Protein AF-0000000084348025 (afdb_homodimer)

pLDDT: mean 97.42, std 3.73, range [55.97, 98.94]

Organism: NCBI:txid76758

Secondary structure (DSSP, 8-state):
---EETTEEPP-SHHHHHHHHHHHHHS-HHHHHHHHHHHHHHHHHHHHTT----HHHHHHHHHHTTGGGSTTS--SSS-HHHHHHHHHHHHHGGGT--HHHHHHHHHHHHTTT-TTSGGGS-HHHHHHHHHHIIIII-TTGGGS-HHHHHHHHHHS---TTHHHHHHHHHHHHHTT-GGGGTTSTHHHHHHHHSTT-----HHHHHHTSS---/---EETTEEPP-SHHHHHHHHHHHHHS-HHHHHHHHHHHHHHHHHHHHTT----HHHHHHHHHHTTGGGSTTS--SSS-HHHHHHHHHHHHHGGGT--HHHHHHHHHHHHTTT-TTSGGGS-HHHHHHHHHHIIIII-TTGGGS-HHHHHHHHHHS---TTHHHHHHHHHHHHHTT-GGGGTTSTHHHHHHHHSTT-----HHHHHHTSS---

Nearest PDB structures (foldseek):
  6dka-assembly4_F  TM=8.210E-01  e=2.144E-06  Saccharomyces cerevisiae YJM789
  6dkd-assembly2_C  TM=9.037E-01  e=8.050E-06  Saccharomyces cerevisiae YJM789
  6dk9-assembly4_F  TM=8.703E-01  e=6.356E-06  Saccharomyces cerevisiae YJM789
  3wfr-assembly2_F  TM=4.722E-01  e=2.511E-01  synthetic construct
  2paq-assembly1_A  TM=3.269E-01  e=2.314E+00  Escherichia coli K-12

Foldseek 3Di:
DFDDFLNRTQDDPPLSVVLLVVLVVFDDLQLQLLLLQLLLQLVVVCVVVVADDDSSLLSLLSSQLQVCLTPPQHDQAADSLQSSLVVSLVSCVVVPDDPVSSVLSSLLNNCLQPPPPQCPDHSSNNSSNSSNCCRQVVPCVVVDDPSNVCRSCVVRPCDPPNNVVVLVSLCSSPVSHVQNCAPTPCVVSCVVVPPPDDHDDPVVCVVPPPDPD/DFDDFLNRTQDDPPLSVVLLVVLVVFDDLQLQLLLLQLLLQLVVVCVVVVADDDSSLLSLLSSQLQVCLTPPQHDQAADSLQSSLVVSLVSCVVVPDDPVSSVLSSLLNNCLQPPPPQCPDHSSNNSSNSSNCCSQVVVCVVVDDPSNVCRSCVVRPCDPPNNVVVLVSLCSSPVSHVQNCAPTPCVVSCVVVPPPDDHDDPVVCVVPPPDPD

InterPro domains:
  IPR003607 HD/PDEase domain [cd00077] (31-81)
  IPR006674 HD domain [PF01966] (32-117)

Solvent-accessible surface area (backbone atoms only — not comparable to full-atom values): 22142 Å² total; per-residue (Å²): 128,84,50,65,55,70,85,40,73,51,67,73,48,73,67,43,47,51,48,52,53,56,41,58,75,70,43,53,73,68,58,40,25,47,21,54,42,15,30,52,46,10,50,52,48,30,59,74,69,69,52,78,64,58,65,61,52,30,42,51,23,20,54,30,33,61,45,5,41,38,89,95,43,45,66,69,76,54,30,38,27,44,34,10,15,54,50,47,43,62,68,45,60,86,72,73,66,50,72,66,55,42,48,43,33,25,48,13,13,48,37,47,66,39,71,80,50,35,79,79,49,58,49,44,22,22,25,32,24,48,3,44,37,31,72,58,40,32,50,68,48,82,78,48,51,70,67,43,53,49,41,46,35,69,78,29,58,66,59,88,47,26,50,62,51,52,50,48,49,52,33,68,40,33,67,88,32,60,77,49,25,48,37,31,41,55,40,44,39,38,54,71,71,33,88,82,59,73,80,80,48,54,55,58,42,31,71,66,22,84,57,92,60,129,85,49,66,54,71,85,41,72,49,68,72,48,73,67,41,47,51,49,52,54,56,41,57,74,69,42,54,71,69,56,39,24,48,20,53,41,15,28,51,48,10,49,52,49,30,59,74,68,67,51,79,64,57,66,60,53,30,41,51,21,20,56,30,33,61,45,5,42,38,88,94,43,45,66,70,77,54,30,38,27,45,35,11,15,53,50,46,42,62,68,44,60,86,71,73,64,51,70,66,56,42,48,42,33,25,48,13,13,48,36,48,65,39,69,81,49,35,79,80,50,59,49,44,23,21,25,32,24,47,4,44,38,30,73,58,38,31,49,68,50,83,79,48,52,69,66,45,54,50,40,45,36,68,77,29,59,66,58,88,48,25,50,62,50,50,51,49,51,52,33,67,40,32,66,87,32,61,76,49,25,48,39,31,41,56,39,42,39,38,53,70,72,33,89,83,59,72,79,78,49,54,55,58,42,31,71,66,22,84,57,92,59

Radius of gyration: 21.81 Å; Cα contacts (8 Å, |Δi|>4): 707; chains: 2; bounding box: 50×64×49 Å

Structure (mmCIF, N/CA/C/O backbone):
data_AF-0000000084348025-model_v1
#
loop_
_entity.id
_entity.type
_entity.pdbx_description
1 polymer 'HD domain-containing protein'
#
loop_
_atom_site.group_PDB
_atom_site.id
_atom_site.type_symbol
_atom_site.label_atom_id
_atom_site.label_alt_id
_atom_site.label_comp_id
_atom_site.label_asym_id
_atom_site.label_entity_id
_atom_site.label_seq_id
_atom_site.pdbx_PDB_ins_code
_atom_site.Cartn_x
_atom_site.Cartn_y
_atom_site.Cartn_z
_atom_site.occupancy
_atom_site.B_iso_or_equiv
_atom_site.auth_seq_id
_atom_site.auth_comp_id
_atom_site.auth_asym_id
_atom_site.auth_atom_id
_atom_site.pdbx_PDB_model_num
ATOM 1 N N . MET A 1 1 ? 14.359 34.188 8.398 1 56.44 1 MET A N 1
ATOM 2 C CA . MET A 1 1 ? 14.5 33.594 9.742 1 56.44 1 MET A CA 1
ATOM 3 C C . MET A 1 1 ? 13.844 32.25 9.82 1 56.44 1 MET A C 1
ATOM 5 O O . MET A 1 1 ? 12.852 31.984 9.141 1 56.44 1 MET A O 1
ATOM 9 N N . SER A 1 2 ? 14.602 31.188 10.297 1 73.5 2 SER A N 1
ATOM 10 C CA . SER A 1 2 ? 14.078 29.828 10.438 1 73.5 2 SER A CA 1
ATOM 11 C C . SER A 1 2 ? 12.875 29.797 11.367 1 73.5 2 SER A C 1
ATOM 13 O O . SER A 1 2 ? 12.898 30.391 12.445 1 73.5 2 SER A O 1
ATOM 15 N N . THR A 1 3 ? 11.758 29.5 10.875 1 91.94 3 THR A N 1
ATOM 16 C CA . THR A 1 3 ? 10.5 29.422 11.617 1 91.94 3 THR A CA 1
ATOM 17 C C . THR A 1 3 ? 10.391 28.094 12.352 1 91.94 3 THR A C 1
ATOM 19 O O . THR A 1 3 ? 10.758 27.047 11.82 1 91.94 3 THR A O 1
ATOM 22 N N . THR A 1 4 ? 10.07 28.203 13.648 1 97.31 4 THR A N 1
ATOM 23 C CA . THR A 1 4 ? 9.836 27.016 14.469 1 97.31 4 THR A CA 1
ATOM 24 C C . THR A 1 4 ? 8.391 26.969 14.945 1 97.31 4 THR A C 1
ATOM 26 O O . THR A 1 4 ? 7.844 27.984 15.398 1 97.31 4 THR A O 1
ATOM 29 N N . ILE A 1 5 ? 7.762 25.875 14.742 1 98.19 5 ILE A N 1
ATOM 30 C CA . ILE A 1 5 ? 6.391 25.641 15.18 1 98.19 5 ILE A CA 1
ATOM 31 C C . ILE A 1 5 ? 6.332 24.375 16.047 1 98.19 5 ILE A C 1
ATOM 33 O O . ILE A 1 5 ? 6.719 23.297 15.594 1 98.19 5 ILE A O 1
ATOM 37 N N . ALA A 1 6 ? 5.852 24.5 17.297 1 97.88 6 ALA A N 1
ATOM 38 C CA . ALA A 1 6 ? 5.754 23.375 18.219 1 97.88 6 ALA A CA 1
ATOM 39 C C . ALA A 1 6 ? 7.098 22.672 18.375 1 97.88 6 ALA A C 1
ATOM 41 O O . ALA A 1 6 ? 7.16 21.438 18.422 1 97.88 6 ALA A O 1
ATOM 42 N N . GLY A 1 7 ? 8.156 23.453 18.266 1 97.19 7 GLY A N 1
ATOM 43 C CA . GLY A 1 7 ? 9.492 22.922 18.484 1 97.19 7 GLY A CA 1
ATOM 44 C C . GLY A 1 7 ? 10.109 22.344 17.219 1 97.19 7 GLY A C 1
ATOM 45 O O . GLY A 1 7 ? 11.258 21.891 17.234 1 97.19 7 GLY A O 1
ATOM 46 N N . ILE A 1 8 ? 9.375 22.344 16.141 1 98.44 8 ILE A N 1
ATOM 47 C CA . ILE A 1 8 ? 9.859 21.797 14.883 1 98.44 8 ILE A CA 1
ATOM 48 C C . ILE A 1 8 ? 10.359 22.922 13.984 1 98.44 8 ILE A C 1
ATOM 50 O O . ILE A 1 8 ? 9.609 23.859 13.672 1 98.44 8 ILE A O 1
ATOM 54 N N . LYS A 1 9 ? 11.625 22.828 13.594 1 97.94 9 LYS A N 1
ATOM 55 C CA . LYS A 1 9 ? 12.164 23.781 12.625 1 97.94 9 LYS A CA 1
ATOM 56 C C . LYS A 1 9 ? 11.625 23.516 11.227 1 97.94 9 LYS A C 1
ATOM 58 O O . LYS A 1 9 ? 11.719 22.391 10.727 1 97.94 9 LYS A O 1
ATOM 63 N N . ILE A 1 10 ? 11.062 24.516 10.586 1 98.25 10 ILE A N 1
ATOM 64 C CA . ILE A 1 10 ? 10.578 24.375 9.219 1 98.25 10 ILE A CA 1
ATOM 65 C C . ILE A 1 10 ? 11.75 24.469 8.242 1 98.25 10 ILE A C 1
ATOM 67 O O . ILE A 1 10 ? 12.539 25.406 8.289 1 98.25 10 ILE A O 1
ATOM 71 N N . PRO A 1 11 ? 11.883 23.453 7.375 1 97.94 11 PRO A N 1
ATOM 72 C CA . PRO A 1 11 ? 12.961 23.516 6.395 1 97.94 11 PRO A CA 1
ATOM 73 C C . PRO A 1 11 ? 12.914 24.797 5.547 1 97.94 11 PRO A C 1
ATOM 75 O O . PRO A 1 11 ? 11.828 25.234 5.164 1 97.94 11 PRO A O 1
ATOM 78 N N . ASP A 1 12 ? 14.102 25.359 5.254 1 96.38 12 ASP A N 1
ATOM 79 C CA . ASP A 1 12 ? 14.141 26.625 4.52 1 96.38 12 ASP A CA 1
ATOM 80 C C . ASP A 1 12 ? 15.227 26.594 3.445 1 96.38 12 ASP A C 1
ATOM 82 O O . ASP A 1 12 ? 15.734 27.641 3.043 1 96.38 12 ASP A O 1
ATOM 86 N N . SER A 1 13 ? 15.664 25.438 3.08 1 96.56 13 SER A N 1
ATOM 87 C CA . SER A 1 13 ? 16.562 25.297 1.938 1 96.56 13 SER A CA 1
ATOM 88 C C . SER A 1 13 ? 15.891 25.766 0.65 1 96.56 13 SER A C 1
ATOM 90 O O . SER A 1 13 ? 14.703 26.078 0.641 1 96.56 13 SER A O 1
ATOM 92 N N . ALA A 1 14 ? 16.688 25.875 -0.381 1 97.25 14 ALA A N 1
ATOM 93 C CA . ALA A 1 14 ? 16.125 26.219 -1.687 1 97.25 14 ALA A CA 1
ATOM 94 C C . ALA A 1 14 ? 15.031 25.25 -2.1 1 97.25 14 ALA A C 1
ATOM 96 O O . ALA A 1 14 ? 13.984 25.656 -2.609 1 97.25 14 ALA A O 1
ATOM 97 N N . LEU A 1 15 ? 15.273 23.984 -1.873 1 98.12 15 LEU A N 1
ATOM 98 C CA . LEU A 1 15 ? 14.289 22.953 -2.186 1 98.12 15 LEU A CA 1
ATOM 99 C C . LEU A 1 15 ? 13.023 23.156 -1.363 1 98.12 15 LEU A C 1
ATOM 101 O O . LEU A 1 15 ? 11.914 23.094 -1.901 1 98.12 15 LEU A O 1
ATOM 105 N N . ALA A 1 16 ? 13.18 23.375 -0.111 1 98.12 16 ALA A N 1
ATOM 106 C CA . ALA A 1 16 ? 12.031 23.547 0.778 1 98.12 16 ALA A CA 1
ATOM 107 C C . ALA A 1 16 ? 11.211 24.766 0.39 1 98.12 16 ALA A C 1
ATOM 109 O O . ALA A 1 16 ? 9.977 24.719 0.352 1 98.12 16 ALA A O 1
ATOM 110 N N . ARG A 1 17 ? 11.859 25.844 0.093 1 98 17 ARG A N 1
ATOM 111 C CA . ARG A 1 17 ? 11.164 27.062 -0.314 1 98 17 ARG A CA 1
ATOM 112 C C . ARG A 1 17 ? 10.43 26.859 -1.634 1 98 17 ARG A C 1
ATOM 114 O O . ARG A 1 17 ? 9.281 27.297 -1.784 1 98 17 ARG A O 1
ATOM 121 N N . ALA A 1 18 ? 11.102 26.219 -2.543 1 98.5 18 ALA A N 1
ATOM 122 C CA . ALA A 1 18 ? 10.469 25.938 -3.828 1 98.5 18 ALA A CA 1
ATOM 123 C C . ALA A 1 18 ? 9.242 25.031 -3.654 1 98.5 18 ALA A C 1
ATOM 125 O O . ALA A 1 18 ? 8.227 25.234 -4.316 1 98.5 18 ALA A O 1
ATOM 126 N N . THR A 1 19 ? 9.352 24.031 -2.777 1 98.75 19 THR A N 1
ATOM 127 C CA . THR A 1 19 ? 8.242 23.141 -2.471 1 98.75 19 THR A CA 1
ATOM 128 C C . THR A 1 19 ? 7.055 23.922 -1.918 1 98.75 19 THR A C 1
ATOM 130 O O . THR A 1 19 ? 5.926 23.766 -2.387 1 98.75 19 THR A O 1
ATOM 133 N N . THR A 1 20 ? 7.34 24.781 -0.962 1 98.56 20 THR A N 1
ATOM 134 C CA . THR A 1 20 ? 6.293 25.562 -0.328 1 98.56 20 THR A CA 1
ATOM 135 C C . THR A 1 20 ? 5.586 26.453 -1.353 1 98.56 20 THR A C 1
ATOM 137 O O . THR A 1 20 ? 4.355 26.5 -1.397 1 98.56 20 THR A O 1
ATOM 140 N N . GLU A 1 21 ? 6.363 27.125 -2.154 1 98.38 21 GLU A N 1
ATOM 141 C CA . GLU A 1 21 ? 5.801 28.016 -3.158 1 98.38 21 GLU A CA 1
ATOM 142 C C . GLU A 1 21 ? 4.969 27.25 -4.184 1 98.38 21 GLU A C 1
ATOM 144 O O . GLU A 1 21 ? 3.869 27.672 -4.539 1 98.38 21 GLU A O 1
ATOM 149 N N . TYR A 1 22 ? 5.465 26.141 -4.652 1 98.5 22 TYR A N 1
ATOM 150 C CA . TYR A 1 22 ? 4.789 25.328 -5.656 1 98.5 22 TYR A CA 1
ATOM 151 C C . TYR A 1 22 ? 3.449 24.828 -5.137 1 98.5 22 TYR A C 1
ATOM 153 O O . TYR A 1 22 ? 2.424 24.969 -5.805 1 98.5 22 TYR A O 1
ATOM 161 N N . ILE A 1 23 ? 3.428 24.266 -3.959 1 98.62 23 ILE A N 1
ATOM 162 C CA . ILE A 1 23 ? 2.225 23.672 -3.398 1 98.62 23 ILE A CA 1
ATOM 163 C C . ILE A 1 23 ? 1.234 24.766 -2.998 1 98.62 23 ILE A C 1
ATOM 165 O O . ILE A 1 23 ? 0.024 24.609 -3.18 1 98.62 23 ILE A O 1
ATOM 169 N N . ARG A 1 24 ? 1.715 25.875 -2.455 1 98.19 24 ARG A N 1
ATOM 170 C CA . ARG A 1 24 ? 0.853 26.984 -2.072 1 98.19 24 ARG A CA 1
ATOM 171 C C . ARG A 1 24 ? 0.086 27.531 -3.277 1 98.19 24 ARG A C 1
ATOM 173 O O . ARG A 1 24 ? -1.084 27.891 -3.16 1 98.19 24 ARG A O 1
ATOM 180 N N . ASP A 1 25 ? 0.676 27.547 -4.449 1 97.62 25 ASP A N 1
ATOM 181 C CA . ASP A 1 25 ? 0.089 28.078 -5.672 1 97.62 25 ASP A CA 1
ATOM 182 C C . ASP A 1 25 ? -1 27.156 -6.215 1 97.62 25 ASP A C 1
ATOM 184 O O . ASP A 1 25 ? -1.927 27.609 -6.891 1 97.62 25 ASP A O 1
ATOM 188 N N . ILE A 1 26 ? -0.986 25.891 -5.879 1 97.31 26 ILE A N 1
ATOM 189 C CA . ILE A 1 26 ? -1.801 24.891 -6.559 1 97.31 26 ILE A CA 1
ATOM 190 C C . ILE A 1 26 ? -2.936 24.438 -5.637 1 97.31 26 ILE A C 1
ATOM 192 O O . ILE A 1 26 ? -4.078 24.297 -6.078 1 97.31 26 ILE A O 1
ATOM 196 N N . GLU A 1 27 ? -2.654 24.25 -4.398 1 97.44 27 GLU A N 1
ATOM 197 C CA . GLU A 1 27 ? -3.619 23.656 -3.484 1 97.44 27 GLU A CA 1
ATOM 198 C C . GLU A 1 27 ? -4.531 24.703 -2.865 1 97.44 27 GLU A C 1
ATOM 200 O O . GLU A 1 27 ? -4.129 25.859 -2.691 1 97.44 27 GLU A O 1
ATOM 205 N N . SER A 1 28 ? -5.766 24.344 -2.564 1 97.12 28 SER A N 1
ATOM 206 C CA . SER A 1 28 ? -6.645 25.172 -1.761 1 97.12 28 SER A CA 1
ATOM 207 C C . SER A 1 28 ? -6.055 25.438 -0.38 1 97.12 28 SER A C 1
ATOM 209 O O . SER A 1 28 ? -5.125 24.75 0.043 1 97.12 28 SER A O 1
ATOM 211 N N . ASP A 1 29 ? -6.641 26.406 0.344 1 97.56 29 ASP A N 1
ATOM 212 C CA . ASP A 1 29 ? -6.219 26.656 1.719 1 97.56 29 ASP A CA 1
ATOM 213 C C . ASP A 1 29 ? -6.379 25.422 2.584 1 97.56 29 ASP A C 1
ATOM 215 O O . ASP A 1 29 ? -5.52 25.125 3.42 1 97.56 29 ASP A O 1
ATOM 219 N N . LEU A 1 30 ? -7.426 24.719 2.369 1 97.75 30 LEU A N 1
ATOM 220 C CA . LEU A 1 30 ? -7.707 23.516 3.137 1 97.75 30 LEU A CA 1
ATOM 221 C C . LEU A 1 30 ? -6.57 22.516 3 1 97.75 30 LEU A C 1
ATOM 223 O O . LEU A 1 30 ? -6.004 22.062 4.004 1 97.75 30 LEU A O 1
ATOM 227 N N . LEU A 1 31 ? -6.211 22.188 1.745 1 98.44 31 LEU A N 1
ATOM 228 C CA . LEU A 1 31 ? -5.203 21.156 1.491 1 98.44 31 LEU A CA 1
ATOM 229 C C . LEU A 1 31 ? -3.814 21.656 1.87 1 98.44 31 LEU A C 1
ATOM 231 O O . LEU A 1 31 ? -2.988 20.875 2.367 1 98.44 31 LEU A O 1
ATOM 235 N N . TYR A 1 32 ? -3.582 22.922 1.646 1 98.62 32 TYR A N 1
ATOM 236 C CA . TYR A 1 32 ? -2.283 23.5 1.99 1 98.62 32 TYR A CA 1
ATOM 237 C C . TYR A 1 32 ? -2.027 23.406 3.49 1 98.62 32 TYR A C 1
ATOM 239 O O . TYR A 1 32 ? -0.984 22.906 3.92 1 98.62 32 TYR A O 1
ATOM 247 N N . HIS A 1 33 ? -2.959 23.875 4.277 1 98.69 33 HIS A N 1
ATOM 248 C CA . HIS A 1 33 ? -2.801 23.844 5.727 1 98.69 33 HIS A CA 1
ATOM 249 C C . HIS A 1 33 ? -2.752 22.406 6.238 1 98.69 33 HIS A C 1
ATOM 251 O O . HIS A 1 33 ? -2.002 22.094 7.168 1 98.69 33 HIS A O 1
ATOM 257 N N . HIS A 1 34 ? -3.523 21.547 5.66 1 98.81 34 HIS A N 1
ATOM 258 C CA . HIS A 1 34 ? -3.469 20.141 6.004 1 98.81 34 HIS A CA 1
ATOM 259 C C . HIS A 1 34 ? -2.078 19.562 5.75 1 98.81 34 HIS A C 1
ATOM 261 O O . HIS A 1 34 ? -1.514 18.891 6.617 1 98.81 34 HIS A O 1
ATOM 267 N N . SER A 1 35 ? -1.5 19.844 4.582 1 98.88 35 SER A N 1
ATOM 268 C CA . SER A 1 35 ? -0.174 19.344 4.234 1 98.88 35 SER A CA 1
ATOM 269 C C . SER A 1 35 ? 0.879 19.844 5.219 1 98.88 35 SER A C 1
ATOM 271 O O . SER A 1 35 ? 1.77 19.094 5.617 1 98.88 35 SER A O 1
ATOM 273 N N . ARG A 1 36 ? 0.748 21.125 5.621 1 98.81 36 ARG A N 1
ATOM 274 C CA . ARG A 1 36 ? 1.662 21.688 6.605 1 98.81 36 ARG A CA 1
ATOM 275 C C . ARG A 1 36 ? 1.518 20.984 7.953 1 98.81 36 ARG A C 1
ATOM 277 O O . ARG A 1 36 ? 2.514 20.703 8.617 1 98.81 36 ARG A O 1
ATOM 284 N N . ARG A 1 37 ? 0.283 20.75 8.32 1 98.88 37 ARG A N 1
ATOM 285 C CA . ARG A 1 37 ? 0.058 20.047 9.578 1 98.88 37 ARG A CA 1
ATOM 286 C C . ARG A 1 37 ? 0.602 18.625 9.516 1 98.88 37 ARG A C 1
ATOM 288 O O . ARG A 1 37 ? 1.165 18.125 10.492 1 98.88 37 ARG A O 1
ATOM 295 N N . VAL A 1 38 ? 0.46 17.969 8.391 1 98.94 38 VAL A N 1
ATOM 296 C CA . VAL A 1 38 ? 0.976 16.625 8.195 1 98.94 38 VAL A CA 1
ATOM 297 C C . VAL A 1 38 ? 2.484 16.609 8.438 1 98.94 38 VAL A C 1
ATOM 299 O O . VAL A 1 38 ? 2.998 15.711 9.117 1 98.94 38 VAL A O 1
ATOM 302 N N . PHE A 1 39 ? 3.166 17.594 7.91 1 98.94 39 PHE A N 1
ATOM 303 C CA . PHE A 1 39 ? 4.602 17.672 8.156 1 98.94 39 PHE A CA 1
ATOM 304 C C . PHE A 1 39 ? 4.883 17.797 9.648 1 98.94 39 PHE A C 1
ATOM 306 O O . PHE A 1 39 ? 5.711 17.062 10.195 1 98.94 39 PHE A O 1
ATOM 313 N N . LEU A 1 40 ? 4.211 18.688 10.289 1 98.94 40 LEU A N 1
ATOM 314 C CA . LEU A 1 40 ? 4.484 19.016 11.688 1 98.94 40 LEU A CA 1
ATOM 315 C C . LEU A 1 40 ? 4.168 17.812 12.586 1 98.94 40 LEU A C 1
ATOM 317 O O . LEU A 1 40 ? 4.984 17.438 13.422 1 98.94 40 LEU A O 1
ATOM 321 N N . PHE A 1 41 ? 3.053 17.188 12.383 1 98.94 41 PHE A N 1
ATOM 322 C CA . PHE A 1 41 ? 2.686 16.047 13.195 1 98.94 41 PHE A CA 1
ATOM 323 C C . PHE A 1 41 ? 3.602 14.859 12.898 1 98.94 41 PHE A C 1
ATOM 325 O O . PHE A 1 41 ? 3.936 14.086 13.805 1 98.94 41 PHE A O 1
ATOM 332 N N . GLY A 1 42 ? 3.961 14.703 11.625 1 98.94 42 GLY A N 1
ATOM 333 C CA . GLY A 1 42 ? 4.945 13.68 11.297 1 98.94 42 GLY A CA 1
ATOM 334 C C . GLY A 1 42 ? 6.277 13.891 11.992 1 98.94 42 GLY A C 1
ATOM 335 O O . GLY A 1 42 ? 6.836 12.961 12.57 1 98.94 42 GLY A O 1
ATOM 336 N N . ALA A 1 43 ? 6.719 15.102 11.961 1 98.88 43 ALA A N 1
ATOM 337 C CA . ALA A 1 43 ? 7.988 15.445 12.602 1 98.88 43 ALA A CA 1
ATOM 338 C C . ALA A 1 43 ? 7.922 15.242 14.109 1 98.88 43 ALA A C 1
ATOM 340 O O . ALA A 1 43 ? 8.844 14.688 14.711 1 98.88 43 ALA A O 1
ATOM 341 N N . LEU A 1 44 ? 6.863 15.688 14.719 1 98.88 44 LEU A N 1
ATOM 342 C CA . LEU A 1 44 ? 6.68 15.5 16.156 1 98.88 44 LEU A CA 1
ATOM 343 C C . LEU A 1 44 ? 6.676 14.016 16.516 1 98.88 44 LEU A C 1
ATOM 345 O O . LEU A 1 44 ? 7.246 13.625 17.531 1 98.88 44 LEU A O 1
ATOM 349 N N . SER A 1 45 ? 6.027 13.219 15.695 1 98.81 45 SER A N 1
ATOM 350 C CA . SER A 1 45 ? 6.047 11.773 15.906 1 98.81 45 SER A CA 1
ATOM 351 C C . SER A 1 45 ? 7.465 11.227 15.812 1 98.81 45 SER A C 1
ATOM 353 O O . SER A 1 45 ? 7.852 10.352 16.594 1 98.81 45 SER A O 1
ATOM 355 N N . GLY A 1 46 ? 8.203 11.695 14.797 1 98.69 46 GLY A N 1
ATOM 356 C CA . GLY A 1 46 ? 9.594 11.281 14.664 1 98.69 46 GLY A CA 1
ATOM 357 C C . GLY A 1 46 ? 10.422 11.586 15.898 1 98.69 46 GLY A C 1
ATOM 358 O O . GLY A 1 46 ? 11.211 10.758 16.344 1 98.69 46 GLY A O 1
ATOM 359 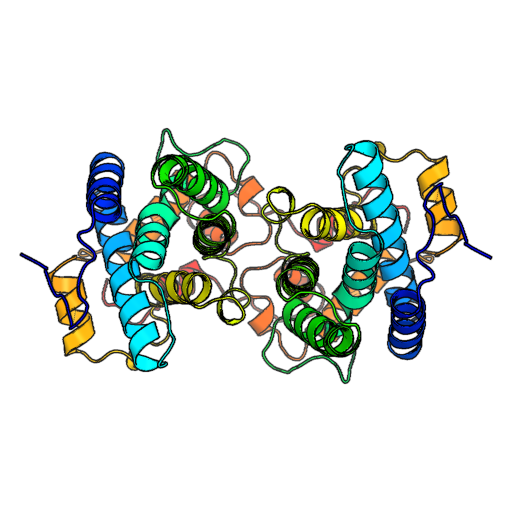N N . GLU A 1 47 ? 10.227 12.766 16.469 1 98.06 47 GLU A N 1
ATOM 360 C CA . GLU A 1 47 ? 10.945 13.156 17.672 1 98.06 47 GLU A CA 1
ATOM 361 C C . GLU A 1 47 ? 10.531 12.281 18.859 1 98.06 47 GLU A C 1
ATOM 363 O O . GLU A 1 47 ? 11.391 11.805 19.609 1 98.06 47 GLU A O 1
ATOM 368 N N . ARG A 1 48 ? 9.273 12.094 19 1 97.69 48 ARG A N 1
ATOM 369 C CA . ARG A 1 48 ? 8.758 11.289 20.109 1 97.69 48 ARG A CA 1
ATOM 370 C C . ARG A 1 48 ? 9.312 9.867 20.047 1 97.69 48 ARG A C 1
ATOM 372 O O . ARG A 1 48 ? 9.68 9.305 21.078 1 97.69 48 ARG A O 1
ATOM 379 N N . LYS A 1 49 ? 9.367 9.328 18.859 1 97.62 49 LYS A N 1
ATOM 380 C CA . LYS A 1 49 ? 9.797 7.945 18.672 1 97.62 49 LYS A CA 1
ATOM 381 C C . LYS A 1 49 ? 11.305 7.855 18.484 1 97.62 49 LYS A C 1
ATOM 383 O O . LYS A 1 49 ? 11.852 6.77 18.281 1 97.62 49 LYS A O 1
ATOM 388 N N . GLN A 1 50 ? 12.031 8.977 18.484 1 97.81 50 GLN A N 1
ATOM 389 C CA . GLN A 1 50 ? 13.477 9.07 18.328 1 97.81 50 GLN A CA 1
ATOM 390 C C . GLN A 1 50 ? 13.938 8.43 17.031 1 97.81 50 GLN A C 1
ATOM 392 O O . GLN A 1 50 ? 14.883 7.637 17.016 1 97.81 50 GLN A O 1
ATOM 397 N N . LEU A 1 51 ? 13.195 8.719 15.984 1 97.75 51 LEU A N 1
ATOM 398 C CA . LEU A 1 51 ? 13.555 8.258 14.641 1 97.75 51 LEU A CA 1
ATOM 399 C C . LEU A 1 51 ? 14.43 9.289 13.938 1 97.75 51 LEU A C 1
ATOM 401 O O . LEU A 1 51 ? 14.188 10.5 14.047 1 97.75 51 LEU A O 1
ATOM 405 N N . ALA A 1 52 ? 15.469 8.758 13.242 1 97 52 ALA A N 1
ATOM 406 C CA . ALA A 1 52 ? 16.281 9.625 12.398 1 97 52 ALA A CA 1
ATOM 407 C C . ALA A 1 52 ? 15.656 9.805 11.023 1 97 52 ALA A C 1
ATOM 409 O O . ALA A 1 52 ? 15.383 8.82 10.32 1 97 52 ALA A O 1
ATOM 410 N N . TYR A 1 53 ? 15.336 11.062 10.672 1 97.56 53 TYR A N 1
ATOM 411 C CA . TYR A 1 53 ? 14.75 11.344 9.367 1 97.56 53 TYR A CA 1
ATOM 412 C C . TYR A 1 53 ? 15.352 12.602 8.758 1 97.56 53 TYR A C 1
ATOM 414 O O . TYR A 1 53 ? 15.906 13.438 9.477 1 97.56 53 TYR A O 1
ATOM 422 N N . ASN A 1 54 ? 15.336 12.703 7.465 1 97.94 54 ASN A N 1
ATOM 423 C CA . ASN A 1 54 ? 15.68 13.922 6.742 1 97.94 54 ASN A CA 1
ATOM 424 C C . ASN A 1 54 ? 14.508 14.898 6.688 1 97.94 54 ASN A C 1
ATOM 426 O O . ASN A 1 54 ? 13.523 14.648 5.996 1 97.94 54 ASN A O 1
ATOM 430 N N . PRO A 1 55 ? 14.586 16.016 7.371 1 98.19 55 PRO A N 1
ATOM 431 C CA . PRO A 1 55 ? 13.445 16.938 7.453 1 98.19 55 PRO A CA 1
ATOM 432 C C . PRO A 1 55 ? 13.016 17.453 6.086 1 98.19 55 PRO A C 1
ATOM 434 O O . PRO A 1 55 ? 11.828 17.719 5.871 1 98.19 55 PRO A O 1
ATOM 437 N N . GLU A 1 56 ? 13.945 17.562 5.188 1 98.12 56 GLU A N 1
ATOM 438 C CA . GLU A 1 56 ? 13.602 18.078 3.863 1 98.12 56 GLU A CA 1
ATOM 439 C C . GLU A 1 56 ? 12.789 17.062 3.072 1 98.12 56 GLU A C 1
ATOM 441 O O . GLU A 1 56 ? 11.805 17.422 2.418 1 98.12 56 GLU A O 1
ATOM 446 N N . LEU A 1 57 ? 13.188 15.797 3.143 1 98.75 57 LEU A N 1
ATOM 447 C CA . LEU A 1 57 ? 12.445 14.75 2.445 1 98.75 57 LEU A CA 1
ATOM 448 C C . LEU A 1 57 ? 11.062 14.562 3.062 1 98.75 57 LEU A C 1
ATOM 450 O O . LEU A 1 57 ? 10.078 14.383 2.342 1 98.75 57 LEU A O 1
ATOM 454 N N . LEU A 1 58 ? 11.055 14.617 4.379 1 98.88 58 LEU A N 1
ATOM 455 C CA . LEU A 1 58 ? 9.766 14.539 5.059 1 98.88 58 LEU A CA 1
ATOM 456 C C . LEU A 1 58 ? 8.852 15.688 4.641 1 98.88 58 LEU A C 1
ATOM 458 O O . LEU A 1 58 ? 7.66 15.484 4.406 1 98.88 58 LEU A O 1
ATOM 462 N N . TYR A 1 59 ? 9.43 16.875 4.516 1 98.94 59 TYR A N 1
ATOM 463 C CA . TYR A 1 59 ? 8.672 18.062 4.133 1 98.94 59 TYR A CA 1
ATOM 464 C C . TYR A 1 59 ? 8.102 17.906 2.729 1 98.94 59 TYR A C 1
ATOM 466 O O . TYR A 1 59 ? 6.918 18.172 2.502 1 98.94 59 TYR A O 1
ATOM 474 N N . VAL A 1 60 ? 8.914 17.484 1.827 1 98.94 60 VAL A N 1
ATOM 475 C CA . VAL A 1 60 ? 8.461 17.312 0.451 1 98.94 60 VAL A CA 1
ATOM 476 C C . VAL A 1 60 ? 7.348 16.266 0.399 1 98.94 60 VAL A C 1
ATOM 478 O O . VAL A 1 60 ? 6.312 16.484 -0.236 1 98.94 60 VAL A O 1
ATOM 481 N N . GLY A 1 61 ? 7.539 15.117 1.094 1 98.94 61 GLY A N 1
ATOM 482 C CA . GLY A 1 61 ? 6.508 14.086 1.132 1 98.94 61 GLY A CA 1
ATOM 483 C C . GLY A 1 61 ? 5.184 14.586 1.676 1 98.94 61 GLY A C 1
ATOM 484 O O . GLY A 1 61 ? 4.133 14.336 1.086 1 98.94 61 GLY A O 1
ATOM 485 N N . ALA A 1 62 ? 5.258 15.336 2.729 1 98.94 62 ALA A N 1
ATOM 486 C CA . ALA A 1 62 ? 4.055 15.859 3.375 1 98.94 62 ALA A CA 1
ATOM 487 C C . ALA A 1 62 ? 3.355 16.875 2.484 1 98.94 62 ALA A C 1
ATOM 489 O O . ALA A 1 62 ? 2.127 16.875 2.373 1 98.94 62 ALA A O 1
ATOM 490 N N . MET A 1 63 ? 4.133 17.719 1.822 1 98.94 63 MET A N 1
ATOM 491 C CA . MET A 1 63 ? 3.568 18.812 1.034 1 98.94 63 MET A CA 1
ATOM 492 C C . MET A 1 63 ? 2.939 18.281 -0.252 1 98.94 63 MET A C 1
ATOM 494 O O . MET A 1 63 ? 1.92 18.797 -0.708 1 98.94 63 MET A O 1
ATOM 498 N N . PHE A 1 64 ? 3.439 17.188 -0.786 1 98.94 64 PHE A N 1
ATOM 499 C CA . PHE A 1 64 ? 3.016 16.703 -2.096 1 98.94 64 PHE A CA 1
ATOM 500 C C . PHE A 1 64 ? 1.965 15.609 -1.957 1 98.94 64 PHE A C 1
ATOM 502 O O . PHE A 1 64 ? 1.35 15.203 -2.945 1 98.94 64 PHE A O 1
ATOM 509 N N . HIS A 1 65 ? 1.668 15.094 -0.742 1 98.88 65 HIS A N 1
ATOM 510 C CA . HIS A 1 65 ? 0.988 13.812 -0.6 1 98.88 65 HIS A CA 1
ATOM 511 C C . HIS A 1 65 ? -0.421 13.867 -1.181 1 98.88 65 HIS A C 1
ATOM 513 O O . HIS A 1 65 ? -0.945 12.852 -1.644 1 98.88 65 HIS A O 1
ATOM 519 N N . ASP A 1 66 ? -1.041 15.062 -1.239 1 98.75 66 ASP A N 1
ATOM 520 C CA . ASP A 1 66 ? -2.42 15.156 -1.708 1 98.75 66 ASP A CA 1
ATOM 521 C C . ASP A 1 66 ? -2.498 15.875 -3.053 1 98.75 66 ASP A C 1
ATOM 523 O O . ASP A 1 66 ? -3.588 16.203 -3.529 1 98.75 66 ASP A O 1
ATOM 527 N N . LEU A 1 67 ? -1.35 16.188 -3.639 1 98.81 67 LEU A N 1
ATOM 528 C CA . LEU A 1 67 ? -1.33 16.938 -4.879 1 98.81 67 LEU A CA 1
ATOM 529 C C . LEU A 1 67 ? -2.162 16.25 -5.957 1 98.81 67 LEU A C 1
ATOM 531 O O . LEU A 1 67 ? -2.789 16.922 -6.785 1 98.81 67 LEU A O 1
ATOM 535 N N . GLY A 1 68 ? -2.229 14.922 -5.918 1 98.81 68 GLY A N 1
ATOM 536 C CA . GLY A 1 68 ? -2.943 14.141 -6.918 1 98.81 68 GLY A CA 1
ATOM 537 C C . GLY A 1 68 ? -4.449 14.32 -6.848 1 98.81 68 GLY A C 1
ATOM 538 O O . GLY A 1 68 ? -5.176 13.828 -7.715 1 98.81 68 GLY A O 1
ATOM 539 N N . LEU A 1 69 ? -4.957 15 -5.863 1 98.62 69 LEU A N 1
ATOM 540 C CA . LEU A 1 69 ? -6.383 15.273 -5.738 1 98.62 69 LEU A CA 1
ATOM 541 C C . LEU A 1 69 ? -6.77 16.516 -6.523 1 98.62 69 LEU A C 1
ATOM 543 O O . LEU A 1 69 ? -7.953 16.766 -6.77 1 98.62 69 LEU A O 1
ATOM 547 N N . VAL A 1 70 ? -5.812 17.359 -6.84 1 98.25 70 VAL A N 1
ATOM 548 C CA . VAL A 1 70 ? -6.055 18.688 -7.379 1 98.25 70 VAL A CA 1
ATOM 549 C C . VAL A 1 70 ? -6.219 18.609 -8.898 1 98.25 70 VAL A C 1
ATOM 551 O O . VAL A 1 70 ? -5.461 17.906 -9.57 1 98.25 70 VAL A O 1
ATOM 554 N N . GLU A 1 71 ? -7.188 19.391 -9.43 1 96.06 71 GLU A N 1
ATOM 555 C CA . GLU A 1 71 ? -7.41 19.469 -10.875 1 96.06 71 GLU A CA 1
ATOM 556 C C . GLU A 1 71 ? -6.141 19.891 -11.602 1 96.06 71 GLU A C 1
ATOM 558 O O . GLU A 1 71 ? -5.438 20.812 -11.156 1 96.06 71 GLU A O 1
ATOM 563 N N . GLY A 1 72 ? -5.828 19.297 -12.672 1 96.62 72 GLY A N 1
ATOM 564 C CA . GLY A 1 72 ? -4.609 19.594 -13.414 1 96.62 72 GLY A CA 1
ATOM 565 C C . GLY A 1 72 ? -3.451 18.688 -13.039 1 96.62 72 GLY A C 1
ATOM 566 O O . GLY A 1 72 ? -2.457 18.609 -13.758 1 96.62 72 GLY A O 1
ATOM 567 N N . HIS A 1 73 ? -3.631 17.984 -11.898 1 97.56 73 HIS A N 1
ATOM 568 C CA . HIS A 1 73 ? -2.566 17.109 -11.422 1 97.56 73 HIS A CA 1
ATOM 569 C C . HIS A 1 73 ? -3.086 15.703 -11.156 1 97.56 73 HIS A C 1
ATOM 571 O O . HIS A 1 73 ? -2.389 14.883 -10.562 1 97.56 73 HIS A O 1
ATOM 577 N N . ARG A 1 74 ? -4.297 15.469 -11.477 1 97.56 74 ARG A N 1
ATOM 578 C CA . ARG A 1 74 ? -4.926 14.172 -11.258 1 97.56 74 ARG A CA 1
ATOM 579 C C . ARG A 1 74 ? -5.238 13.492 -12.586 1 97.56 74 ARG A C 1
ATOM 581 O O . ARG A 1 74 ? -5.961 14.039 -13.422 1 97.56 74 ARG A O 1
ATOM 588 N N . SER A 1 75 ? -4.707 12.344 -12.781 1 97.94 75 SER A N 1
ATOM 589 C CA . SER A 1 75 ? -4.957 11.562 -13.984 1 97.94 75 SER A CA 1
ATOM 590 C C . SER A 1 75 ? -6.312 10.867 -13.922 1 97.94 75 SER A C 1
ATOM 592 O O . SER A 1 75 ? -7.035 10.992 -12.938 1 97.94 75 SER A O 1
ATOM 594 N N . ASP A 1 76 ? -6.652 10.141 -14.977 1 97.56 76 ASP A N 1
ATOM 595 C CA . ASP A 1 76 ? -7.949 9.484 -15.07 1 97.56 76 ASP A CA 1
ATOM 596 C C . ASP A 1 76 ? -7.887 8.055 -14.531 1 97.56 76 ASP A C 1
ATOM 598 O O . ASP A 1 76 ? -8.914 7.453 -14.234 1 97.56 76 ASP A O 1
ATOM 602 N N . ASN A 1 77 ? -6.68 7.57 -14.391 1 97 77 ASN A N 1
ATOM 603 C CA . ASN A 1 77 ? -6.656 6.129 -14.18 1 97 77 ASN A CA 1
ATOM 604 C C . ASN A 1 77 ? -5.672 5.738 -13.078 1 97 77 ASN A C 1
ATOM 606 O O . ASN A 1 77 ? -5.527 4.559 -12.758 1 97 77 ASN A O 1
ATOM 610 N N . GLU A 1 78 ? -4.941 6.688 -12.492 1 98.44 78 GLU A N 1
ATOM 611 C CA . GLU A 1 78 ? -3.998 6.383 -11.422 1 98.44 78 GLU A CA 1
ATOM 612 C C . GLU A 1 78 ? -4.578 6.75 -10.055 1 98.44 78 GLU A C 1
ATOM 614 O O . GLU A 1 78 ? -5.41 7.652 -9.953 1 98.44 78 GLU A O 1
ATOM 619 N N . ARG A 1 79 ? -4.113 6.008 -9.023 1 98.38 79 ARG A N 1
ATOM 620 C CA . ARG A 1 79 ? -4.379 6.48 -7.668 1 98.38 79 ARG A CA 1
ATOM 621 C C . ARG A 1 79 ? -3.854 7.898 -7.469 1 98.38 79 ARG A C 1
ATOM 623 O O . ARG A 1 79 ? -2.787 8.25 -7.977 1 98.38 79 ARG A O 1
ATOM 630 N N . PHE A 1 80 ? -4.586 8.719 -6.688 1 98.81 80 PHE A N 1
ATOM 631 C CA . PHE A 1 80 ? -4.125 10.086 -6.465 1 98.81 80 PHE A CA 1
ATOM 632 C C . PHE A 1 80 ? -2.775 10.094 -5.758 1 98.81 80 PHE A C 1
ATOM 634 O O . PHE A 1 80 ? -1.956 10.984 -5.98 1 98.81 80 PHE A O 1
ATOM 641 N N . GLU A 1 81 ? -2.568 9.078 -4.922 1 98.88 81 GLU A N 1
ATOM 642 C CA . GLU A 1 81 ? -1.279 8.938 -4.254 1 98.88 81 GLU A CA 1
ATOM 643 C C . GLU A 1 81 ? -0.146 8.789 -5.266 1 98.88 81 GLU A C 1
ATOM 645 O O . GLU A 1 81 ? 0.922 9.383 -5.102 1 98.88 81 GLU A O 1
ATOM 650 N N . VAL A 1 82 ? -0.395 8 -6.348 1 98.88 82 VAL A N 1
ATOM 651 C CA . VAL A 1 82 ? 0.602 7.777 -7.391 1 98.88 82 VAL A CA 1
ATOM 652 C C . VAL A 1 82 ? 0.805 9.055 -8.195 1 98.88 82 VAL A C 1
ATOM 654 O O . VAL A 1 82 ? 1.939 9.43 -8.508 1 98.88 82 VAL A O 1
ATOM 657 N N . ASP A 1 83 ? -0.292 9.75 -8.547 1 98.88 83 ASP A N 1
ATOM 658 C CA . ASP A 1 83 ? -0.171 11.039 -9.227 1 98.88 83 ASP A CA 1
ATOM 659 C C . ASP A 1 83 ? 0.711 12 -8.422 1 98.88 83 ASP A C 1
ATOM 661 O O . ASP A 1 83 ? 1.609 12.633 -8.984 1 98.88 83 ASP A O 1
ATOM 665 N N . GLY A 1 84 ? 0.444 12.109 -7.129 1 98.81 84 GLY A N 1
ATOM 666 C CA . GLY A 1 84 ? 1.25 12.953 -6.27 1 98.81 84 GLY A CA 1
ATOM 667 C C . GLY A 1 84 ? 2.697 12.508 -6.176 1 98.81 84 GLY A C 1
ATOM 668 O O . GLY A 1 84 ? 3.609 13.336 -6.199 1 98.81 84 GLY A O 1
ATOM 669 N N . ALA A 1 85 ? 2.922 11.219 -6.027 1 98.88 85 ALA A N 1
ATOM 670 C CA . ALA A 1 85 ? 4.27 10.664 -5.938 1 98.88 85 ALA A CA 1
ATOM 671 C C . ALA A 1 85 ? 5.059 10.93 -7.215 1 98.88 85 ALA A C 1
ATOM 673 O O . ALA A 1 85 ? 6.227 11.32 -7.16 1 98.88 85 ALA A O 1
ATOM 674 N N . ASN A 1 86 ? 4.414 10.703 -8.383 1 98.75 86 ASN A N 1
ATOM 675 C CA . ASN A 1 86 ? 5.051 10.984 -9.664 1 98.75 86 ASN A CA 1
ATOM 676 C C . ASN A 1 86 ? 5.422 12.461 -9.797 1 98.75 86 ASN A C 1
ATOM 678 O O . ASN A 1 86 ? 6.516 12.789 -10.258 1 98.75 86 ASN A O 1
ATOM 682 N N . ALA A 1 87 ? 4.543 13.305 -9.398 1 98.75 87 ALA A N 1
ATOM 683 C CA . ALA A 1 87 ? 4.793 14.742 -9.461 1 98.75 87 ALA A CA 1
ATOM 684 C C . ALA A 1 87 ? 5.969 15.141 -8.57 1 98.75 87 ALA A C 1
ATOM 686 O O . ALA A 1 87 ? 6.82 15.93 -8.977 1 98.75 87 ALA A O 1
ATOM 687 N N . ALA A 1 88 ? 6.012 14.594 -7.375 1 98.88 88 ALA A N 1
ATOM 688 C CA . ALA A 1 88 ? 7.105 14.891 -6.453 1 98.88 88 ALA A CA 1
ATOM 689 C C . ALA A 1 88 ? 8.445 14.422 -7.02 1 98.88 88 ALA A C 1
ATOM 691 O O . ALA A 1 88 ? 9.438 15.148 -6.961 1 98.88 88 ALA A O 1
ATOM 692 N N . ALA A 1 89 ? 8.461 13.219 -7.547 1 98.69 89 ALA A N 1
ATOM 693 C CA . ALA A 1 89 ? 9.688 12.68 -8.141 1 98.69 89 ALA A CA 1
ATOM 694 C C . ALA A 1 89 ? 10.188 13.578 -9.266 1 98.69 89 ALA A C 1
ATOM 696 O O . ALA A 1 89 ? 11.383 13.875 -9.344 1 98.69 89 ALA A O 1
ATOM 697 N N . ALA A 1 90 ? 9.297 13.992 -10.133 1 98.31 90 ALA A N 1
ATOM 698 C CA . ALA A 1 90 ? 9.664 14.883 -11.234 1 98.31 90 ALA A CA 1
ATOM 699 C C . ALA A 1 90 ? 10.18 16.219 -10.711 1 98.31 90 ALA A C 1
ATOM 701 O O . ALA A 1 90 ? 11.156 16.766 -11.227 1 98.31 90 ALA A O 1
ATOM 702 N N . PHE A 1 91 ? 9.523 16.766 -9.711 1 98.56 91 PHE A N 1
ATOM 703 C CA . PHE A 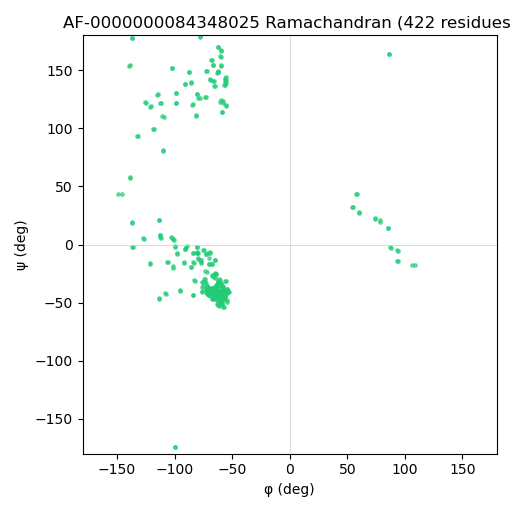1 91 ? 9.859 18.047 -9.109 1 98.56 91 PHE A CA 1
ATOM 704 C C . PHE A 1 91 ? 11.258 18.016 -8.508 1 98.56 91 PHE A C 1
ATOM 706 O O . PHE A 1 91 ? 11.984 19.016 -8.555 1 98.56 91 PHE A O 1
ATOM 713 N N . LEU A 1 92 ? 11.688 16.844 -7.98 1 98.5 92 LEU A N 1
ATOM 714 C CA . LEU A 1 92 ? 12.922 16.703 -7.215 1 98.5 92 LEU A CA 1
ATOM 715 C C . LEU A 1 92 ? 14.125 16.531 -8.141 1 98.5 92 LEU A C 1
ATOM 717 O O . LEU A 1 92 ? 15.273 16.703 -7.723 1 98.5 92 LEU A O 1
ATOM 721 N N . LYS A 1 93 ? 13.953 16.219 -9.391 1 96.38 93 LYS A N 1
ATOM 722 C CA . LYS A 1 93 ? 15 15.805 -10.328 1 96.38 93 LYS A CA 1
ATOM 723 C C . LYS A 1 93 ? 16.094 16.875 -10.438 1 96.38 93 LYS A C 1
ATOM 725 O O . LYS A 1 93 ? 17.281 16.562 -10.398 1 96.38 93 LYS A O 1
ATOM 730 N N . PRO A 1 94 ? 15.758 18.172 -10.445 1 96.12 94 PRO A N 1
ATOM 731 C CA . PRO A 1 94 ? 16.781 19.188 -10.641 1 96.12 94 PRO A CA 1
ATOM 732 C C . PRO A 1 94 ? 17.562 19.5 -9.367 1 96.12 94 PRO A C 1
ATOM 734 O O . PRO A 1 94 ? 18.516 20.281 -9.398 1 96.12 94 PRO A O 1
ATOM 737 N N . TYR A 1 95 ? 17.25 18.906 -8.281 1 96.75 95 TYR A N 1
ATOM 738 C CA . TYR A 1 95 ? 17.844 19.328 -7.016 1 96.75 95 TYR A CA 1
ATOM 739 C C . TYR A 1 95 ? 18.938 18.375 -6.582 1 96.75 95 TYR A C 1
ATOM 741 O O . TYR A 1 95 ? 19.406 18.422 -5.441 1 96.75 95 TYR A O 1
ATOM 749 N N . GLY A 1 96 ? 19.328 17.406 -7.359 1 94.81 96 GLY A N 1
ATOM 750 C CA . GLY A 1 96 ? 20.516 16.594 -7.172 1 94.81 96 GLY A CA 1
ATOM 751 C C . GLY A 1 96 ? 20.344 15.508 -6.125 1 94.81 96 GLY A C 1
ATOM 752 O O . GLY A 1 96 ? 21.328 15.008 -5.559 1 94.81 96 GLY A O 1
ATOM 753 N N . LEU A 1 97 ? 19.219 15.109 -5.789 1 96.69 97 LEU A N 1
ATOM 754 C CA . LEU A 1 97 ? 18.953 14.031 -4.844 1 96.69 97 LEU A CA 1
ATOM 755 C C . LEU A 1 97 ? 19.281 12.68 -5.469 1 96.69 97 LEU A C 1
ATOM 757 O O . LEU A 1 97 ? 19.203 12.516 -6.688 1 96.69 97 LEU A O 1
ATOM 761 N N . SER A 1 98 ? 19.688 11.758 -4.586 1 96.62 98 SER A N 1
ATOM 762 C CA . SER A 1 98 ? 19.938 10.398 -5.051 1 96.62 98 SER A CA 1
ATOM 763 C C . SER A 1 98 ? 18.641 9.711 -5.469 1 96.62 98 SER A C 1
ATOM 765 O O . SER A 1 98 ? 17.562 10.094 -5.023 1 96.62 98 SER A O 1
ATOM 767 N N . ASP A 1 99 ? 18.766 8.672 -6.301 1 95.31 99 ASP A N 1
ATOM 768 C CA . ASP A 1 99 ? 17.609 7.875 -6.688 1 95.31 99 ASP A CA 1
ATOM 769 C C . ASP A 1 99 ? 16.922 7.262 -5.465 1 95.31 99 ASP A C 1
ATOM 771 O O . ASP A 1 99 ? 15.703 7.129 -5.43 1 95.31 99 ASP A O 1
ATOM 775 N N . ASP A 1 100 ? 17.75 6.941 -4.562 1 95.62 100 ASP A N 1
ATOM 776 C CA . ASP A 1 100 ? 17.234 6.355 -3.328 1 95.62 100 ASP A CA 1
ATOM 777 C C . ASP A 1 100 ? 16.391 7.367 -2.549 1 95.62 100 ASP A C 1
ATOM 779 O O . ASP A 1 100 ? 15.328 7.027 -2.033 1 95.62 100 ASP A O 1
ATOM 783 N N . ASP A 1 101 ? 16.859 8.625 -2.494 1 97.25 101 ASP A N 1
ATOM 784 C CA . ASP A 1 101 ? 16.109 9.672 -1.811 1 97.25 101 ASP A CA 1
ATOM 785 C C . ASP A 1 101 ? 14.781 9.945 -2.518 1 97.25 101 ASP A C 1
ATOM 787 O O . ASP A 1 101 ? 13.742 10.094 -1.867 1 97.25 101 ASP A O 1
ATOM 791 N N . ILE A 1 102 ? 14.836 9.992 -3.76 1 98.25 102 ILE A N 1
ATOM 792 C CA . ILE A 1 102 ? 13.641 10.266 -4.547 1 98.25 102 ILE A CA 1
ATOM 793 C C . ILE A 1 102 ? 12.633 9.125 -4.375 1 98.25 102 ILE A C 1
ATOM 795 O O . ILE A 1 102 ? 11.438 9.367 -4.227 1 98.25 102 ILE A O 1
ATOM 799 N N . GLU A 1 103 ? 13.125 7.898 -4.32 1 97.5 103 GLU A N 1
ATOM 800 C CA . GLU A 1 103 ? 12.258 6.742 -4.113 1 97.5 103 GLU A CA 1
ATOM 801 C C . GLU A 1 103 ? 11.602 6.785 -2.738 1 97.5 103 GLU A C 1
ATOM 803 O O . GLU A 1 103 ? 10.438 6.395 -2.586 1 97.5 103 GLU A O 1
ATOM 808 N N . GLN A 1 104 ? 12.32 7.266 -1.75 1 97.62 104 GLN A N 1
ATOM 809 C CA . GLN A 1 104 ? 11.75 7.367 -0.41 1 97.62 104 GLN A CA 1
ATOM 810 C C . GLN A 1 104 ? 10.609 8.375 -0.373 1 97.62 104 GLN A C 1
ATOM 812 O O . GLN A 1 104 ? 9.57 8.133 0.254 1 97.62 104 GLN A O 1
ATOM 817 N N . VAL A 1 105 ? 10.82 9.492 -1.039 1 98.88 105 VAL A N 1
ATOM 818 C CA . VAL A 1 105 ? 9.758 10.492 -1.105 1 98.88 105 VAL A CA 1
ATOM 819 C C . VAL A 1 105 ? 8.57 9.93 -1.883 1 98.88 105 VAL A C 1
ATOM 821 O O . VAL A 1 105 ? 7.418 10.07 -1.46 1 98.88 105 VAL A O 1
ATOM 824 N N . TRP A 1 106 ? 8.883 9.242 -2.963 1 98.88 106 TRP A N 1
ATOM 825 C CA . TRP A 1 106 ? 7.824 8.633 -3.764 1 98.88 106 TRP A CA 1
ATOM 826 C C . TRP A 1 106 ? 7.004 7.656 -2.928 1 98.88 106 TRP A C 1
ATOM 828 O O . TRP A 1 106 ? 5.773 7.734 -2.904 1 98.88 106 TRP A O 1
ATOM 838 N N . LEU A 1 107 ? 7.668 6.812 -2.186 1 98.81 107 LEU A N 1
ATOM 839 C CA . LEU A 1 107 ? 7 5.809 -1.362 1 98.81 107 LEU A CA 1
ATOM 840 C C . LEU A 1 107 ? 6.188 6.469 -0.254 1 98.81 107 LEU A C 1
ATOM 842 O O . LEU A 1 107 ? 5.094 6.004 0.08 1 98.81 107 LEU A O 1
ATOM 846 N N . SER A 1 108 ? 6.73 7.535 0.304 1 98.88 108 SER A N 1
ATOM 847 C CA . SER A 1 108 ? 6.027 8.203 1.396 1 98.88 108 SER A CA 1
ATOM 848 C C . SER A 1 108 ? 4.68 8.742 0.935 1 98.88 108 SER A C 1
ATOM 850 O O . SER A 1 108 ? 3.709 8.75 1.698 1 98.88 108 SER A O 1
ATOM 852 N N . ILE A 1 109 ? 4.609 9.156 -0.326 1 98.94 109 ILE A N 1
ATOM 853 C CA . ILE A 1 109 ? 3.387 9.719 -0.887 1 98.94 109 ILE A CA 1
ATOM 854 C C . ILE A 1 109 ? 2.475 8.594 -1.367 1 98.94 109 ILE A C 1
ATOM 856 O O . ILE A 1 109 ? 1.292 8.555 -1.02 1 98.94 109 ILE A O 1
ATOM 860 N N . ALA A 1 110 ? 3.018 7.609 -2.031 1 98.88 110 ALA A N 1
ATOM 861 C CA . ALA A 1 110 ? 2.248 6.539 -2.66 1 98.88 110 ALA A CA 1
ATOM 862 C C . ALA A 1 110 ? 1.573 5.66 -1.609 1 98.88 110 ALA A C 1
ATOM 864 O O . ALA A 1 110 ? 0.491 5.117 -1.847 1 98.88 110 ALA A O 1
ATOM 865 N N . LEU A 1 111 ? 2.168 5.602 -0.425 1 98.81 111 LEU A N 1
ATOM 866 C CA . LEU A 1 111 ? 1.719 4.59 0.523 1 98.81 111 LEU A CA 1
ATOM 867 C C . LEU A 1 111 ? 1.032 5.23 1.723 1 98.81 111 LEU A C 1
ATOM 869 O O . LEU A 1 111 ? 0.637 4.539 2.662 1 98.81 111 LEU A O 1
ATOM 873 N N . HIS A 1 112 ? 0.769 6.535 1.712 1 98.75 112 HIS A N 1
ATOM 874 C CA . HIS A 1 112 ? 0.294 7.184 2.928 1 98.75 112 HIS A CA 1
ATOM 875 C C . HIS A 1 112 ? -1.151 6.805 3.229 1 98.75 112 HIS A C 1
ATOM 877 O O . HIS A 1 112 ? -1.665 7.105 4.309 1 98.75 112 HIS A O 1
ATOM 883 N N . THR A 1 113 ? -1.806 6.113 2.285 1 98.38 113 THR A N 1
ATOM 884 C CA . THR A 1 113 ? -3.158 5.625 2.529 1 98.38 113 THR A CA 1
ATOM 885 C C . THR A 1 113 ? -3.186 4.102 2.572 1 98.38 113 THR A C 1
ATOM 887 O O . THR A 1 113 ? -4.211 3.482 2.285 1 98.38 113 THR A O 1
ATOM 890 N N . THR A 1 114 ? -2.111 3.463 2.807 1 98.31 114 THR A N 1
ATOM 891 C CA . THR A 1 114 ? -1.979 2.016 2.936 1 98.31 114 THR A CA 1
ATOM 892 C C . THR A 1 114 ? -1.68 1.625 4.379 1 98.31 114 THR A C 1
ATOM 894 O O . THR A 1 114 ? -0.538 1.307 4.719 1 98.31 114 THR A O 1
ATOM 897 N N . PRO A 1 115 ? -2.732 1.571 5.207 1 97.31 115 PRO A N 1
ATOM 898 C CA . PRO A 1 115 ? -2.523 1.281 6.625 1 97.31 115 PRO A CA 1
ATOM 899 C C . PRO A 1 115 ? -1.767 -0.025 6.855 1 97.31 115 PRO A C 1
ATOM 901 O O . PRO A 1 115 ? -2.006 -1.013 6.156 1 97.31 115 PRO A O 1
ATOM 904 N N . GLY A 1 116 ? -0.838 -0.002 7.828 1 97.62 116 GLY A N 1
ATOM 905 C CA . GLY A 1 116 ? -0.187 -1.218 8.289 1 97.62 116 GLY A CA 1
ATOM 906 C C . GLY A 1 116 ? 1.127 -1.495 7.582 1 97.62 116 GLY A C 1
ATOM 907 O O . GLY A 1 116 ? 1.854 -2.42 7.953 1 97.62 116 GLY A O 1
ATOM 908 N N . VAL A 1 117 ? 1.489 -0.703 6.582 1 98.62 117 VAL A N 1
ATOM 909 C CA . VAL A 1 117 ? 2.693 -1.017 5.82 1 98.62 117 VAL A CA 1
ATOM 910 C C . VAL A 1 117 ? 3.752 0.058 6.059 1 98.62 117 VAL A C 1
ATOM 912 O O . VAL A 1 117 ? 4.898 -0.254 6.395 1 98.62 117 VAL A O 1
ATOM 915 N N . PRO A 1 118 ? 3.438 1.371 6.004 1 98.56 118 PRO A N 1
ATOM 916 C CA . PRO A 1 118 ? 4.453 2.428 6.027 1 98.56 118 PRO A CA 1
ATOM 917 C C . PRO A 1 118 ? 5.301 2.4 7.297 1 98.56 118 PRO A C 1
ATOM 919 O O . PRO A 1 118 ? 6.496 2.701 7.25 1 98.56 118 PRO A O 1
ATOM 922 N N . GLN A 1 119 ? 4.738 2.004 8.461 1 97.81 119 GLN A N 1
ATOM 923 C CA . GLN A 1 119 ? 5.449 2.068 9.727 1 97.81 119 GLN A CA 1
ATOM 924 C C . GLN A 1 119 ? 6.648 1.126 9.734 1 97.81 119 GLN A C 1
ATOM 926 O O . GLN A 1 119 ? 7.512 1.218 10.617 1 97.81 119 GLN A O 1
ATOM 931 N N . HIS A 1 120 ? 6.734 0.209 8.766 1 98.19 120 HIS A N 1
ATOM 932 C CA . HIS A 1 120 ? 7.816 -0.77 8.711 1 98.19 120 HIS A CA 1
ATOM 933 C C . HIS A 1 120 ? 8.891 -0.347 7.715 1 98.19 120 HIS A C 1
ATOM 935 O O . HIS A 1 120 ? 9.883 -1.052 7.535 1 98.19 120 HIS A O 1
ATOM 941 N N . LEU A 1 121 ? 8.672 0.791 7.043 1 97.88 121 LEU A N 1
ATOM 942 C CA . LEU A 1 121 ? 9.625 1.31 6.066 1 97.88 121 LEU A CA 1
ATOM 943 C C . LEU A 1 121 ? 10.477 2.414 6.676 1 97.88 121 LEU A C 1
ATOM 945 O O . LEU A 1 121 ? 10.5 2.588 7.898 1 97.88 121 LEU A O 1
ATOM 949 N N . ARG A 1 122 ? 11.305 3.059 5.879 1 97.06 122 ARG A N 1
ATOM 950 C CA . ARG A 1 122 ? 12.219 4.102 6.348 1 97.06 122 ARG A CA 1
ATOM 951 C C . ARG A 1 122 ? 11.445 5.258 6.977 1 97.06 122 ARG A C 1
ATOM 953 O O . ARG A 1 122 ? 10.281 5.488 6.645 1 97.06 122 ARG A O 1
ATOM 960 N N . PRO A 1 123 ? 12.07 5.965 7.867 1 98.19 123 PRO A N 1
ATOM 961 C CA . PRO A 1 123 ? 11.375 6.973 8.672 1 98.19 123 PRO A CA 1
ATOM 962 C C . PRO A 1 123 ? 10.625 8 7.828 1 98.19 123 PRO A C 1
ATOM 964 O O . PRO A 1 123 ? 9.516 8.398 8.172 1 98.19 123 PRO A O 1
ATOM 967 N N . THR A 1 124 ? 11.156 8.414 6.723 1 98.31 124 THR A N 1
ATOM 968 C CA . THR A 1 124 ? 10.469 9.383 5.871 1 98.31 124 THR A CA 1
ATOM 969 C C . THR A 1 124 ? 9.102 8.852 5.441 1 98.31 124 THR A C 1
ATOM 971 O O . THR A 1 124 ? 8.109 9.57 5.5 1 98.31 124 THR A O 1
ATOM 974 N N . VAL A 1 125 ? 9.055 7.586 5.082 1 98.69 125 VAL A N 1
ATOM 975 C CA . VAL A 1 125 ? 7.82 6.953 4.621 1 98.69 125 VAL A CA 1
ATOM 976 C C . VAL A 1 125 ? 6.848 6.809 5.785 1 98.69 125 VAL A C 1
ATOM 978 O O . VAL A 1 125 ? 5.68 7.188 5.68 1 98.69 125 VAL A O 1
ATOM 981 N N . ALA A 1 126 ? 7.355 6.391 6.906 1 98.81 126 ALA A N 1
ATOM 982 C CA . ALA A 1 126 ? 6.531 6.141 8.086 1 98.81 126 ALA A CA 1
ATOM 983 C C . ALA A 1 126 ? 5.945 7.438 8.633 1 98.81 126 ALA A C 1
ATOM 985 O O . ALA A 1 126 ? 4.785 7.48 9.047 1 98.81 126 ALA A O 1
ATOM 986 N N . LEU A 1 127 ? 6.699 8.469 8.578 1 98.94 127 LEU A N 1
ATOM 987 C CA . LEU A 1 127 ? 6.332 9.68 9.297 1 98.94 127 LEU A CA 1
ATOM 988 C C . LEU A 1 127 ? 5.336 10.516 8.492 1 98.94 127 LEU A C 1
ATOM 990 O O . LEU A 1 127 ? 4.477 11.188 9.07 1 98.94 127 LEU A O 1
ATOM 994 N N . VAL A 1 128 ? 5.387 10.469 7.152 1 98.94 128 VAL A N 1
ATOM 995 C CA . VAL A 1 128 ? 4.34 11.125 6.375 1 98.94 128 VAL A CA 1
ATOM 996 C C . VAL A 1 128 ? 2.986 10.492 6.703 1 98.94 128 VAL A C 1
ATOM 998 O O . VAL A 1 128 ? 2.014 11.203 6.965 1 98.94 128 VAL A O 1
ATOM 1001 N N . THR A 1 129 ? 2.977 9.148 6.738 1 98.88 129 THR A N 1
ATOM 1002 C CA . THR A 1 129 ? 1.742 8.445 7.059 1 98.88 129 THR A CA 1
ATOM 1003 C C . THR A 1 129 ? 1.279 8.766 8.477 1 98.88 129 THR A C 1
ATOM 1005 O O . THR A 1 129 ? 0.096 9.023 8.703 1 98.88 129 THR A O 1
ATOM 1008 N N . ALA A 1 130 ? 2.223 8.828 9.398 1 98.81 130 ALA A N 1
ATOM 1009 C CA . ALA A 1 130 ? 1.876 9.141 10.781 1 98.81 130 ALA A CA 1
ATOM 1010 C C . ALA A 1 130 ? 1.269 10.539 10.883 1 98.81 130 ALA A C 1
ATOM 1012 O O . ALA A 1 130 ? 0.325 10.75 11.648 1 98.81 130 ALA A O 1
ATOM 1013 N N . GLY A 1 131 ? 1.8 11.484 10.148 1 98.88 131 GLY A N 1
ATOM 1014 C CA . GLY A 1 131 ? 1.249 12.828 10.125 1 98.88 131 GLY A CA 1
ATOM 1015 C C . GLY A 1 131 ? -0.175 12.883 9.609 1 98.88 131 GLY A C 1
ATOM 1016 O O . GLY A 1 131 ? -1.029 13.555 10.188 1 98.88 131 GLY A O 1
ATOM 1017 N N . VAL A 1 132 ? -0.418 12.18 8.523 1 98.88 132 VAL A N 1
ATOM 1018 C CA . VAL A 1 132 ? -1.75 12.141 7.926 1 98.88 132 VAL A CA 1
ATOM 1019 C C . VAL A 1 132 ? -2.732 11.492 8.906 1 98.88 132 VAL A C 1
ATOM 1021 O O . VAL A 1 132 ? -3.832 12.008 9.117 1 98.88 132 VAL A O 1
ATOM 1024 N N . GLU A 1 133 ? -2.295 10.375 9.523 1 98.62 133 GLU A N 1
ATOM 1025 C CA . GLU A 1 133 ? -3.148 9.648 10.445 1 98.62 133 GLU A CA 1
ATOM 1026 C C . GLU A 1 133 ? -3.5 10.5 11.664 1 98.62 133 GLU A C 1
ATOM 1028 O O . GLU A 1 133 ? -4.645 10.492 12.125 1 98.62 133 GLU A O 1
ATOM 1033 N N . MET A 1 134 ? -2.572 11.195 12.117 1 98.75 134 MET A N 1
ATOM 1034 C CA . MET A 1 134 ? -2.83 12.086 13.25 1 98.75 134 MET A CA 1
ATOM 1035 C C . MET A 1 134 ? -3.764 13.227 12.844 1 98.75 134 MET A C 1
ATOM 1037 O O . MET A 1 134 ? -4.742 13.508 13.539 1 98.75 134 MET A O 1
ATOM 1041 N N . ASP A 1 135 ? -3.533 13.844 11.758 1 98.81 135 ASP A N 1
ATOM 1042 C CA . ASP A 1 135 ? -4.277 15.047 11.383 1 98.81 135 ASP A CA 1
ATOM 1043 C C . ASP A 1 135 ? -5.703 14.703 10.969 1 98.81 135 ASP A C 1
ATOM 1045 O O . ASP A 1 135 ? -6.645 15.422 11.305 1 98.81 135 ASP A O 1
ATOM 1049 N N . VAL A 1 136 ? -5.891 13.641 10.242 1 98.56 136 VAL A N 1
ATOM 1050 C CA . VAL A 1 136 ? -7.176 13.336 9.625 1 98.56 136 VAL A CA 1
ATOM 1051 C C . VAL A 1 136 ? -7.969 12.383 10.523 1 98.56 136 VAL A C 1
ATOM 1053 O O . VAL A 1 136 ? -9.164 12.578 10.742 1 98.56 136 VAL A O 1
ATOM 1056 N N . LEU A 1 137 ? -7.262 11.414 11.125 1 97.81 137 LEU A N 1
ATOM 1057 C CA . LEU A 1 137 ? -7.961 10.352 11.844 1 97.81 137 LEU A CA 1
ATOM 1058 C C . LEU A 1 137 ? -7.832 10.539 13.352 1 97.81 137 LEU A C 1
ATOM 1060 O O . LEU A 1 137 ? -8.531 9.883 14.125 1 97.81 137 LEU A O 1
ATOM 1064 N N . GLY A 1 138 ? -6.914 11.383 13.75 1 98.12 138 GLY A N 1
ATOM 1065 C CA . GLY A 1 138 ? -6.688 11.57 15.172 1 98.12 138 GLY A CA 1
ATOM 1066 C C . GLY A 1 138 ? -5.953 10.406 15.82 1 98.12 138 GLY A C 1
ATOM 1067 O O . GLY A 1 138 ? -6.102 10.164 17.016 1 98.12 138 GLY A O 1
ATOM 1068 N N . MET A 1 139 ? -5.238 9.664 15.008 1 96.88 139 MET A N 1
ATOM 1069 C CA . MET A 1 139 ? -4.438 8.562 15.539 1 96.88 139 MET A CA 1
ATOM 1070 C C . MET A 1 139 ? -3.318 9.086 16.438 1 96.88 139 MET A C 1
ATOM 1072 O O . MET A 1 139 ? -2.66 10.07 16.094 1 96.88 139 MET A O 1
ATOM 1076 N N . ASP A 1 140 ? -3.104 8.438 17.578 1 97 140 ASP A N 1
ATOM 1077 C CA . ASP A 1 140 ? -2.107 8.828 18.562 1 97 140 ASP A CA 1
ATOM 1078 C C . ASP A 1 140 ? -2.369 10.242 19.094 1 97 140 ASP A C 1
ATOM 1080 O O . ASP A 1 140 ? -1.436 10.953 19.453 1 97 140 ASP A O 1
ATOM 1084 N N . TYR A 1 141 ? -3.623 10.641 19.062 1 98.12 141 TYR A N 1
ATOM 1085 C CA . TYR A 1 141 ? -4.02 11.984 19.453 1 98.12 141 TYR A CA 1
ATOM 1086 C C . TYR A 1 141 ? -3.496 12.32 20.844 1 98.12 141 TYR A C 1
ATOM 1088 O O . TYR A 1 141 ? -2.934 13.398 21.062 1 98.12 141 TYR A O 1
ATOM 1096 N N . ALA A 1 142 ? -3.574 11.375 21.703 1 97.62 142 ALA A N 1
ATOM 1097 C CA . ALA A 1 142 ? -3.232 11.602 23.109 1 97.62 142 ALA A CA 1
ATOM 1098 C C . ALA A 1 142 ? -1.721 11.633 23.312 1 97.62 142 ALA A C 1
ATOM 1100 O O . ALA A 1 142 ? -1.234 12.086 24.344 1 97.62 142 ALA A O 1
ATOM 1101 N N . ALA A 1 143 ? -1.006 11.156 22.328 1 98.06 143 ALA A N 1
ATOM 1102 C CA . ALA A 1 143 ? 0.451 11.148 22.438 1 98.06 143 ALA A CA 1
ATOM 1103 C C . ALA A 1 143 ? 1.027 12.539 22.172 1 98.06 143 ALA A C 1
ATOM 1105 O O . ALA A 1 143 ? 2.197 12.797 22.453 1 98.06 143 ALA A O 1
ATOM 1106 N N . PHE A 1 144 ? 0.255 13.453 21.641 1 98.44 144 PHE A N 1
ATOM 1107 C CA . PHE A 1 144 ? 0.616 14.852 21.438 1 98.44 144 PHE A CA 1
ATOM 1108 C C . PHE A 1 144 ? 0.059 15.719 22.547 1 98.44 144 PHE A C 1
ATOM 1110 O O . PHE A 1 144 ? -1.124 15.633 22.891 1 98.44 144 PHE A O 1
ATOM 1117 N N . SER A 1 145 ? 0.874 16.562 23.141 1 98.25 145 SER A N 1
ATOM 1118 C CA . SER A 1 145 ? 0.387 17.438 24.203 1 98.25 145 SER A CA 1
ATOM 1119 C C . SER A 1 145 ? -0.605 18.469 23.656 1 98.25 145 SER A C 1
ATOM 1121 O O . SER A 1 145 ? -0.595 18.766 22.453 1 98.25 145 SER A O 1
ATOM 1123 N N . THR A 1 146 ? -1.438 18.906 24.516 1 97.88 146 THR A N 1
ATOM 1124 C CA . THR A 1 146 ? -2.373 19.969 24.141 1 97.88 146 THR A CA 1
ATOM 1125 C C . THR A 1 146 ? -1.629 21.172 23.562 1 97.88 146 THR A C 1
ATOM 1127 O O . THR A 1 146 ? -2.068 21.766 22.578 1 97.88 146 THR A O 1
ATOM 1130 N N . VAL A 1 147 ? -0.492 21.516 24.141 1 98.25 147 VAL A N 1
ATOM 1131 C CA . VAL A 1 147 ? 0.308 22.656 23.703 1 98.25 147 VAL A CA 1
ATOM 1132 C C . VAL A 1 147 ? 0.795 22.438 22.281 1 98.25 147 VAL A C 1
ATOM 1134 O O . VAL A 1 147 ? 0.74 23.344 21.453 1 98.25 147 VAL A O 1
ATOM 1137 N N . GLN A 1 148 ? 1.254 21.25 21.984 1 98.5 148 GLN A N 1
ATOM 1138 C CA . GLN A 1 148 ? 1.715 20.906 20.641 1 98.5 148 GLN A CA 1
ATOM 1139 C C . GLN A 1 148 ? 0.58 21.016 19.625 1 98.5 148 GLN A C 1
ATOM 1141 O O . GLN A 1 148 ? 0.738 21.641 18.578 1 98.5 148 GLN A O 1
ATOM 1146 N N . ARG A 1 149 ? -0.559 20.375 19.922 1 98.5 149 ARG A N 1
ATOM 1147 C CA . ARG A 1 149 ? -1.697 20.375 19 1 98.5 149 ARG A CA 1
ATOM 1148 C C . ARG A 1 149 ? -2.172 21.797 18.734 1 98.5 149 ARG A C 1
ATOM 1150 O O . ARG A 1 149 ? -2.41 22.172 17.578 1 98.5 149 ARG A O 1
ATOM 1157 N N . GLU A 1 150 ? -2.277 22.641 19.766 1 97.88 150 GLU A N 1
ATOM 1158 C CA . GLU A 1 150 ? -2.76 24 19.625 1 97.88 150 GLU A CA 1
ATOM 1159 C C . GLU A 1 150 ? -1.777 24.859 18.828 1 97.88 150 GLU A C 1
ATOM 1161 O O . GLU A 1 150 ? -2.188 25.703 18.031 1 97.88 150 GLU A O 1
ATOM 1166 N N . ALA A 1 151 ? -0.459 24.641 19.047 1 98.56 151 ALA A N 1
ATOM 1167 C CA . ALA A 1 151 ? 0.554 25.391 18.312 1 98.56 151 ALA A CA 1
ATOM 1168 C C . ALA A 1 151 ? 0.479 25.094 16.812 1 98.56 151 ALA A C 1
ATOM 1170 O O . ALA A 1 151 ? 0.56 26 15.984 1 98.56 151 ALA A O 1
ATOM 1171 N N . VAL A 1 152 ? 0.34 23.797 16.469 1 98.75 152 VAL A N 1
ATOM 1172 C CA . VAL A 1 152 ? 0.27 23.391 15.07 1 98.75 152 VAL A CA 1
ATOM 1173 C C . VAL A 1 152 ? -0.994 23.953 14.422 1 98.75 152 VAL A C 1
ATOM 1175 O O . VAL A 1 152 ? -0.933 24.547 13.352 1 98.75 152 VAL A O 1
ATOM 1178 N N . VAL A 1 153 ? -2.15 23.859 15.094 1 98.19 153 VAL A N 1
ATOM 1179 C CA . VAL A 1 153 ? -3.438 24.266 14.539 1 98.19 153 VAL A CA 1
ATOM 1180 C C . VAL A 1 153 ? -3.514 25.781 14.469 1 98.19 153 VAL A C 1
ATOM 1182 O O . VAL A 1 153 ? -4.137 26.344 13.562 1 98.19 153 VAL A O 1
ATOM 1185 N N . HIS A 1 154 ? -2.867 26.469 15.43 1 98.06 154 HIS A N 1
ATOM 1186 C CA . HIS A 1 154 ? -2.828 27.922 15.383 1 98.06 154 HIS A CA 1
ATOM 1187 C C . HIS A 1 154 ? -2.062 28.406 14.156 1 98.06 154 HIS A C 1
ATOM 1189 O O . HIS A 1 154 ? -2.488 29.359 13.492 1 98.06 154 HIS A O 1
ATOM 1195 N N . ALA A 1 155 ? -0.951 27.781 13.883 1 98.44 155 ALA A N 1
ATOM 1196 C CA . ALA A 1 155 ? -0.131 28.156 12.734 1 98.44 155 ALA A CA 1
ATOM 1197 C C . ALA A 1 155 ? -0.799 27.766 11.422 1 98.44 155 ALA A C 1
ATOM 1199 O O . ALA A 1 155 ? -0.708 28.484 10.422 1 98.44 155 ALA A O 1
ATOM 1200 N N . HIS A 1 156 ? -1.444 26.594 11.43 1 98.5 156 HIS A N 1
ATOM 1201 C CA . HIS A 1 156 ? -2.15 26.062 10.266 1 98.5 156 HIS A CA 1
ATOM 1202 C C . HIS A 1 156 ? -3.543 25.562 10.648 1 98.5 156 HIS A C 1
ATOM 1204 O O . HIS A 1 156 ? -3.727 24.391 10.961 1 98.5 156 HIS A O 1
ATOM 1210 N N . PRO A 1 157 ? -4.488 26.469 10.484 1 97.94 157 PRO A N 1
ATOM 1211 C CA . PRO A 1 157 ? -5.832 26.203 11.008 1 97.94 157 PRO A CA 1
ATOM 1212 C C . PRO A 1 157 ? -6.527 25.047 10.289 1 97.94 157 PRO A C 1
ATOM 1214 O O . PRO A 1 157 ? -6.383 24.891 9.07 1 97.94 157 PRO A O 1
ATOM 1217 N N . ARG A 1 158 ? -7.25 24.203 11 1 96.69 158 ARG A N 1
ATOM 1218 C CA . ARG A 1 158 ? -8.07 23.141 10.445 1 96.69 158 ARG A CA 1
ATOM 1219 C C . ARG A 1 158 ? -9.359 23.688 9.844 1 96.69 158 ARG A C 1
ATOM 1221 O O . ARG A 1 158 ? -9.867 23.156 8.859 1 96.69 158 ARG A O 1
ATOM 1228 N N . GLY A 1 159 ? -9.844 24.828 10.523 1 91.44 159 GLY A N 1
ATOM 1229 C CA . GLY A 1 159 ? -11.125 25.391 10.109 1 91.44 159 GLY A CA 1
ATOM 1230 C C . GLY A 1 159 ? -12.312 24.734 10.789 1 91.44 159 GLY A C 1
ATOM 1231 O O . GLY A 1 159 ? -12.164 23.703 11.438 1 91.44 159 GLY A O 1
ATOM 1232 N N . GLU A 1 160 ? -13.594 25.281 10.82 1 86.69 160 GLU A N 1
ATOM 1233 C CA . GLU A 1 160 ? -14.773 24.844 11.555 1 86.69 160 GLU A CA 1
ATOM 1234 C C . GLU A 1 160 ? -15.32 23.531 10.984 1 86.69 160 GLU A C 1
ATOM 1236 O O . GLU A 1 160 ? -15.93 22.734 11.703 1 86.69 160 GLU A O 1
ATOM 1241 N N . GLY A 1 161 ? -15 23.031 9.977 1 94.31 161 GLY A N 1
ATOM 1242 C CA . GLY A 1 161 ? -15.562 21.828 9.391 1 94.31 161 GLY A CA 1
ATOM 1243 C C . GLY A 1 161 ? -14.539 21 8.648 1 94.31 161 GLY A C 1
ATOM 1244 O O . GLY A 1 161 ? -14.836 20.453 7.582 1 94.31 161 GLY A O 1
ATOM 1245 N N . PHE A 1 162 ? -13.445 20.906 9.289 1 97.5 162 PHE A N 1
ATOM 1246 C CA . PHE A 1 162 ? -12.359 20.25 8.594 1 97.5 162 PHE A CA 1
ATOM 1247 C C . PHE A 1 162 ? -12.742 18.812 8.227 1 97.5 162 PHE A C 1
ATOM 1249 O O . PHE A 1 162 ? -12.492 18.359 7.109 1 97.5 162 PHE A O 1
ATOM 1256 N N . LYS A 1 163 ? -13.391 18.094 9.172 1 98 163 LYS A N 1
ATOM 1257 C CA . LYS A 1 163 ? -13.703 16.688 8.961 1 98 163 LYS A CA 1
ATOM 1258 C C . LYS A 1 163 ? -14.547 16.5 7.703 1 98 163 LYS A C 1
ATOM 1260 O O . LYS A 1 163 ? -14.188 15.711 6.82 1 98 163 LYS A O 1
ATOM 1265 N N . GLU A 1 164 ? -15.547 17.266 7.543 1 97.81 164 GLU A N 1
ATOM 1266 C CA . GLU A 1 164 ? -16.406 17.141 6.375 1 97.81 164 GLU A CA 1
ATOM 1267 C C . GLU A 1 164 ? -15.75 17.734 5.133 1 97.81 164 GLU A C 1
ATOM 1269 O O . GLU A 1 164 ? -15.922 17.203 4.027 1 97.81 164 GLU A O 1
ATOM 1274 N N . CYS A 1 165 ? -15.016 18.828 5.316 1 98 165 CYS A N 1
ATOM 1275 C CA . CYS A 1 165 ? -14.375 19.484 4.188 1 98 165 CYS A CA 1
ATOM 1276 C C . CYS A 1 165 ? -13.312 18.594 3.561 1 98 165 CYS A C 1
ATOM 1278 O O . CYS A 1 165 ? -13.188 18.531 2.336 1 98 165 CYS A O 1
ATOM 1280 N N . ILE A 1 166 ? -12.562 17.875 4.391 1 98.31 166 ILE A N 1
ATOM 1281 C CA . ILE A 1 166 ? -11.5 17.031 3.855 1 98.31 166 ILE A CA 1
ATOM 1282 C C . ILE A 1 166 ? -12.109 15.812 3.158 1 98.31 166 ILE A C 1
ATOM 1284 O O . ILE A 1 166 ? -11.594 15.344 2.139 1 98.31 166 ILE A O 1
ATOM 1288 N N . ILE A 1 167 ? -13.219 15.234 3.723 1 98.38 167 ILE A N 1
ATOM 1289 C CA . ILE A 1 167 ? -13.938 14.141 3.082 1 98.38 167 ILE A CA 1
ATOM 1290 C C . ILE A 1 167 ? -14.438 14.586 1.709 1 98.38 167 ILE A C 1
ATOM 1292 O O . ILE A 1 167 ? -14.281 13.859 0.721 1 98.38 167 ILE A O 1
ATOM 1296 N N . CYS A 1 168 ? -14.922 15.812 1.619 1 97.88 168 CYS A N 1
ATOM 1297 C CA . CYS A 1 168 ? -15.406 16.359 0.359 1 97.88 168 CYS A CA 1
ATOM 1298 C C . CYS A 1 168 ? -14.258 16.562 -0.625 1 97.88 168 CYS A C 1
ATOM 1300 O O . CYS A 1 168 ? -14.414 16.297 -1.82 1 97.88 168 CYS A O 1
ATOM 1302 N N . ALA A 1 169 ? -13.148 17.031 -0.125 1 98 169 ALA A N 1
ATOM 1303 C CA . ALA A 1 169 ? -11.977 17.234 -0.977 1 98 169 ALA A CA 1
ATOM 1304 C C . ALA A 1 169 ? -11.492 15.914 -1.567 1 98 169 ALA A C 1
ATOM 1306 O O . ALA A 1 169 ? -11.133 15.852 -2.746 1 98 169 ALA A O 1
ATOM 1307 N N . PHE A 1 170 ? -11.5 14.859 -0.717 1 98.5 170 PHE A N 1
ATOM 1308 C CA . PHE A 1 170 ? -11.164 13.539 -1.226 1 98.5 170 PHE A CA 1
ATOM 1309 C C . PHE A 1 170 ? -12.117 13.125 -2.336 1 98.5 170 PHE A C 1
ATOM 1311 O O . PHE A 1 170 ? -11.688 12.727 -3.418 1 98.5 170 PHE A O 1
ATOM 1318 N N . ALA A 1 171 ? -13.383 13.227 -2.08 1 98.5 171 ALA A N 1
ATOM 1319 C CA . ALA A 1 171 ? -14.406 12.797 -3.029 1 98.5 171 ALA A CA 1
ATOM 1320 C C . ALA A 1 171 ? -14.281 13.547 -4.352 1 98.5 171 ALA A C 1
ATOM 1322 O O . ALA A 1 171 ? -14.383 12.945 -5.426 1 98.5 171 ALA A O 1
ATOM 1323 N N . ASP A 1 172 ? -14.023 14.828 -4.234 1 97.94 172 ASP A N 1
ATOM 1324 C CA . ASP A 1 172 ? -13.898 15.664 -5.426 1 97.94 172 ASP A CA 1
ATOM 1325 C C . ASP A 1 172 ? -12.727 15.211 -6.297 1 97.94 172 ASP A C 1
ATOM 1327 O O . ASP A 1 172 ? -12.812 15.25 -7.527 1 97.94 172 ASP A O 1
ATOM 1331 N N . GLY A 1 173 ? -11.672 14.766 -5.703 1 98.12 173 GLY A N 1
ATOM 1332 C CA . GLY A 1 173 ? -10.5 14.336 -6.441 1 98.12 173 GLY A CA 1
ATOM 1333 C C . GLY A 1 173 ? -10.633 12.93 -6.996 1 98.12 173 GLY A C 1
ATOM 1334 O O . GLY A 1 173 ? -9.797 12.492 -7.797 1 98.12 173 GLY A O 1
ATOM 1335 N N . LEU A 1 174 ? -11.734 12.211 -6.621 1 98.06 174 LEU A N 1
ATOM 1336 C CA . LEU A 1 174 ? -11.805 10.789 -6.922 1 98.06 174 LEU A CA 1
ATOM 1337 C C . LEU A 1 174 ? -13.023 10.469 -7.777 1 98.06 174 LEU A C 1
ATOM 1339 O O . LEU A 1 174 ? -13.078 9.414 -8.414 1 98.06 174 LEU A O 1
ATOM 1343 N N . ARG A 1 175 ? -13.969 11.32 -7.867 1 96.69 175 ARG A N 1
ATOM 1344 C CA . ARG A 1 175 ? -15.273 11.047 -8.453 1 96.69 175 ARG A CA 1
ATOM 1345 C C . ARG A 1 175 ? -15.141 10.648 -9.922 1 96.69 175 ARG A C 1
ATOM 1347 O O . ARG A 1 175 ? -15.914 9.836 -10.422 1 96.69 175 ARG A O 1
ATOM 1354 N N . HIS A 1 176 ? -14.188 11.227 -10.633 1 97.25 176 HIS A N 1
ATOM 1355 C CA . HIS A 1 176 ? -14.062 10.961 -12.062 1 97.25 176 HIS A CA 1
ATOM 1356 C C . HIS A 1 176 ? -13.266 9.688 -12.32 1 97.25 176 HIS A C 1
ATOM 1358 O O . HIS A 1 176 ? -13.148 9.242 -13.469 1 97.25 176 HIS A O 1
ATOM 1364 N N . ARG A 1 177 ? -12.688 9.086 -11.273 1 97.75 177 ARG A N 1
ATOM 1365 C CA . ARG A 1 177 ? -11.898 7.871 -11.398 1 97.75 177 ARG A CA 1
ATOM 1366 C C . ARG A 1 177 ? -12.203 6.898 -10.266 1 97.75 177 ARG A C 1
ATOM 1368 O O . ARG A 1 177 ? -11.297 6.473 -9.547 1 97.75 177 ARG A O 1
ATOM 1375 N N . PRO A 1 178 ? -13.453 6.5 -10.102 1 97.62 178 PRO A N 1
ATOM 1376 C CA . PRO A 1 178 ? -13.859 5.734 -8.922 1 97.62 178 PRO A CA 1
ATOM 1377 C C . PRO A 1 178 ? -13.188 4.367 -8.844 1 97.62 178 PRO A C 1
ATOM 1379 O O . PRO A 1 178 ? -13 3.828 -7.75 1 97.62 178 PRO A O 1
ATOM 1382 N N . GLN A 1 179 ? -12.758 3.779 -9.961 1 96.44 179 GLN A N 1
ATOM 1383 C CA . GLN A 1 179 ? -12.156 2.451 -9.992 1 96.44 179 GLN A CA 1
ATOM 1384 C C . GLN A 1 179 ? -10.797 2.443 -9.289 1 96.44 179 GLN A C 1
ATOM 1386 O O . GLN A 1 179 ? -10.312 1.389 -8.875 1 96.44 179 GLN A O 1
ATOM 1391 N N . THR A 1 180 ? -10.188 3.631 -9.062 1 98 180 THR A N 1
ATOM 1392 C CA . THR A 1 180 ? -8.859 3.725 -8.469 1 98 180 THR A CA 1
ATOM 1393 C C . THR A 1 180 ? -8.93 3.562 -6.953 1 98 180 THR A C 1
ATOM 1395 O O . THR A 1 180 ? -7.898 3.455 -6.285 1 98 180 THR A O 1
ATOM 1398 N N . THR A 1 181 ? -10.148 3.512 -6.395 1 97.94 181 THR A N 1
ATOM 1399 C CA . THR A 1 181 ? -10.289 3.373 -4.949 1 97.94 181 THR A CA 1
ATOM 1400 C C . THR A 1 181 ? -10.367 1.901 -4.551 1 97.94 181 THR A C 1
ATOM 1402 O O . THR A 1 181 ? -10.352 1.571 -3.365 1 97.94 181 THR A O 1
ATOM 1405 N N . PHE A 1 182 ? -10.375 0.989 -5.586 1 97.5 182 PHE A N 1
ATOM 1406 C CA . PHE A 1 182 ? -10.469 -0.44 -5.312 1 97.5 182 PHE A CA 1
ATOM 1407 C C . PHE A 1 182 ? -9.367 -0.892 -4.371 1 97.5 182 PHE A C 1
ATOM 1409 O O . PHE A 1 182 ? -8.18 -0.717 -4.664 1 97.5 182 PHE A O 1
ATOM 1416 N N . GLY A 1 183 ? -9.742 -1.399 -3.25 1 95.62 183 GLY A N 1
ATOM 1417 C CA . GLY A 1 183 ? -8.812 -2.045 -2.338 1 95.62 183 GLY A CA 1
ATOM 1418 C C . GLY A 1 183 ? -8.117 -1.068 -1.409 1 95.62 183 GLY A C 1
ATOM 1419 O O . GLY A 1 183 ? -7.051 -1.37 -0.87 1 95.62 183 GLY A O 1
ATOM 1420 N N . ASN A 1 184 ? -8.586 0.15 -1.297 1 96.56 184 ASN A N 1
ATOM 1421 C CA . ASN A 1 184 ? -7.996 1.088 -0.349 1 96.56 184 ASN A CA 1
ATOM 1422 C C . ASN A 1 184 ? -9.062 1.873 0.405 1 96.56 184 ASN A C 1
ATOM 1424 O O . ASN A 1 184 ? -10.258 1.697 0.158 1 96.56 184 ASN A O 1
ATOM 1428 N N . VAL A 1 185 ? -8.672 2.734 1.332 1 97.56 185 VAL A N 1
ATOM 1429 C CA . VAL A 1 185 ? -9.57 3.367 2.297 1 97.56 185 VAL A CA 1
ATOM 1430 C C . VAL A 1 185 ? -10.469 4.375 1.586 1 97.56 185 VAL A C 1
ATOM 1432 O O . VAL A 1 185 ? -11.531 4.742 2.098 1 97.56 185 VAL A O 1
ATOM 1435 N N . LYS A 1 186 ? -10.141 4.773 0.417 1 98.44 186 LYS A N 1
ATOM 1436 C CA . LYS A 1 186 ? -10.875 5.84 -0.26 1 98.44 186 LYS A CA 1
ATOM 1437 C C . LYS A 1 186 ? -12.172 5.305 -0.874 1 98.44 186 LYS A C 1
ATOM 1439 O O . LYS A 1 186 ? -13.047 6.082 -1.25 1 98.44 186 LYS A O 1
ATOM 1444 N N . THR A 1 187 ? -12.273 3.943 -0.919 1 97.88 187 THR A N 1
ATOM 1445 C CA . THR A 1 187 ? -13.562 3.367 -1.279 1 97.88 187 THR A CA 1
ATOM 1446 C C . THR A 1 187 ? -14.664 3.873 -0.347 1 97.88 187 THR A C 1
ATOM 1448 O O . THR A 1 187 ? -15.758 4.199 -0.795 1 97.88 187 THR A O 1
ATOM 1451 N N . ASP A 1 188 ? -14.352 3.994 0.936 1 98.06 188 ASP A N 1
ATOM 1452 C CA . ASP A 1 188 ? -15.312 4.449 1.936 1 98.06 188 ASP A CA 1
ATOM 1453 C C . ASP A 1 188 ? -15.758 5.883 1.658 1 98.06 188 ASP A C 1
ATOM 1455 O O . ASP A 1 188 ? -16.906 6.242 1.915 1 98.06 188 ASP A O 1
ATOM 1459 N N . VAL A 1 189 ? -14.852 6.699 1.126 1 98.62 189 VAL A N 1
ATOM 1460 C CA . VAL A 1 189 ? -15.141 8.102 0.83 1 98.62 189 VAL A CA 1
ATOM 1461 C C . VAL A 1 189 ? -16.188 8.188 -0.285 1 98.62 189 VAL A C 1
ATOM 1463 O O . VAL A 1 189 ? -17.172 8.914 -0.169 1 98.62 189 VAL A O 1
ATOM 1466 N N . LEU A 1 190 ? -15.961 7.395 -1.329 1 98.44 190 LEU A N 1
ATOM 1467 C CA . LEU A 1 190 ? -16.891 7.449 -2.455 1 98.44 190 LEU A CA 1
ATOM 1468 C C . LEU A 1 190 ? -18.234 6.824 -2.086 1 98.44 190 LEU A C 1
ATOM 1470 O O . LEU A 1 190 ? -19.281 7.297 -2.525 1 98.44 190 LEU A O 1
ATOM 1474 N N . VAL A 1 191 ? -18.219 5.73 -1.285 1 97.88 191 VAL A N 1
ATOM 1475 C CA . VAL A 1 191 ? -19.469 5.141 -0.821 1 97.88 191 VAL A CA 1
ATOM 1476 C C . VAL A 1 191 ? -20.281 6.184 -0.047 1 97.88 191 VAL A C 1
ATOM 1478 O O . VAL A 1 191 ? -21.5 6.254 -0.177 1 97.88 191 VAL A O 1
ATOM 1481 N N . ASP A 1 192 ? -19.625 7.02 0.684 1 98.12 192 ASP A N 1
ATOM 1482 C CA . ASP A 1 192 ? -20.266 8.023 1.519 1 98.12 192 ASP A CA 1
ATOM 1483 C C . ASP A 1 192 ? -20.781 9.195 0.676 1 98.12 192 ASP A C 1
ATOM 1485 O O . ASP A 1 192 ? -21.891 9.688 0.895 1 98.12 192 ASP A O 1
ATOM 1489 N N . GLN A 1 193 ? -20 9.625 -0.309 1 98 193 GLN A N 1
ATOM 1490 C CA . GLN A 1 193 ? -20.234 10.914 -0.956 1 98 193 GLN A CA 1
ATOM 1491 C C . GLN A 1 193 ? -20.938 10.734 -2.295 1 98 193 GLN A C 1
ATOM 1493 O O . GLN A 1 193 ? -21.469 11.703 -2.855 1 98 193 GLN A O 1
ATOM 1498 N N . GLU A 1 194 ? -20.906 9.586 -2.848 1 96.25 194 GLU A N 1
ATOM 1499 C CA . GLU A 1 194 ? -21.5 9.328 -4.156 1 96.25 194 GLU A CA 1
ATOM 1500 C C . GLU A 1 194 ? -22.609 8.289 -4.07 1 96.25 194 GLU A C 1
ATOM 1502 O O . GLU A 1 194 ? -22.359 7.094 -4.27 1 96.25 194 GLU A O 1
ATOM 1507 N N . PRO A 1 195 ? -23.844 8.891 -4.043 1 90.38 195 PRO A N 1
ATOM 1508 C CA . PRO A 1 195 ? -24.953 7.941 -4.008 1 90.38 195 PRO A CA 1
ATOM 1509 C C . PRO A 1 195 ? -24.984 7.012 -5.219 1 90.38 195 PRO A C 1
ATOM 1511 O O . PRO A 1 195 ? -24.797 7.465 -6.352 1 90.38 195 PRO A O 1
ATOM 1514 N N . GLY A 1 196 ? -24.984 5.781 -5.125 1 93.62 196 GLY A N 1
ATOM 1515 C CA . GLY A 1 196 ? -25.062 4.832 -6.227 1 93.62 196 GLY A CA 1
ATOM 1516 C C . GLY A 1 196 ? -23.75 4.145 -6.512 1 93.62 196 GLY A C 1
ATOM 1517 O O . GLY A 1 196 ? -23.688 3.207 -7.312 1 93.62 196 GLY A O 1
ATOM 1518 N N . PHE A 1 197 ? -22.703 4.793 -5.977 1 97.06 197 PHE A N 1
ATOM 1519 C CA . PHE A 1 197 ? -21.391 4.156 -6.168 1 97.06 197 PHE A CA 1
ATOM 1520 C C . PHE A 1 197 ? -21.391 2.748 -5.59 1 97.06 197 PHE A C 1
ATOM 1522 O O . PHE A 1 197 ? -21.75 2.549 -4.422 1 97.06 197 PHE A O 1
ATOM 1529 N N . LYS A 1 198 ? -21.094 1.725 -6.434 1 95.62 198 LYS A N 1
ATOM 1530 C CA . LYS A 1 198 ? -20.906 0.339 -6.012 1 95.62 198 LYS A CA 1
ATOM 1531 C C . LYS A 1 198 ? -19.438 -0.075 -6.117 1 95.62 198 LYS A C 1
ATOM 1533 O O . LYS A 1 198 ? -18.922 -0.255 -7.223 1 95.62 198 LYS A O 1
ATOM 1538 N N . PRO A 1 199 ? -18.859 -0.239 -4.969 1 96.12 199 PRO A N 1
ATOM 1539 C CA . PRO A 1 199 ? -17.438 -0.614 -5.016 1 96.12 199 PRO A CA 1
ATOM 1540 C C . PRO A 1 199 ? -17.219 -1.961 -5.699 1 96.12 199 PRO A C 1
ATOM 1542 O O . PRO A 1 199 ? -18.078 -2.846 -5.633 1 96.12 199 PRO A O 1
ATOM 1545 N N . MET A 1 200 ? -16.047 -2.104 -6.355 1 95.94 200 MET A N 1
ATOM 1546 C CA . MET A 1 200 ? -15.586 -3.426 -6.773 1 95.94 200 MET A CA 1
ATOM 1547 C C . MET A 1 200 ? -15.336 -4.32 -5.566 1 95.94 200 MET A C 1
ATOM 1549 O O . MET A 1 200 ? -15.039 -3.832 -4.477 1 95.94 200 MET A O 1
ATOM 1553 N N . ASN A 1 201 ? -15.57 -5.586 -5.77 1 97.38 201 ASN A N 1
ATOM 1554 C CA . ASN A 1 201 ? -15.445 -6.562 -4.695 1 97.38 201 ASN A CA 1
ATOM 1555 C C . ASN A 1 201 ? -14.414 -7.641 -5.035 1 97.38 201 ASN A C 1
ATOM 1557 O O . ASN A 1 201 ? -14.57 -8.359 -6.02 1 97.38 201 ASN A O 1
ATOM 1561 N N . PHE A 1 202 ? -13.406 -7.727 -4.242 1 98.56 202 PHE A N 1
ATOM 1562 C CA . PHE A 1 202 ? -12.266 -8.609 -4.465 1 98.56 202 PHE A CA 1
ATOM 1563 C C . PHE A 1 202 ? -12.711 -10.055 -4.617 1 98.56 202 PHE A C 1
ATOM 1565 O O . PHE A 1 202 ? -12.258 -10.766 -5.516 1 98.56 202 PHE A O 1
ATOM 1572 N N . VAL A 1 203 ? -13.609 -10.555 -3.775 1 98.44 203 VAL A N 1
ATOM 1573 C CA . VAL A 1 203 ? -14.094 -11.93 -3.791 1 98.44 203 VAL A CA 1
ATOM 1574 C C . VAL A 1 203 ? -14.914 -12.172 -5.059 1 98.44 203 VAL A C 1
ATOM 1576 O O . VAL A 1 203 ? -14.773 -13.219 -5.707 1 98.44 203 VAL A O 1
ATOM 1579 N N . GLU A 1 204 ? -15.703 -11.219 -5.406 1 98.06 204 GLU A N 1
ATOM 1580 C CA . GLU A 1 204 ? -16.484 -11.344 -6.637 1 98.06 204 GLU A CA 1
ATOM 1581 C C . GLU A 1 204 ? -15.578 -11.398 -7.863 1 98.06 204 GLU A C 1
ATOM 1583 O O . GLU A 1 204 ? -15.852 -12.141 -8.805 1 98.06 204 GLU A O 1
ATOM 1588 N N . VAL A 1 205 ? -14.508 -10.617 -7.852 1 98 205 VAL A N 1
ATOM 1589 C CA . VAL A 1 205 ? -13.555 -10.633 -8.961 1 98 205 VAL A CA 1
ATOM 1590 C C . VAL A 1 205 ? -12.938 -12.023 -9.086 1 98 205 VAL A C 1
ATOM 1592 O O . VAL A 1 205 ? -12.773 -12.539 -10.195 1 98 205 VAL A O 1
ATOM 1595 N N . ILE A 1 206 ? -12.555 -12.609 -7.973 1 98.25 206 ILE A N 1
ATOM 1596 C CA . ILE A 1 206 ? -11.984 -13.953 -7.977 1 98.25 206 ILE A CA 1
ATOM 1597 C C . ILE A 1 206 ? -12.992 -14.938 -8.57 1 98.25 206 ILE A C 1
ATOM 1599 O O . ILE A 1 206 ? -12.664 -15.688 -9.492 1 98.25 206 ILE A O 1
ATOM 1603 N N . ARG A 1 207 ? -14.195 -14.922 -8.07 1 98 207 ARG A N 1
ATOM 1604 C CA . ARG A 1 207 ? -15.219 -15.883 -8.453 1 98 207 ARG A CA 1
ATOM 1605 C C . ARG A 1 207 ? -15.602 -15.727 -9.922 1 98 207 ARG A C 1
ATOM 1607 O O . ARG A 1 207 ? -15.945 -16.703 -10.586 1 98 207 ARG A O 1
ATOM 1614 N N . GLN A 1 208 ? -15.477 -14.547 -10.438 1 97.56 208 GLN A N 1
ATOM 1615 C CA . GLN A 1 208 ? -15.898 -14.281 -11.805 1 97.56 208 GLN A CA 1
ATOM 1616 C C . GLN A 1 208 ? -14.703 -14.258 -12.758 1 97.56 208 GLN A C 1
ATOM 1618 O O . GLN A 1 208 ? -14.844 -13.891 -13.922 1 97.56 208 GLN A O 1
ATOM 1623 N N . SER A 1 209 ? -13.531 -14.562 -12.227 1 97.31 209 SER A N 1
ATOM 1624 C CA . SER A 1 209 ? -12.344 -14.57 -13.07 1 97.31 209 SER A CA 1
ATOM 1625 C C . SER A 1 209 ? -12.477 -15.562 -14.211 1 97.31 209 SER A C 1
ATOM 1627 O O . SER A 1 209 ? -13.305 -16.469 -14.156 1 97.31 209 SER A O 1
ATOM 1629 N N . PRO A 1 210 ? -11.688 -15.438 -15.258 1 96.75 210 PRO A N 1
ATOM 1630 C CA . PRO A 1 210 ? -11.797 -16.328 -16.406 1 96.75 210 PRO A CA 1
ATOM 1631 C C . PRO A 1 210 ? -11.227 -17.719 -16.141 1 96.75 210 PRO A C 1
ATOM 1633 O O . PRO A 1 210 ? -11.352 -18.625 -16.969 1 96.75 210 PRO A O 1
ATOM 1636 N N . TRP A 1 211 ? -10.633 -17.922 -14.992 1 96.31 211 TRP A N 1
ATOM 1637 C CA . TRP A 1 211 ? -10.148 -19.25 -14.633 1 96.31 211 TRP A CA 1
ATOM 1638 C C . TRP A 1 211 ? -11.312 -20.203 -14.375 1 96.31 211 TRP A C 1
ATOM 1640 O O . TRP A 1 211 ? -12.328 -19.797 -13.812 1 96.31 211 TRP A O 1
ATOM 1650 N N . SER A 1 212 ? -11.188 -21.453 -14.766 1 91.06 212 SER A N 1
ATOM 1651 C CA . SER A 1 212 ? -12.219 -22.453 -14.523 1 91.06 212 SER A CA 1
ATOM 1652 C C . SER A 1 212 ? -12.312 -22.812 -13.039 1 91.06 212 SER A C 1
ATOM 1654 O O . SER A 1 212 ? -13.391 -23.156 -12.547 1 91.06 212 SER A O 1
ATOM 1656 N N . ALA A 1 213 ? -11.211 -22.859 -12.453 1 84.25 213 ALA A N 1
ATOM 1657 C CA . ALA A 1 213 ? -11.141 -23.125 -11.023 1 84.25 213 ALA A CA 1
ATOM 1658 C C . ALA A 1 213 ? -10.242 -22.109 -10.32 1 84.25 213 ALA A C 1
ATOM 1660 O O . ALA A 1 213 ? -9.352 -21.531 -10.938 1 84.25 213 ALA A O 1
ATOM 1661 N N . MET B 1 1 ? 19.422 -30.594 -12.789 1 55.97 1 MET B N 1
ATOM 1662 C CA . MET B 1 1 ? 19.109 -30.047 -14.109 1 55.97 1 MET B CA 1
ATOM 1663 C C . MET B 1 1 ? 18.156 -28.859 -14 1 55.97 1 MET B C 1
ATOM 1665 O O . MET B 1 1 ? 17.312 -28.828 -13.102 1 55.97 1 MET B O 1
ATOM 1669 N N . SER B 1 2 ? 18.531 -27.672 -14.594 1 73.88 2 SER B N 1
ATOM 1670 C CA . SER B 1 2 ? 17.688 -26.484 -14.562 1 73.88 2 SER B CA 1
ATOM 1671 C C . SER B 1 2 ? 16.328 -26.75 -15.195 1 73.88 2 SER B C 1
ATOM 1673 O O . SER B 1 2 ? 16.234 -27.359 -16.266 1 73.88 2 SER B O 1
ATOM 1675 N N . THR B 1 3 ? 15.312 -26.703 -14.453 1 91.94 3 THR B N 1
ATOM 1676 C CA . THR B 1 3 ? 13.938 -26.938 -14.875 1 91.94 3 THR B CA 1
ATOM 1677 C C . THR B 1 3 ? 13.359 -25.688 -15.531 1 91.94 3 THR B C 1
ATOM 1679 O O . THR B 1 3 ? 13.594 -24.562 -15.07 1 91.94 3 THR B O 1
ATOM 1682 N N . THR B 1 4 ? 12.789 -25.906 -16.734 1 97.31 4 THR B N 1
ATOM 1683 C CA . THR B 1 4 ? 12.109 -24.828 -17.438 1 97.31 4 THR B CA 1
ATOM 1684 C C . THR B 1 4 ? 10.617 -25.125 -17.562 1 97.31 4 THR B C 1
ATOM 1686 O O . THR B 1 4 ? 10.227 -26.25 -17.906 1 97.31 4 THR B O 1
ATOM 1689 N N . ILE B 1 5 ? 9.812 -24.188 -17.188 1 98.19 5 ILE B N 1
ATOM 1690 C CA . ILE B 1 5 ? 8.367 -24.297 -17.297 1 98.19 5 ILE B CA 1
ATOM 1691 C C . ILE B 1 5 ? 7.82 -23.094 -18.078 1 98.19 5 ILE B C 1
ATOM 1693 O O . ILE B 1 5 ? 8.039 -21.953 -17.703 1 98.19 5 ILE B O 1
ATOM 1697 N N . ALA B 1 6 ? 7.102 -23.359 -19.188 1 97.88 6 ALA B N 1
ATOM 1698 C CA . ALA B 1 6 ? 6.535 -22.312 -20.031 1 97.88 6 ALA B CA 1
ATOM 1699 C C . ALA B 1 6 ? 7.609 -21.328 -20.484 1 97.88 6 ALA B C 1
ATOM 1701 O O . ALA B 1 6 ? 7.375 -20.109 -20.516 1 97.88 6 ALA B O 1
ATOM 1702 N N . GLY B 1 7 ? 8.812 -21.844 -20.656 1 97.25 7 GLY B N 1
ATOM 1703 C CA . GLY B 1 7 ? 9.906 -21.031 -21.156 1 97.25 7 GLY B CA 1
ATOM 1704 C C . GLY B 1 7 ? 10.648 -20.281 -20.047 1 97.25 7 GLY B C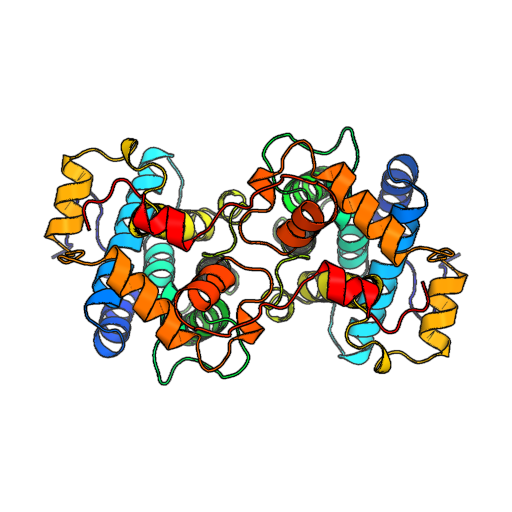 1
ATOM 1705 O O . GLY B 1 7 ? 11.625 -19.578 -20.312 1 97.25 7 GLY B O 1
ATOM 1706 N N . ILE B 1 8 ? 10.203 -20.422 -18.844 1 98.5 8 ILE B N 1
ATOM 1707 C CA . ILE B 1 8 ? 10.828 -19.75 -17.719 1 98.5 8 ILE B CA 1
ATOM 1708 C C . ILE B 1 8 ? 11.773 -20.703 -16.984 1 98.5 8 ILE B C 1
ATOM 1710 O O . ILE B 1 8 ? 11.352 -21.781 -16.547 1 98.5 8 ILE B O 1
ATOM 1714 N N . LYS B 1 9 ? 13.039 -20.312 -16.891 1 98 9 LYS B N 1
ATOM 1715 C CA . LYS B 1 9 ? 13.984 -21.094 -16.109 1 98 9 LYS B CA 1
ATOM 1716 C C . LYS B 1 9 ? 13.742 -20.906 -14.609 1 98 9 LYS B C 1
ATOM 1718 O O . LYS B 1 9 ? 13.688 -19.781 -14.117 1 98 9 LYS B O 1
ATOM 1723 N N . ILE B 1 10 ? 13.586 -22 -13.891 1 98.31 10 ILE B N 1
ATOM 1724 C CA . ILE B 1 10 ? 13.414 -21.953 -12.445 1 98.31 10 ILE B CA 1
ATOM 1725 C C . ILE B 1 10 ? 14.773 -21.734 -11.773 1 98.31 10 ILE B C 1
ATOM 1727 O O . ILE B 1 10 ? 15.727 -22.484 -12.031 1 98.31 10 ILE B O 1
ATOM 1731 N N . PRO B 1 11 ? 14.867 -20.703 -10.93 1 98 11 PRO B N 1
ATOM 1732 C CA . PRO B 1 11 ? 16.141 -20.5 -10.234 1 98 11 PRO B CA 1
ATOM 1733 C C . PRO B 1 11 ? 16.578 -21.719 -9.438 1 98 11 PRO B C 1
ATOM 1735 O O . PRO B 1 11 ? 15.75 -22.391 -8.812 1 98 11 PRO B O 1
ATOM 1738 N N . ASP B 1 12 ? 17.891 -22 -9.445 1 96.44 12 ASP B N 1
ATOM 1739 C CA . ASP B 1 12 ? 18.391 -23.188 -8.773 1 96.44 12 ASP B CA 1
ATOM 1740 C C . ASP B 1 12 ? 19.656 -22.891 -7.988 1 96.44 12 ASP B C 1
ATOM 1742 O O . ASP B 1 12 ? 20.469 -23.781 -7.742 1 96.44 12 ASP B O 1
ATOM 1746 N N . SER B 1 13 ? 19.891 -21.656 -7.691 1 96.62 13 SER B N 1
ATOM 1747 C CA . SER B 1 13 ? 20.984 -21.281 -6.789 1 96.62 13 SER B CA 1
ATOM 1748 C C . SER B 1 13 ? 20.766 -21.859 -5.395 1 96.62 13 SER B C 1
ATOM 1750 O O . SER B 1 13 ? 19.703 -22.422 -5.113 1 96.62 13 SER B O 1
ATOM 1752 N N . ALA B 1 14 ? 21.766 -21.766 -4.582 1 97.25 14 ALA B N 1
ATOM 1753 C CA . ALA B 1 14 ? 21.625 -22.188 -3.193 1 97.25 14 ALA B CA 1
ATOM 1754 C C . ALA B 1 14 ? 20.469 -21.484 -2.51 1 97.25 14 ALA B C 1
ATOM 1756 O O . ALA B 1 14 ? 19.688 -22.109 -1.781 1 97.25 14 ALA B O 1
ATOM 1757 N N . LEU B 1 15 ? 20.359 -20.203 -2.764 1 98.12 15 LEU B N 1
ATOM 1758 C CA . LEU B 1 15 ? 19.266 -19.406 -2.201 1 98.12 15 LEU B CA 1
ATOM 1759 C C . LEU B 1 15 ? 17.906 -19.922 -2.707 1 98.12 15 LEU B C 1
ATOM 1761 O O . LEU B 1 15 ? 16.984 -20.094 -1.923 1 98.12 15 LEU B O 1
ATOM 1765 N N . ALA B 1 16 ? 17.828 -20.141 -3.963 1 98.12 16 ALA B N 1
ATOM 1766 C CA . ALA B 1 16 ? 16.562 -20.578 -4.562 1 98.12 16 ALA B CA 1
ATOM 1767 C C . ALA B 1 16 ? 16.156 -21.953 -4.023 1 98.12 16 ALA B C 1
ATOM 1769 O O . ALA B 1 16 ? 14.992 -22.172 -3.697 1 98.12 16 ALA B O 1
ATOM 1770 N N . ARG B 1 17 ? 17.078 -22.844 -3.912 1 98 17 ARG B N 1
ATOM 1771 C CA . ARG B 1 17 ? 16.812 -24.172 -3.387 1 98 17 ARG B CA 1
ATOM 1772 C C . ARG B 1 17 ? 16.375 -24.109 -1.927 1 98 17 ARG B C 1
ATOM 1774 O O . ARG B 1 17 ? 15.422 -24.781 -1.525 1 98 17 ARG B O 1
ATOM 1781 N N . ALA B 1 18 ? 17.062 -23.297 -1.181 1 98.5 18 ALA B N 1
ATOM 1782 C CA . ALA B 1 18 ? 16.703 -23.141 0.225 1 98.5 18 ALA B CA 1
ATOM 1783 C C . ALA B 1 18 ? 15.305 -22.547 0.364 1 98.5 18 ALA B C 1
ATOM 1785 O O . ALA B 1 18 ? 14.539 -22.953 1.242 1 98.5 18 ALA B O 1
ATOM 1786 N N . THR B 1 19 ? 14.984 -21.562 -0.499 1 98.75 19 THR B N 1
ATOM 1787 C CA . THR B 1 19 ? 13.656 -20.953 -0.513 1 98.75 19 THR B CA 1
ATOM 1788 C C . THR B 1 19 ? 12.586 -22 -0.792 1 98.75 19 THR B C 1
ATOM 1790 O O . THR B 1 19 ? 11.594 -22.094 -0.069 1 98.75 19 THR B O 1
ATOM 1793 N N . THR B 1 20 ? 12.82 -22.797 -1.807 1 98.56 20 THR B N 1
ATOM 1794 C CA . THR B 1 20 ? 11.859 -23.812 -2.199 1 98.56 20 THR B CA 1
ATOM 1795 C C . THR B 1 20 ? 11.633 -24.812 -1.062 1 98.56 20 THR B C 1
ATOM 1797 O O . THR B 1 20 ? 10.492 -25.125 -0.73 1 98.56 20 THR B O 1
ATOM 1800 N N . GLU B 1 21 ? 12.711 -25.266 -0.49 1 98.38 21 GLU B N 1
ATOM 1801 C CA . GLU B 1 21 ? 12.617 -26.25 0.593 1 98.38 21 GLU B CA 1
ATOM 1802 C C . GLU B 1 21 ? 11.898 -25.656 1.804 1 98.38 21 GLU B C 1
ATOM 1804 O O . GLU B 1 21 ? 11.031 -26.312 2.393 1 98.38 21 GLU B O 1
ATOM 1809 N N . TYR B 1 22 ? 12.227 -24.453 2.184 1 98.5 22 TYR B N 1
ATOM 1810 C CA . TYR B 1 22 ? 11.633 -23.797 3.34 1 98.5 22 TYR B CA 1
ATOM 1811 C C . TYR B 1 22 ? 10.133 -23.625 3.164 1 98.5 22 TYR B C 1
ATOM 1813 O O . TYR B 1 22 ? 9.352 -23.984 4.047 1 98.5 22 TYR B O 1
ATOM 1821 N N . ILE B 1 23 ? 9.711 -23.125 2.031 1 98.62 23 ILE B N 1
ATOM 1822 C CA . ILE B 1 23 ? 8.305 -22.812 1.785 1 98.62 23 ILE B CA 1
ATOM 1823 C C . ILE B 1 23 ? 7.523 -24.125 1.599 1 98.62 23 ILE B C 1
ATOM 1825 O O . ILE B 1 23 ? 6.391 -24.234 2.064 1 98.62 23 ILE B O 1
ATOM 1829 N N . ARG B 1 24 ? 8.125 -25.094 0.933 1 98.25 24 ARG B N 1
ATOM 1830 C CA . ARG B 1 24 ? 7.473 -26.391 0.733 1 98.25 24 ARG B CA 1
ATOM 1831 C C . ARG B 1 24 ? 7.156 -27.047 2.068 1 98.25 24 ARG B C 1
ATOM 1833 O O . ARG B 1 24 ? 6.105 -27.688 2.221 1 98.25 24 ARG B O 1
ATOM 1840 N N . ASP B 1 25 ? 7.984 -26.922 3.055 1 97.62 25 ASP B N 1
ATOM 1841 C CA . ASP B 1 25 ? 7.84 -27.531 4.367 1 97.62 25 ASP B CA 1
ATOM 1842 C C . ASP B 1 25 ? 6.727 -26.875 5.172 1 97.62 25 ASP B C 1
ATOM 1844 O O . ASP B 1 25 ? 6.113 -27.5 6.035 1 97.62 25 ASP B O 1
ATOM 1848 N N . ILE B 1 26 ? 6.371 -25.641 4.879 1 97.31 26 ILE B N 1
ATOM 1849 C CA . ILE B 1 26 ? 5.531 -24.828 5.758 1 97.31 26 ILE B CA 1
ATOM 1850 C C . ILE B 1 26 ? 4.141 -24.688 5.145 1 97.31 26 ILE B C 1
ATOM 1852 O O . ILE B 1 26 ? 3.133 -24.781 5.848 1 97.31 26 ILE B O 1
ATOM 1856 N N . GLU B 1 27 ? 4.066 -24.469 3.879 1 97.5 27 GLU B N 1
ATOM 1857 C CA . GLU B 1 27 ? 2.803 -24.125 3.234 1 97.5 27 GLU B CA 1
ATOM 1858 C C . GLU B 1 27 ? 2.039 -25.375 2.814 1 97.5 27 GLU B C 1
ATOM 1860 O O . GLU B 1 27 ? 2.646 -26.406 2.518 1 97.5 27 GLU B O 1
ATOM 1865 N N . SER B 1 28 ? 0.728 -25.312 2.82 1 97.12 28 SER B N 1
ATOM 1866 C CA . SER B 1 28 ? -0.1 -26.359 2.223 1 97.12 28 SER B CA 1
ATOM 1867 C C . SER B 1 28 ? 0.194 -26.516 0.735 1 97.12 28 SER B C 1
ATOM 1869 O O . SER B 1 28 ? 0.816 -25.641 0.126 1 97.12 28 SER B O 1
ATOM 1871 N N . ASP B 1 29 ? -0.306 -27.594 0.142 1 97.56 29 ASP B N 1
ATOM 1872 C CA . ASP B 1 29 ? -0.172 -27.781 -1.299 1 97.56 29 ASP B CA 1
ATOM 1873 C C . ASP B 1 29 ? -0.811 -26.641 -2.066 1 97.56 29 ASP B C 1
ATOM 1875 O O . ASP B 1 29 ? -0.264 -26.172 -3.07 1 97.56 29 ASP B O 1
ATOM 1879 N N . LEU B 1 30 ? -1.914 -26.203 -1.597 1 97.69 30 LEU B N 1
ATOM 1880 C CA . LEU B 1 30 ? -2.637 -25.109 -2.244 1 97.69 30 LEU B CA 1
ATOM 1881 C C . LEU B 1 30 ? -1.762 -23.875 -2.35 1 97.69 30 LEU B C 1
ATOM 1883 O O . LEU B 1 30 ? -1.562 -23.328 -3.443 1 97.69 30 LEU B O 1
ATOM 1887 N N . LEU B 1 31 ? -1.199 -23.438 -1.199 1 98.44 31 LEU B N 1
ATOM 1888 C CA . LEU B 1 31 ? -0.424 -22.203 -1.158 1 98.44 31 LEU B CA 1
ATOM 1889 C C . LEU B 1 31 ? 0.917 -22.375 -1.865 1 98.44 31 LEU B C 1
ATOM 1891 O O . LEU B 1 31 ? 1.402 -21.453 -2.521 1 98.44 31 LEU B O 1
ATOM 1895 N N . TYR B 1 32 ? 1.477 -23.547 -1.744 1 98.62 32 TYR B N 1
ATOM 1896 C CA . TYR B 1 32 ? 2.754 -23.812 -2.395 1 98.62 32 TYR B CA 1
ATOM 1897 C C . TYR B 1 32 ? 2.627 -23.719 -3.91 1 98.62 32 TYR B C 1
ATOM 1899 O O . TYR B 1 32 ? 3.398 -23 -4.555 1 98.62 32 TYR B O 1
ATOM 1907 N N . HIS B 1 33 ? 1.674 -24.406 -4.473 1 98.69 33 HIS B N 1
ATOM 1908 C CA . HIS B 1 33 ? 1.479 -24.359 -5.918 1 98.69 33 HIS B CA 1
ATOM 1909 C C . HIS B 1 33 ? 1.077 -22.969 -6.391 1 98.69 33 HIS B C 1
ATOM 1911 O O . HIS B 1 33 ? 1.501 -22.531 -7.457 1 98.69 33 HIS B O 1
ATOM 1917 N N . HIS B 1 34 ? 0.286 -22.312 -5.617 1 98.81 34 HIS B N 1
ATOM 1918 C CA . HIS B 1 34 ? -0.064 -20.922 -5.926 1 98.81 34 HIS B CA 1
ATOM 1919 C C . HIS B 1 34 ? 1.179 -20.047 -5.988 1 98.81 34 HIS B C 1
ATOM 1921 O O . HIS B 1 34 ? 1.356 -19.281 -6.945 1 98.81 34 HIS B O 1
ATOM 1927 N N . SER B 1 35 ? 2.064 -20.172 -4.996 1 98.88 35 SER B N 1
ATOM 1928 C CA . SER B 1 35 ? 3.283 -19.375 -4.957 1 98.88 35 SER B CA 1
ATOM 1929 C C . SER B 1 35 ? 4.16 -19.641 -6.172 1 98.88 35 SER B C 1
ATOM 1931 O O . SER B 1 35 ? 4.734 -18.719 -6.75 1 98.88 35 SER B O 1
ATOM 1933 N N . ARG B 1 36 ? 4.234 -20.922 -6.57 1 98.81 36 ARG B N 1
ATOM 1934 C CA . ARG B 1 36 ? 5 -21.281 -7.758 1 98.81 36 ARG B CA 1
ATOM 1935 C C . ARG B 1 36 ? 4.387 -20.672 -9.016 1 98.81 36 ARG B C 1
ATOM 1937 O O . ARG B 1 36 ? 5.105 -20.188 -9.883 1 98.81 36 ARG B O 1
ATOM 1944 N N . ARG B 1 37 ? 3.086 -20.734 -9.078 1 98.88 37 ARG B N 1
ATOM 1945 C CA . ARG B 1 37 ? 2.418 -20.141 -10.227 1 98.88 37 ARG B CA 1
ATOM 1946 C C . ARG B 1 37 ? 2.621 -18.625 -10.25 1 98.88 37 ARG B C 1
ATOM 1948 O O . ARG B 1 37 ? 2.809 -18.047 -11.32 1 98.88 37 ARG B O 1
ATOM 1955 N N . VAL B 1 38 ? 2.598 -18 -9.102 1 98.94 38 VAL B N 1
ATOM 1956 C CA . VAL B 1 38 ? 2.82 -16.562 -9 1 98.94 38 VAL B CA 1
ATOM 1957 C C . VAL B 1 38 ? 4.184 -16.203 -9.586 1 98.94 38 VAL B C 1
ATOM 1959 O O . VAL B 1 38 ? 4.309 -15.242 -10.344 1 98.94 38 VAL B O 1
ATOM 1962 N N . PHE B 1 39 ? 5.176 -17 -9.266 1 98.94 39 PHE B N 1
ATOM 1963 C CA . PHE B 1 39 ? 6.492 -16.75 -9.852 1 98.94 39 PHE B CA 1
ATOM 1964 C C . PHE B 1 39 ? 6.441 -16.859 -11.367 1 98.94 39 PHE B C 1
ATOM 1966 O O . PHE B 1 39 ? 6.926 -15.969 -12.07 1 98.94 39 PHE B O 1
ATOM 1973 N N . LEU B 1 40 ? 5.855 -17.891 -11.844 1 98.94 40 LEU B N 1
ATOM 1974 C CA . LEU B 1 40 ? 5.859 -18.172 -13.273 1 98.94 40 LEU B CA 1
ATOM 1975 C C . LEU B 1 40 ? 5.078 -17.109 -14.039 1 98.94 40 LEU B C 1
ATOM 1977 O O . LEU B 1 40 ? 5.566 -16.578 -15.039 1 98.94 40 LEU B O 1
ATOM 1981 N N . PHE B 1 41 ? 3.926 -16.766 -13.578 1 98.94 41 PHE B N 1
ATOM 1982 C CA . PHE B 1 41 ? 3.123 -15.75 -14.242 1 98.94 41 PHE B CA 1
ATOM 1983 C C . PHE B 1 41 ? 3.789 -14.383 -14.141 1 98.94 41 PHE B C 1
ATOM 1985 O O . PHE B 1 41 ? 3.717 -13.578 -15.078 1 98.94 41 PHE B O 1
ATOM 1992 N N . GLY B 1 42 ? 4.395 -14.109 -12.984 1 98.94 42 GLY B N 1
ATOM 1993 C CA . GLY B 1 42 ? 5.168 -12.883 -12.867 1 98.94 42 GLY B CA 1
ATOM 1994 C C . GLY B 1 42 ? 6.312 -12.805 -13.859 1 98.94 42 GLY B C 1
ATOM 1995 O O . GLY B 1 42 ? 6.492 -11.781 -14.531 1 98.94 42 GLY B O 1
ATOM 1996 N N . ALA B 1 43 ? 7.008 -13.867 -13.969 1 98.88 43 ALA B N 1
ATOM 1997 C CA . ALA B 1 43 ? 8.133 -13.93 -14.898 1 98.88 43 ALA B CA 1
ATOM 1998 C C . ALA B 1 43 ? 7.672 -13.789 -16.344 1 98.88 43 ALA B C 1
ATOM 2000 O O . ALA B 1 43 ? 8.281 -13.055 -17.125 1 98.88 43 ALA B O 1
ATOM 2001 N N . LEU B 1 44 ? 6.633 -14.477 -16.703 1 98.88 44 LEU B N 1
ATOM 2002 C CA . LEU B 1 44 ? 6.078 -14.383 -18.047 1 98.88 44 LEU B CA 1
ATOM 2003 C C . LEU B 1 44 ? 5.656 -12.953 -18.359 1 98.88 44 LEU B C 1
ATOM 2005 O O . LEU B 1 44 ? 5.863 -12.461 -19.469 1 98.88 44 LEU B O 1
ATOM 2009 N N . SER B 1 45 ? 5.059 -12.305 -17.375 1 98.81 45 SER B N 1
ATOM 2010 C CA . SER B 1 45 ? 4.699 -10.906 -17.547 1 98.81 45 SER B CA 1
ATOM 2011 C C . SER B 1 45 ? 5.934 -10.039 -17.781 1 98.81 45 SER B C 1
ATOM 2013 O O . SER B 1 45 ? 5.918 -9.125 -18.594 1 98.81 45 SER B O 1
ATOM 2015 N N . GLY B 1 46 ? 6.965 -10.297 -16.969 1 98.69 46 GLY B N 1
ATOM 2016 C CA . GLY B 1 46 ? 8.211 -9.578 -17.156 1 98.69 46 GLY B CA 1
ATOM 2017 C C . GLY B 1 46 ? 8.781 -9.719 -18.562 1 98.69 46 GLY B C 1
ATOM 2018 O O . GLY B 1 46 ? 9.234 -8.742 -19.156 1 98.69 46 GLY B O 1
ATOM 2019 N N . GLU B 1 47 ? 8.742 -10.914 -19.094 1 98.06 47 GLU B N 1
ATOM 2020 C CA . GLU B 1 47 ? 9.227 -11.164 -20.453 1 98.06 47 GLU B CA 1
ATOM 2021 C C . GLU B 1 47 ? 8.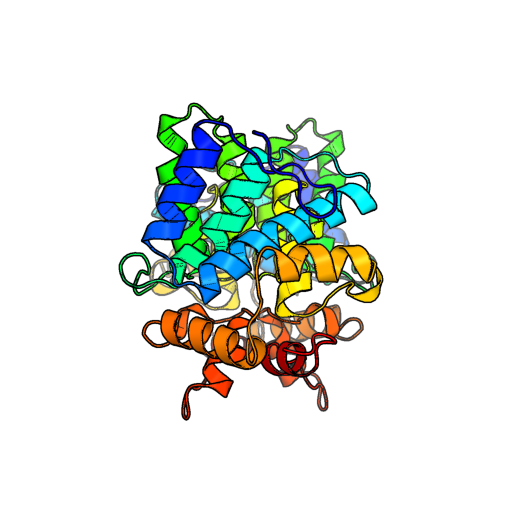359 -10.445 -21.484 1 98.06 47 GLU B C 1
ATOM 2023 O O . GLU B 1 47 ? 8.883 -9.812 -22.406 1 98.06 47 GLU B O 1
ATOM 2028 N N . ARG B 1 48 ? 7.094 -10.555 -21.312 1 97.75 48 ARG B N 1
ATOM 2029 C CA . ARG B 1 48 ? 6.168 -9.93 -22.25 1 97.75 48 ARG B CA 1
ATOM 2030 C C . ARG B 1 48 ? 6.371 -8.414 -22.281 1 97.75 48 ARG B C 1
ATOM 2032 O O . ARG B 1 48 ? 6.352 -7.809 -23.359 1 97.75 48 ARG B O 1
ATOM 2039 N N . LYS B 1 49 ? 6.586 -7.852 -21.141 1 97.69 49 LYS B N 1
ATOM 2040 C CA . LYS B 1 49 ? 6.711 -6.402 -21.016 1 97.69 49 LYS B CA 1
ATOM 2041 C C . LYS B 1 49 ? 8.164 -5.961 -21.188 1 97.69 49 LYS B C 1
ATOM 2043 O O . LYS B 1 49 ? 8.469 -4.77 -21.078 1 97.69 49 LYS B O 1
ATOM 2048 N N . GLN B 1 50 ? 9.086 -6.891 -21.375 1 97.81 50 GLN B N 1
ATOM 2049 C CA . GLN B 1 50 ? 10.508 -6.641 -21.578 1 97.81 50 GLN B CA 1
ATOM 2050 C C . GLN B 1 50 ? 11.102 -5.875 -20.391 1 97.81 50 GLN B C 1
ATOM 2052 O O . GLN B 1 50 ? 11.82 -4.891 -20.594 1 97.81 50 GLN B O 1
ATOM 2057 N N . LEU B 1 51 ? 10.719 -6.305 -19.234 1 97.81 51 LEU B N 1
ATOM 2058 C CA . LEU B 1 51 ? 11.273 -5.746 -18 1 97.81 51 LEU B CA 1
ATOM 2059 C C . LEU B 1 51 ? 12.5 -6.531 -17.547 1 97.81 51 LEU B C 1
ATOM 2061 O O . LEU B 1 51 ? 12.523 -7.758 -17.641 1 97.81 51 LEU B O 1
ATOM 2065 N N . ALA B 1 52 ? 13.516 -5.766 -17.109 1 97 52 ALA B N 1
ATOM 2066 C CA . ALA B 1 52 ? 14.68 -6.406 -16.516 1 97 52 ALA B CA 1
ATOM 2067 C C . ALA B 1 52 ? 14.438 -6.688 -15.031 1 97 52 ALA B C 1
ATOM 2069 O O . ALA B 1 52 ? 14.102 -5.777 -14.266 1 97 52 ALA B O 1
ATOM 2070 N N . TYR B 1 53 ? 14.523 -7.953 -14.641 1 97.62 53 TYR B N 1
ATOM 2071 C CA . TYR B 1 53 ? 14.336 -8.328 -13.242 1 97.62 53 TYR B CA 1
ATOM 2072 C C . TYR B 1 53 ? 15.336 -9.398 -12.82 1 97.62 53 TYR B C 1
ATOM 2074 O O . TYR B 1 53 ? 15.891 -10.102 -13.664 1 97.62 53 TYR B O 1
ATOM 2082 N N . ASN B 1 54 ? 15.641 -9.453 -11.562 1 98 54 ASN B N 1
ATOM 2083 C CA . ASN B 1 54 ? 16.422 -10.539 -10.969 1 98 54 ASN B CA 1
ATOM 2084 C C . ASN B 1 54 ? 15.547 -11.758 -10.672 1 98 54 ASN B C 1
ATOM 2086 O O . ASN B 1 54 ? 14.719 -11.719 -9.758 1 98 54 ASN B O 1
ATOM 2090 N N . PRO B 1 55 ? 15.727 -12.859 -11.375 1 98.19 55 PRO B N 1
ATOM 2091 C CA . PRO B 1 55 ? 14.836 -14.008 -11.211 1 98.19 55 PRO B CA 1
ATOM 2092 C C . PRO B 1 55 ? 14.867 -14.578 -9.797 1 98.19 55 PRO B C 1
ATOM 2094 O O . PRO B 1 55 ? 13.852 -15.102 -9.312 1 98.19 55 PRO B O 1
ATOM 2097 N N . GLU B 1 56 ? 15.977 -14.445 -9.141 1 98.12 56 GLU B N 1
ATOM 2098 C CA . GLU B 1 56 ? 16.078 -14.984 -7.785 1 98.12 56 GLU B CA 1
ATOM 2099 C C . GLU B 1 56 ? 15.273 -14.156 -6.797 1 98.12 56 GLU B C 1
ATOM 2101 O O . GLU B 1 56 ? 14.578 -14.703 -5.941 1 98.12 56 GLU B O 1
ATOM 2106 N N . LEU B 1 57 ? 15.344 -12.844 -6.93 1 98.75 57 LEU B N 1
ATOM 2107 C CA . LEU B 1 57 ? 14.57 -11.969 -6.051 1 98.75 57 LEU B CA 1
ATOM 2108 C C . LEU B 1 57 ? 13.078 -12.117 -6.32 1 98.75 57 LEU B C 1
ATOM 2110 O O . LEU B 1 57 ? 12.273 -12.148 -5.383 1 98.75 57 LEU B O 1
ATOM 2114 N N . LEU B 1 58 ? 12.766 -12.211 -7.598 1 98.88 58 LEU B N 1
ATOM 2115 C CA . LEU B 1 58 ? 11.375 -12.445 -7.957 1 98.88 58 LEU B CA 1
ATOM 2116 C C . LEU B 1 58 ? 10.875 -13.758 -7.367 1 98.88 58 LEU B C 1
ATOM 2118 O O . LEU B 1 58 ? 9.75 -13.828 -6.855 1 98.88 58 LEU B O 1
ATOM 2122 N N . TYR B 1 59 ? 11.719 -14.781 -7.41 1 98.94 59 TYR B N 1
ATOM 2123 C CA . TYR B 1 59 ? 11.359 -16.094 -6.895 1 98.94 59 TYR B CA 1
ATOM 2124 C C . TYR B 1 59 ? 11.117 -16.047 -5.391 1 98.94 59 TYR B C 1
ATOM 2126 O O . TYR B 1 59 ? 10.109 -16.562 -4.902 1 98.94 59 TYR B O 1
ATOM 2134 N N . VAL B 1 60 ? 12 -15.422 -4.691 1 98.94 60 VAL B N 1
ATOM 2135 C CA . VAL B 1 60 ? 11.852 -15.328 -3.244 1 98.94 60 VAL B CA 1
ATOM 2136 C C . VAL B 1 60 ? 10.57 -14.562 -2.904 1 98.94 60 VAL B C 1
ATOM 2138 O O . VAL B 1 60 ? 9.797 -14.992 -2.051 1 98.94 60 VAL B O 1
ATOM 2141 N N . GLY B 1 61 ? 10.32 -13.406 -3.596 1 98.94 61 GLY B N 1
ATOM 2142 C CA . GLY B 1 61 ? 9.109 -12.648 -3.363 1 98.94 61 GLY B CA 1
ATOM 2143 C C . GLY B 1 61 ? 7.844 -13.453 -3.594 1 98.94 61 GLY B C 1
ATOM 2144 O O . GLY B 1 61 ? 6.93 -13.43 -2.77 1 98.94 61 GLY B O 1
ATOM 2145 N N . ALA B 1 62 ? 7.832 -14.188 -4.656 1 98.94 62 ALA B N 1
ATOM 2146 C CA . ALA B 1 62 ? 6.664 -14.992 -5.016 1 98.94 62 ALA B CA 1
ATOM 2147 C C . ALA B 1 62 ? 6.445 -16.125 -4.016 1 98.94 62 ALA B C 1
ATOM 2149 O O . ALA B 1 62 ? 5.309 -16.391 -3.619 1 98.94 62 ALA B O 1
ATOM 2150 N N . MET B 1 63 ? 7.531 -16.734 -3.574 1 98.94 63 MET B N 1
ATOM 2151 C CA . MET B 1 63 ? 7.43 -17.906 -2.705 1 98.94 63 MET B CA 1
ATOM 2152 C C . MET B 1 63 ? 7.016 -17.5 -1.294 1 98.94 63 MET B C 1
ATOM 2154 O O . MET B 1 63 ? 6.273 -18.219 -0.628 1 98.94 63 MET B O 1
ATOM 2158 N N . PHE B 1 64 ? 7.371 -16.297 -0.862 1 98.94 64 PHE B N 1
ATOM 2159 C CA . PHE B 1 64 ? 7.164 -15.898 0.523 1 98.94 64 PHE B CA 1
ATOM 2160 C C . PHE B 1 64 ? 5.887 -15.07 0.662 1 98.94 64 PHE B C 1
ATOM 2162 O O . PHE B 1 64 ? 5.445 -14.789 1.776 1 98.94 64 PHE B O 1
ATOM 2169 N N . HIS B 1 65 ? 5.211 -14.68 -0.441 1 98.88 65 HIS B N 1
ATOM 2170 C CA . HIS B 1 65 ? 4.242 -13.586 -0.388 1 98.88 65 HIS B CA 1
ATOM 2171 C C . HIS B 1 65 ? 3.057 -13.945 0.503 1 98.88 65 HIS B C 1
ATOM 2173 O O . HIS B 1 65 ? 2.436 -13.062 1.1 1 98.88 65 HIS B O 1
ATOM 2179 N N . ASP B 1 66 ? 2.76 -15.25 0.679 1 98.75 66 ASP B N 1
ATOM 2180 C CA . ASP B 1 66 ? 1.586 -15.641 1.454 1 98.75 66 ASP B CA 1
ATOM 2181 C C . ASP B 1 66 ? 1.991 -16.328 2.758 1 98.75 66 ASP B C 1
ATOM 2183 O O . ASP B 1 66 ? 1.145 -16.875 3.465 1 98.75 66 ASP B O 1
ATOM 2187 N N . LEU B 1 67 ? 3.277 -16.344 3.057 1 98.81 67 LEU B N 1
ATOM 2188 C CA . LEU B 1 67 ? 3.762 -17.047 4.238 1 98.81 67 LEU B CA 1
ATOM 2189 C C . LEU B 1 67 ? 3.068 -16.531 5.496 1 98.81 67 LEU B C 1
ATOM 2191 O O . LEU B 1 67 ? 2.82 -17.312 6.426 1 98.81 67 LEU B O 1
ATOM 2195 N N . GLY B 1 68 ? 2.699 -15.25 5.512 1 98.81 68 GLY B N 1
ATOM 2196 C CA . GLY B 1 68 ? 2.082 -14.633 6.672 1 98.81 68 GLY B CA 1
ATOM 2197 C C . GLY B 1 68 ? 0.683 -15.148 6.949 1 98.81 68 GLY B C 1
ATOM 2198 O O . GLY B 1 68 ? 0.085 -14.82 7.977 1 98.81 68 GLY B O 1
ATOM 2199 N N . LEU B 1 69 ? 0.127 -15.953 6.094 1 98.62 69 LEU B N 1
ATOM 2200 C CA . LEU B 1 69 ? -1.19 -16.547 6.297 1 98.62 69 LEU B CA 1
ATOM 2201 C C . LEU B 1 69 ? -1.089 -17.828 7.117 1 98.62 69 LEU B C 1
ATOM 2203 O O . LEU B 1 69 ? -2.096 -18.328 7.621 1 98.62 69 LEU B O 1
ATOM 2207 N N . VAL B 1 70 ? 0.075 -18.406 7.172 1 98.25 70 VAL B N 1
ATOM 2208 C CA . VAL B 1 70 ? 0.276 -19.75 7.719 1 98.25 70 VAL B CA 1
ATOM 2209 C C . VAL B 1 70 ? 0.461 -19.672 9.234 1 98.25 70 VAL B C 1
ATOM 2211 O O . VAL B 1 70 ? 1.178 -18.797 9.734 1 98.25 70 VAL B O 1
ATOM 2214 N N . GLU B 1 71 ? -0.157 -20.625 9.969 1 96.19 71 GLU B N 1
ATOM 2215 C CA . GLU B 1 71 ? -0.007 -20.703 11.414 1 96.19 71 GLU B CA 1
ATOM 2216 C C . GLU B 1 71 ? 1.461 -20.828 11.812 1 96.19 71 GLU B C 1
ATOM 2218 O O . GLU B 1 71 ? 2.223 -21.562 11.188 1 96.19 71 GLU B O 1
ATOM 2223 N N . GLY B 1 72 ? 1.864 -20.141 12.797 1 96.69 72 GLY B N 1
ATOM 2224 C CA . GLY B 1 72 ? 3.254 -20.125 13.227 1 96.69 72 GLY B CA 1
ATOM 2225 C C . GLY B 1 72 ? 4.059 -19 12.602 1 96.69 72 GLY B C 1
ATOM 2226 O O . GLY B 1 72 ? 5.152 -18.688 13.078 1 96.69 72 GLY B O 1
ATOM 2227 N N . HIS B 1 73 ? 3.475 -18.391 11.555 1 97.56 73 HIS B N 1
ATOM 2228 C CA . HIS B 1 73 ? 4.176 -17.312 10.859 1 97.56 73 HIS B CA 1
ATOM 2229 C C . HIS B 1 73 ? 3.305 -16.062 10.766 1 97.56 73 HIS B C 1
ATOM 2231 O O . HIS B 1 73 ? 3.645 -15.125 10.047 1 97.56 73 HIS B O 1
ATOM 2237 N N . ARG B 1 74 ? 2.174 -16.109 11.367 1 97.56 74 ARG B N 1
ATOM 2238 C CA . ARG B 1 74 ? 1.235 -14.992 11.344 1 97.56 74 ARG B CA 1
ATOM 2239 C C . ARG B 1 74 ? 1.098 -14.359 12.727 1 97.56 74 ARG B C 1
ATOM 2241 O O . ARG B 1 74 ? 0.734 -15.039 13.688 1 97.56 74 ARG B O 1
ATOM 2248 N N . SER B 1 75 ? 1.385 -13.125 12.82 1 97.94 75 SER B N 1
ATOM 2249 C CA . SER B 1 75 ? 1.254 -12.383 14.07 1 97.94 75 SER B CA 1
ATOM 2250 C C . SER B 1 75 ? -0.2 -12.016 14.344 1 97.94 75 SER B C 1
ATOM 2252 O O . SER B 1 75 ? -1.086 -12.328 13.547 1 97.94 75 SER B O 1
ATOM 2254 N N . ASP B 1 76 ? -0.432 -11.375 15.469 1 97.62 76 ASP B N 1
ATOM 2255 C CA . ASP B 1 76 ? -1.786 -11.031 15.891 1 97.62 76 ASP B CA 1
ATOM 2256 C C . ASP B 1 76 ? -2.176 -9.633 15.398 1 97.62 76 ASP B C 1
ATOM 2258 O O . ASP B 1 76 ? -3.359 -9.289 15.375 1 97.62 76 ASP B O 1
ATOM 2262 N N . ASN B 1 77 ? -1.188 -8.891 14.977 1 97.06 77 ASN B N 1
ATOM 2263 C CA . ASN B 1 77 ? -1.543 -7.488 14.805 1 97.06 77 ASN B CA 1
ATOM 2264 C C . ASN B 1 77 ? -0.966 -6.914 13.516 1 97.06 77 ASN B C 1
ATOM 2266 O O . ASN B 1 77 ? -1.172 -5.738 13.211 1 97.06 77 ASN B O 1
AT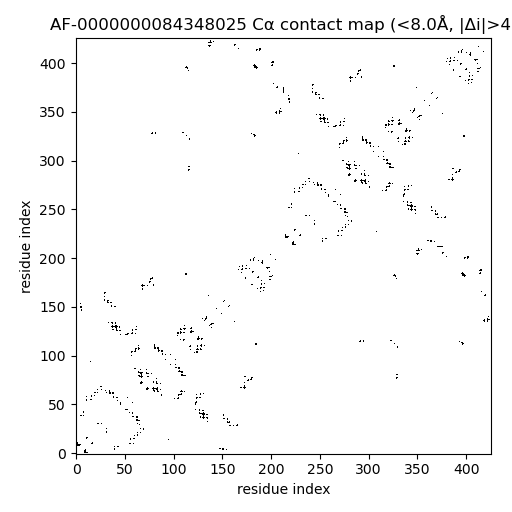OM 2270 N N . GLU B 1 78 ? -0.208 -7.688 12.758 1 98.44 78 GLU B N 1
ATOM 2271 C CA . GLU B 1 78 ? 0.359 -7.203 11.5 1 98.44 78 GLU B CA 1
ATOM 2272 C C . GLU B 1 78 ? -0.425 -7.73 10.305 1 98.44 78 GLU B C 1
ATOM 2274 O O . GLU B 1 78 ? -1.03 -8.797 10.367 1 98.44 78 GLU B O 1
ATOM 2279 N N . ARG B 1 79 ? -0.406 -6.93 9.211 1 98.38 79 ARG B N 1
ATOM 2280 C CA . ARG B 1 79 ? -0.867 -7.484 7.945 1 98.38 79 ARG B CA 1
ATOM 2281 C C . ARG B 1 79 ? -0.093 -8.75 7.59 1 98.38 79 ARG B C 1
ATOM 2283 O O . ARG B 1 79 ? 1.114 -8.828 7.824 1 98.38 79 ARG B O 1
ATOM 2290 N N . PHE B 1 80 ? -0.771 -9.727 6.98 1 98.81 80 PHE B N 1
ATOM 2291 C CA . PHE B 1 80 ? -0.073 -10.953 6.621 1 98.81 80 PHE B CA 1
ATOM 2292 C C . PHE B 1 80 ? 1.039 -10.672 5.617 1 98.81 80 PHE B C 1
ATOM 2294 O O . PHE B 1 80 ? 2.07 -11.352 5.621 1 98.81 80 PHE B O 1
ATOM 2301 N N . GLU B 1 81 ? 0.805 -9.672 4.781 1 98.88 81 GLU B N 1
ATOM 2302 C CA . GLU B 1 81 ? 1.836 -9.266 3.832 1 98.88 81 GLU B CA 1
ATOM 2303 C C . GLU B 1 81 ? 3.107 -8.828 4.555 1 98.88 81 GLU B C 1
ATOM 2305 O O . GLU B 1 81 ? 4.215 -9.164 4.133 1 98.88 81 GLU B O 1
ATOM 2310 N N . VAL B 1 82 ? 2.947 -8.086 5.688 1 98.88 82 VAL B N 1
ATOM 2311 C CA . VAL B 1 82 ? 4.082 -7.605 6.477 1 98.88 82 VAL B CA 1
ATOM 2312 C C . VAL B 1 82 ? 4.758 -8.781 7.172 1 98.88 82 VAL B C 1
ATOM 2314 O O . VAL B 1 82 ? 5.988 -8.875 7.199 1 98.88 82 VAL B O 1
ATOM 2317 N N . ASP B 1 83 ? 3.963 -9.703 7.75 1 98.88 83 ASP B N 1
ATOM 2318 C CA . ASP B 1 83 ? 4.531 -10.914 8.344 1 98.88 83 ASP B CA 1
ATOM 2319 C C . ASP B 1 83 ? 5.398 -11.656 7.332 1 98.88 83 ASP B C 1
ATOM 2321 O O . ASP B 1 83 ? 6.52 -12.055 7.645 1 98.88 83 ASP B O 1
ATOM 2325 N N . GLY B 1 84 ? 4.859 -11.867 6.137 1 98.81 84 GLY B N 1
ATOM 2326 C CA . GLY B 1 84 ? 5.617 -12.531 5.086 1 98.81 84 GLY B CA 1
ATOM 2327 C C . GLY B 1 84 ? 6.859 -11.766 4.672 1 98.81 84 GLY B C 1
ATOM 2328 O O . GLY B 1 84 ? 7.918 -12.367 4.457 1 98.81 84 GLY B O 1
ATOM 2329 N N . ALA B 1 85 ? 6.746 -10.461 4.504 1 98.88 85 ALA B N 1
ATOM 2330 C CA . ALA B 1 85 ? 7.867 -9.617 4.117 1 98.88 85 ALA B CA 1
ATOM 2331 C C . ALA B 1 85 ? 8.977 -9.656 5.168 1 98.88 85 ALA B C 1
ATOM 2333 O O . ALA B 1 85 ? 10.156 -9.781 4.832 1 98.88 85 ALA B O 1
ATOM 2334 N N . ASN B 1 86 ? 8.586 -9.562 6.461 1 98.75 86 ASN B N 1
ATOM 2335 C CA . ASN B 1 86 ? 9.555 -9.648 7.555 1 98.75 86 ASN B CA 1
ATOM 2336 C C . ASN B 1 86 ? 10.266 -11 7.559 1 98.75 86 ASN B C 1
ATOM 2338 O O . ASN B 1 86 ? 11.484 -11.055 7.742 1 98.75 86 ASN B O 1
ATOM 2342 N N . ALA B 1 87 ? 9.539 -12.031 7.352 1 98.75 87 ALA B N 1
ATOM 2343 C CA . ALA B 1 87 ? 10.117 -13.375 7.316 1 98.75 87 ALA B CA 1
ATOM 2344 C C . ALA B 1 87 ? 11.109 -13.516 6.164 1 98.75 87 ALA B C 1
ATOM 2346 O O . ALA B 1 87 ? 12.195 -14.078 6.336 1 98.75 87 ALA B O 1
ATOM 2347 N N . ALA B 1 88 ? 10.742 -13.016 5.004 1 98.88 88 ALA B N 1
ATOM 2348 C CA . ALA B 1 88 ? 11.633 -13.078 3.844 1 98.88 88 ALA B CA 1
ATOM 2349 C C . ALA B 1 88 ? 12.922 -12.305 4.098 1 98.88 88 ALA B C 1
ATOM 2351 O O . ALA B 1 88 ? 14.016 -12.781 3.783 1 98.88 88 ALA B O 1
ATOM 2352 N N . ALA B 1 89 ? 12.781 -11.102 4.633 1 98.69 89 ALA B N 1
ATOM 2353 C CA . ALA B 1 89 ? 13.953 -10.289 4.934 1 98.69 89 ALA B CA 1
ATOM 2354 C C . ALA B 1 89 ? 14.906 -11.016 5.883 1 98.69 89 ALA B C 1
ATOM 2356 O O . ALA B 1 89 ? 16.109 -11.031 5.668 1 98.69 89 ALA B O 1
ATOM 2357 N N . ALA B 1 90 ? 14.359 -11.602 6.938 1 98.31 90 ALA B N 1
ATOM 2358 C CA . ALA B 1 90 ? 15.164 -12.359 7.895 1 98.31 90 ALA B CA 1
ATOM 2359 C C . ALA B 1 90 ? 15.828 -13.555 7.227 1 98.31 90 ALA B C 1
ATOM 2361 O O . ALA B 1 90 ? 17 -13.844 7.484 1 98.31 90 ALA B O 1
ATOM 2362 N N . PHE B 1 91 ? 15.109 -14.258 6.395 1 98.5 91 PHE B N 1
ATOM 2363 C CA . PHE B 1 91 ? 15.578 -15.453 5.695 1 98.5 91 PHE B CA 1
ATOM 2364 C C . PHE B 1 91 ? 16.75 -15.117 4.785 1 98.5 91 PHE B C 1
ATOM 2366 O O . PHE B 1 91 ? 17.672 -15.914 4.629 1 98.5 91 PHE B O 1
ATOM 2373 N N . LEU B 1 92 ? 16.766 -13.883 4.199 1 98.5 92 LEU B N 1
ATOM 2374 C CA . LEU B 1 92 ? 17.719 -13.5 3.168 1 98.5 92 LEU B CA 1
ATOM 2375 C C . LEU B 1 92 ? 19.031 -13.023 3.793 1 98.5 92 LEU B C 1
ATOM 2377 O O . LEU B 1 92 ? 20.062 -12.953 3.113 1 98.5 92 LEU B O 1
ATOM 2381 N N . LYS B 1 93 ? 19.094 -12.727 5.059 1 96.38 93 LYS B N 1
ATOM 2382 C CA . LYS B 1 93 ? 20.203 -12.062 5.73 1 96.38 93 LYS B CA 1
ATOM 2383 C C . LYS B 1 93 ? 21.5 -12.852 5.555 1 96.38 93 LYS B C 1
ATOM 2385 O O . LYS B 1 93 ? 22.547 -12.273 5.25 1 96.38 93 LYS B O 1
ATOM 2390 N N . PRO B 1 94 ? 21.484 -14.188 5.602 1 96.12 94 PRO B N 1
ATOM 2391 C CA . PRO B 1 94 ? 22.734 -14.945 5.531 1 96.12 94 PRO B CA 1
ATOM 2392 C C . PRO B 1 94 ? 23.25 -15.102 4.098 1 96.12 94 PRO B C 1
ATOM 2394 O O . PRO B 1 94 ? 24.328 -15.641 3.885 1 96.12 94 PRO B O 1
ATOM 2397 N N . TYR B 1 95 ? 22.562 -14.617 3.131 1 96.69 95 TYR B N 1
ATOM 2398 C CA . TYR B 1 95 ? 22.922 -14.922 1.751 1 96.69 95 TYR B CA 1
ATOM 2399 C C . TYR B 1 95 ? 23.656 -13.75 1.101 1 96.69 95 TYR B C 1
ATOM 2401 O O . TYR B 1 95 ? 23.828 -13.719 -0.119 1 96.69 95 TYR B O 1
ATOM 2409 N N . GLY B 1 96 ? 23.984 -12.703 1.787 1 94.81 96 GLY B N 1
ATOM 2410 C CA . GLY B 1 96 ? 24.875 -11.641 1.348 1 94.81 96 GLY B CA 1
ATOM 2411 C C . GLY B 1 96 ? 24.219 -10.656 0.403 1 94.81 96 GLY B C 1
ATOM 2412 O O . GLY B 1 96 ? 24.891 -9.961 -0.357 1 94.81 96 GLY B O 1
ATOM 2413 N N . LEU B 1 97 ? 22.984 -10.562 0.348 1 96.62 97 LEU B N 1
ATOM 2414 C CA . LEU B 1 97 ? 22.266 -9.594 -0.48 1 96.62 97 LEU B CA 1
ATOM 2415 C C . LEU B 1 97 ? 22.406 -8.18 0.088 1 96.62 97 LEU B C 1
ATOM 2417 O O . LEU B 1 97 ? 22.578 -8.008 1.297 1 96.62 97 LEU B O 1
ATOM 2421 N N . SER B 1 98 ? 22.375 -7.215 -0.843 1 96.56 98 SER B N 1
ATOM 2422 C CA . SER B 1 98 ? 22.406 -5.82 -0.408 1 96.56 98 SER B CA 1
ATOM 2423 C C . SER B 1 98 ? 21.125 -5.438 0.321 1 96.56 98 SER B C 1
ATOM 2425 O O . SER B 1 98 ? 20.078 -6.066 0.127 1 96.56 98 SER B O 1
ATOM 2427 N N . ASP B 1 99 ? 21.188 -4.391 1.127 1 95.31 99 ASP B N 1
ATOM 2428 C CA . ASP B 1 99 ? 20 -3.863 1.795 1 95.31 99 ASP B CA 1
ATOM 2429 C C . ASP B 1 99 ? 18.938 -3.455 0.78 1 95.31 99 ASP B C 1
ATOM 2431 O O . ASP B 1 99 ? 17.75 -3.604 1.035 1 95.31 99 ASP B O 1
ATOM 2435 N N . ASP B 1 100 ? 19.438 -2.973 -0.278 1 95.62 100 ASP B N 1
ATOM 2436 C CA . ASP B 1 100 ? 18.531 -2.555 -1.344 1 95.62 100 ASP B CA 1
ATOM 2437 C C . ASP B 1 100 ? 17.781 -3.75 -1.93 1 95.62 100 ASP B C 1
ATOM 2439 O O . ASP B 1 100 ? 16.578 -3.678 -2.168 1 95.62 100 ASP B O 1
ATOM 2443 N N . ASP B 1 101 ? 18.5 -4.867 -2.123 1 97.19 101 ASP B N 1
ATOM 2444 C CA . ASP B 1 101 ? 17.859 -6.082 -2.639 1 97.19 101 ASP B CA 1
ATOM 2445 C C . ASP B 1 101 ? 16.844 -6.629 -1.648 1 97.19 101 ASP B C 1
ATOM 2447 O O . ASP B 1 101 ? 15.734 -7.023 -2.041 1 97.19 101 ASP B O 1
ATOM 2451 N N . ILE B 1 102 ? 17.188 -6.625 -0.454 1 98.25 102 ILE B N 1
ATOM 2452 C CA . ILE B 1 102 ? 16.297 -7.137 0.586 1 98.25 102 ILE B CA 1
ATOM 2453 C C . ILE B 1 102 ? 15.062 -6.258 0.682 1 98.25 102 ILE B C 1
ATOM 2455 O O . ILE B 1 102 ? 13.945 -6.766 0.817 1 98.25 102 ILE B O 1
ATOM 2459 N N . GLU B 1 103 ? 15.227 -4.957 0.545 1 97.44 103 GLU B N 1
ATOM 2460 C CA . GLU B 1 103 ? 14.094 -4.031 0.577 1 97.44 103 GLU B CA 1
ATOM 2461 C C . GLU B 1 103 ? 13.156 -4.262 -0.607 1 97.44 103 GLU B C 1
ATOM 2463 O O . GLU B 1 103 ? 11.938 -4.148 -0.473 1 97.44 103 GLU B O 1
ATOM 2468 N N . GLN B 1 104 ? 13.711 -4.59 -1.742 1 97.62 104 GLN B N 1
ATOM 2469 C CA . GLN B 1 104 ? 12.883 -4.855 -2.916 1 97.62 104 GLN B CA 1
ATOM 2470 C C . GLN B 1 104 ? 12.023 -6.102 -2.711 1 97.62 104 GLN B C 1
ATOM 2472 O O . GLN B 1 104 ? 10.844 -6.113 -3.07 1 97.62 104 GLN B O 1
ATOM 2477 N N . VAL B 1 105 ? 12.641 -7.125 -2.15 1 98.88 105 VAL B N 1
ATOM 2478 C CA . VAL B 1 105 ? 11.883 -8.336 -1.864 1 98.88 105 VAL B CA 1
ATOM 2479 C C . VAL B 1 105 ? 10.812 -8.039 -0.815 1 98.88 105 VAL B C 1
ATOM 2481 O O . VAL B 1 105 ? 9.656 -8.453 -0.958 1 98.88 105 VAL B O 1
ATOM 2484 N N . TRP B 1 106 ? 11.203 -7.266 0.183 1 98.88 106 TRP B N 1
ATOM 2485 C CA . TRP B 1 106 ? 10.25 -6.898 1.226 1 98.88 106 TRP B CA 1
ATOM 2486 C C . TRP B 1 106 ? 9.055 -6.156 0.635 1 98.88 106 TRP B C 1
ATOM 2488 O O . TRP B 1 106 ? 7.906 -6.512 0.901 1 98.88 106 TRP B O 1
ATOM 2498 N N . LEU B 1 107 ? 9.32 -5.203 -0.222 1 98.81 107 LEU B N 1
ATOM 2499 C CA . LEU B 1 107 ? 8.266 -4.398 -0.838 1 98.81 107 LEU B CA 1
ATOM 2500 C C . LEU B 1 107 ? 7.391 -5.258 -1.743 1 98.81 107 LEU B C 1
ATOM 2502 O O . LEU B 1 107 ? 6.172 -5.062 -1.801 1 98.81 107 LEU B O 1
ATOM 2506 N N . SER B 1 108 ? 8.023 -6.191 -2.436 1 98.94 108 SER B N 1
ATOM 2507 C CA . SER B 1 108 ? 7.25 -7.027 -3.35 1 98.94 108 SER B CA 1
ATOM 2508 C C . SER B 1 108 ? 6.211 -7.852 -2.6 1 98.94 108 SER B C 1
ATOM 2510 O O . SER B 1 108 ? 5.113 -8.094 -3.113 1 98.94 108 SER B O 1
ATOM 2512 N N . ILE B 1 109 ? 6.543 -8.234 -1.367 1 98.94 109 ILE B N 1
ATOM 2513 C CA . ILE B 1 109 ? 5.645 -9.047 -0.551 1 98.94 109 ILE B CA 1
ATOM 2514 C C . ILE B 1 109 ? 4.637 -8.141 0.159 1 98.94 109 ILE B C 1
ATOM 2516 O O . ILE B 1 109 ? 3.428 -8.383 0.097 1 98.94 109 ILE B O 1
ATOM 2520 N N . ALA B 1 110 ? 5.078 -7.039 0.702 1 98.88 110 ALA B N 1
ATOM 2521 C CA . ALA B 1 110 ? 4.25 -6.156 1.522 1 98.88 110 ALA B CA 1
ATOM 2522 C C . ALA B 1 110 ? 3.168 -5.484 0.684 1 98.88 110 ALA B C 1
ATOM 2524 O O . ALA B 1 110 ? 2.078 -5.195 1.184 1 98.88 110 ALA B O 1
ATOM 2525 N N . LEU B 1 111 ? 3.432 -5.328 -0.603 1 98.81 111 LEU B N 1
ATOM 2526 C CA . LEU B 1 111 ? 2.555 -4.465 -1.389 1 98.81 111 LEU B CA 1
ATOM 2527 C C . LEU B 1 111 ? 1.769 -5.281 -2.412 1 98.81 111 LEU B C 1
ATOM 2529 O O . LEU B 1 111 ? 1.011 -4.719 -3.207 1 98.81 111 LEU B O 1
ATOM 2533 N N . HIS B 1 112 ? 1.815 -6.609 -2.381 1 98.75 112 HIS B N 1
ATOM 2534 C CA . HIS B 1 112 ? 1.231 -7.383 -3.469 1 98.75 112 HIS B CA 1
ATOM 2535 C C . HIS B 1 112 ? -0.292 -7.352 -3.412 1 98.75 112 HIS B C 1
ATOM 2537 O O . HIS B 1 112 ? -0.962 -7.797 -4.348 1 98.75 112 HIS B O 1
ATOM 2543 N N . THR B 1 113 ? -0.843 -6.801 -2.326 1 98.38 113 THR B N 1
ATOM 2544 C CA . THR B 1 113 ? -2.291 -6.641 -2.232 1 98.38 113 THR B CA 1
ATOM 2545 C C . THR B 1 113 ? -2.674 -5.164 -2.225 1 98.38 113 THR B C 1
ATOM 2547 O O . THR B 1 113 ? -3.719 -4.793 -1.685 1 98.38 113 THR B O 1
ATOM 2550 N N . THR B 1 114 ? -1.858 -4.309 -2.686 1 98.31 114 THR B N 1
ATOM 2551 C CA . THR B 1 114 ? -2.092 -2.875 -2.797 1 98.31 114 THR B CA 1
ATOM 2552 C C . THR B 1 114 ? -2.236 -2.463 -4.258 1 98.31 114 THR B C 1
ATOM 2554 O O . THR B 1 114 ? -1.309 -1.901 -4.848 1 98.31 114 THR B O 1
ATOM 2557 N N . PRO B 1 115 ? -3.443 -2.668 -4.812 1 97.31 115 PRO B N 1
ATOM 2558 C CA . PRO B 1 115 ? -3.645 -2.373 -6.234 1 97.31 115 PRO B CA 1
ATOM 2559 C C . PRO B 1 115 ? -3.281 -0.936 -6.594 1 97.31 115 PRO B C 1
ATOM 2561 O O . PRO B 1 115 ? -3.564 -0.011 -5.828 1 97.31 115 PRO B O 1
ATOM 2564 N N . GLY B 1 116 ? -2.631 -0.772 -7.766 1 97.62 116 GLY B N 1
ATOM 2565 C CA . GLY B 1 116 ? -2.398 0.548 -8.328 1 97.62 116 GLY B CA 1
ATOM 2566 C C . GLY B 1 116 ? -1.055 1.135 -7.941 1 97.62 116 GLY B C 1
ATOM 2567 O O . GLY B 1 116 ? -0.665 2.191 -8.445 1 97.62 116 GLY B O 1
ATOM 2568 N N . VAL B 1 117 ? -0.296 0.472 -7.082 1 98.62 117 VAL B N 1
ATOM 2569 C CA . VAL B 1 117 ? 0.95 1.07 -6.613 1 98.62 117 VAL B CA 1
ATOM 2570 C C . VAL B 1 117 ? 2.137 0.259 -7.125 1 98.62 117 VAL B C 1
ATOM 2572 O O . VAL B 1 117 ? 3.07 0.813 -7.711 1 98.62 117 VAL B O 1
ATOM 2575 N N . PRO B 1 118 ? 2.154 -1.09 -7.047 1 98.56 118 PRO B N 1
ATOM 2576 C CA . PRO B 1 118 ? 3.348 -1.889 -7.332 1 98.56 118 PRO B CA 1
ATOM 2577 C C . PRO B 1 118 ? 3.85 -1.705 -8.766 1 98.56 118 PRO B C 1
ATOM 2579 O O . PRO B 1 118 ? 5.059 -1.726 -9.008 1 98.56 118 PRO B O 1
ATOM 2582 N N . GLN B 1 119 ? 2.951 -1.477 -9.742 1 97.81 119 GLN B N 1
ATOM 2583 C CA . GLN B 1 119 ? 3.342 -1.415 -11.148 1 97.81 119 GLN B CA 1
ATOM 2584 C C . GLN B 1 119 ? 4.262 -0.227 -11.414 1 97.81 119 GLN B C 1
ATOM 2586 O O . GLN B 1 119 ? 4.895 -0.146 -12.469 1 97.81 119 GLN B O 1
ATOM 2591 N N . HIS B 1 120 ? 4.359 0.709 -10.469 1 98.19 120 HIS B N 1
ATOM 2592 C CA . HIS B 1 120 ? 5.172 1.908 -10.641 1 98.19 120 HIS B CA 1
ATOM 2593 C C . HIS B 1 120 ? 6.516 1.77 -9.93 1 98.19 120 HIS B C 1
ATOM 2595 O O . HIS B 1 120 ? 7.34 2.688 -9.961 1 98.19 120 HIS B O 1
ATOM 2601 N N . LEU B 1 121 ? 6.73 0.634 -9.258 1 97.88 121 LEU B N 1
ATOM 2602 C CA . LEU B 1 121 ? 7.977 0.372 -8.539 1 97.88 121 LEU B CA 1
ATOM 2603 C C . LEU B 1 121 ? 8.898 -0.526 -9.367 1 97.88 121 LEU B C 1
ATOM 2605 O O . LEU B 1 121 ? 8.672 -0.722 -10.562 1 97.88 121 LEU B O 1
ATOM 2609 N N . ARG B 1 122 ? 10.008 -0.936 -8.805 1 97.06 122 ARG B N 1
ATOM 2610 C CA . ARG B 1 122 ? 10.992 -1.757 -9.5 1 97.06 122 ARG B CA 1
ATOM 2611 C C . ARG B 1 122 ? 10.383 -3.074 -9.961 1 97.06 122 ARG B C 1
ATOM 2613 O O . ARG B 1 122 ? 9.414 -3.557 -9.367 1 97.06 122 ARG B O 1
ATOM 2620 N N . PRO B 1 123 ? 10.922 -3.654 -10.984 1 98.19 123 PRO B N 1
ATOM 2621 C CA . PRO B 1 123 ? 10.312 -4.812 -11.641 1 98.19 123 PRO B CA 1
ATOM 2622 C C . PRO B 1 123 ? 10.031 -5.961 -10.672 1 98.19 123 PRO B C 1
ATOM 2624 O O . PRO B 1 123 ? 8.992 -6.613 -10.766 1 98.19 123 PRO B O 1
ATOM 2627 N N . THR B 1 124 ? 10.875 -6.215 -9.727 1 98.31 124 THR B N 1
ATOM 2628 C CA . THR B 1 124 ? 10.648 -7.293 -8.773 1 98.31 124 THR B CA 1
ATOM 2629 C C . THR B 1 124 ? 9.336 -7.078 -8.023 1 98.31 124 THR B C 1
ATOM 2631 O O . THR B 1 124 ? 8.539 -8.008 -7.871 1 98.31 124 THR B O 1
ATOM 2634 N N . VAL B 1 125 ? 9.086 -5.852 -7.625 1 98.69 125 VAL B N 1
ATOM 2635 C CA . VAL B 1 125 ? 7.887 -5.504 -6.871 1 98.69 125 VAL B CA 1
ATOM 2636 C C . VAL B 1 125 ? 6.66 -5.613 -7.773 1 98.69 125 VAL B C 1
ATOM 2638 O O . VAL B 1 125 ? 5.668 -6.246 -7.406 1 98.69 125 VAL B O 1
ATOM 2641 N N . ALA B 1 126 ? 6.781 -5.121 -8.969 1 98.81 126 ALA B N 1
ATOM 2642 C CA . ALA B 1 126 ? 5.672 -5.102 -9.922 1 98.81 126 ALA B CA 1
ATOM 2643 C C . ALA B 1 126 ? 5.293 -6.516 -10.344 1 98.81 126 ALA B C 1
ATOM 2645 O O . ALA B 1 126 ? 4.109 -6.832 -10.484 1 98.81 126 ALA B O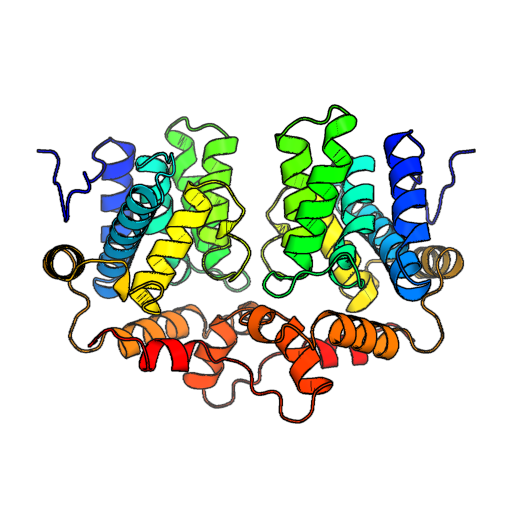 1
ATOM 2646 N N . LEU B 1 127 ? 6.258 -7.34 -10.492 1 98.94 127 LEU B N 1
ATOM 2647 C CA . LEU B 1 127 ? 6.023 -8.625 -11.141 1 98.94 127 LEU B CA 1
ATOM 2648 C C . LEU B 1 127 ? 5.457 -9.633 -10.148 1 98.94 127 LEU B C 1
ATOM 2650 O O . LEU B 1 127 ? 4.664 -10.508 -10.523 1 98.94 127 LEU B O 1
ATOM 2654 N N . VAL B 1 128 ? 5.82 -9.547 -8.852 1 98.94 128 VAL B N 1
ATOM 2655 C CA . VAL B 1 128 ? 5.156 -10.398 -7.871 1 98.94 128 VAL B CA 1
ATOM 2656 C C . VAL B 1 128 ? 3.66 -10.102 -7.859 1 98.94 128 VAL B C 1
ATOM 2658 O O . VAL B 1 128 ? 2.84 -11.023 -7.91 1 98.94 128 VAL B O 1
ATOM 2661 N N . THR B 1 129 ? 3.33 -8.805 -7.852 1 98.88 129 THR B N 1
ATOM 2662 C CA . THR B 1 129 ? 1.928 -8.406 -7.848 1 98.88 129 THR B CA 1
ATOM 2663 C C . THR B 1 129 ? 1.232 -8.867 -9.125 1 98.88 129 THR B C 1
ATOM 2665 O O . THR B 1 129 ? 0.118 -9.391 -9.078 1 98.88 129 THR B O 1
ATOM 2668 N N . ALA B 1 130 ? 1.912 -8.727 -10.242 1 98.81 130 ALA B N 1
ATOM 2669 C CA . ALA B 1 130 ? 1.333 -9.148 -11.508 1 98.81 130 ALA B CA 1
ATOM 2670 C C . ALA B 1 130 ? 1.052 -10.648 -11.508 1 98.81 130 ALA B C 1
ATOM 2672 O O . ALA B 1 130 ? 0.031 -11.094 -12.039 1 98.81 130 ALA B O 1
ATOM 2673 N N . GLY B 1 131 ? 1.95 -11.43 -10.945 1 98.88 131 GLY B N 1
ATOM 2674 C CA . GLY B 1 131 ? 1.742 -12.867 -10.836 1 98.88 131 GLY B CA 1
ATOM 2675 C C . GLY B 1 131 ? 0.529 -13.227 -10 1 98.88 131 GLY B C 1
ATOM 2676 O O . GLY B 1 131 ? -0.262 -14.094 -10.383 1 98.88 131 GLY B O 1
ATOM 2677 N N . VAL B 1 132 ? 0.396 -12.57 -8.867 1 98.88 132 VAL B N 1
ATOM 2678 C CA . VAL B 1 132 ? -0.735 -12.812 -7.98 1 98.88 132 VAL B CA 1
ATOM 2679 C C . VAL B 1 132 ? -2.037 -12.438 -8.68 1 98.88 132 VAL B C 1
ATOM 2681 O O . VAL B 1 132 ? -3.01 -13.195 -8.648 1 98.88 132 VAL B O 1
ATOM 2684 N N . GLU B 1 133 ? -2.031 -11.266 -9.359 1 98.62 133 GLU B N 1
ATOM 2685 C CA . GLU B 1 133 ? -3.225 -10.773 -10.039 1 98.62 133 GLU B CA 1
ATOM 2686 C C . GLU B 1 133 ? -3.648 -11.719 -11.164 1 98.62 133 GLU B C 1
ATOM 2688 O O . GLU B 1 133 ? -4.84 -11.984 -11.336 1 98.62 133 GLU B O 1
ATOM 2693 N N . MET B 1 134 ? -2.707 -12.195 -11.836 1 98.75 134 MET B N 1
ATOM 2694 C CA . MET B 1 134 ? -3.016 -13.156 -12.891 1 98.75 134 MET B CA 1
ATOM 2695 C C . MET B 1 134 ? -3.541 -14.461 -12.312 1 98.75 134 MET B C 1
ATOM 2697 O O . MET B 1 134 ? -4.566 -14.977 -12.758 1 98.75 134 MET B O 1
ATOM 2701 N N . ASP B 1 135 ? -2.922 -14.984 -11.336 1 98.75 135 ASP B N 1
ATOM 2702 C CA . ASP B 1 135 ? -3.26 -16.312 -10.828 1 98.75 135 ASP B CA 1
ATOM 2703 C C . ASP B 1 135 ? -4.594 -16.297 -10.078 1 98.75 135 ASP B C 1
ATOM 2705 O O . ASP B 1 135 ? -5.395 -17.219 -10.211 1 98.75 135 ASP B O 1
ATOM 2709 N N . VAL B 1 136 ? -4.836 -15.289 -9.305 1 98.56 136 VAL B N 1
ATOM 2710 C CA . VAL B 1 136 ? -5.98 -15.266 -8.391 1 98.56 136 VAL B CA 1
ATOM 2711 C C . VAL B 1 136 ? -7.152 -14.547 -9.055 1 98.56 136 VAL B C 1
ATOM 2713 O O . VAL B 1 136 ? -8.289 -15.023 -8.992 1 98.56 136 VAL B O 1
ATOM 2716 N N . LEU B 1 137 ? -6.859 -13.461 -9.781 1 97.75 137 LEU B N 1
ATOM 2717 C CA . LEU B 1 137 ? -7.93 -12.602 -10.281 1 97.75 137 LEU B CA 1
ATOM 2718 C C . LEU B 1 137 ? -8.117 -12.789 -11.781 1 97.75 137 LEU B C 1
ATOM 2720 O O . LEU B 1 137 ? -9.109 -12.336 -12.352 1 97.75 137 LEU B O 1
ATOM 2724 N N . GLY B 1 138 ? -7.148 -13.414 -12.406 1 98.12 138 GLY B N 1
ATOM 2725 C CA . GLY B 1 138 ? -7.223 -13.586 -13.852 1 98.12 138 GLY B CA 1
ATOM 2726 C C . GLY B 1 138 ? -6.941 -12.305 -14.617 1 98.12 138 GLY B C 1
ATOM 2727 O O . GLY B 1 138 ? -7.41 -12.133 -15.742 1 98.12 138 GLY B O 1
ATOM 2728 N N . MET B 1 139 ? -6.254 -11.398 -13.969 1 96.88 139 MET B N 1
ATOM 2729 C CA . MET B 1 139 ? -5.871 -10.156 -14.641 1 96.88 139 MET B CA 1
ATOM 2730 C C . MET B 1 139 ? -4.898 -10.438 -15.781 1 96.88 139 MET B C 1
ATOM 2732 O O . MET B 1 139 ? -3.971 -11.234 -15.633 1 96.88 139 MET B O 1
ATOM 2736 N N . ASP B 1 140 ? -5.125 -9.789 -16.938 1 97.06 140 ASP B N 1
ATOM 2737 C CA . ASP B 1 140 ? -4.332 -9.969 -18.141 1 97.06 140 ASP B CA 1
ATOM 2738 C C . ASP B 1 140 ? -4.375 -11.414 -18.625 1 97.06 140 ASP B C 1
ATOM 2740 O O . ASP B 1 140 ? -3.416 -11.914 -19.219 1 97.06 140 ASP B O 1
ATOM 2744 N N . TYR B 1 141 ? -5.457 -12.094 -18.312 1 98.12 141 TYR B N 1
ATOM 2745 C CA . TYR B 1 141 ? -5.613 -13.508 -18.641 1 98.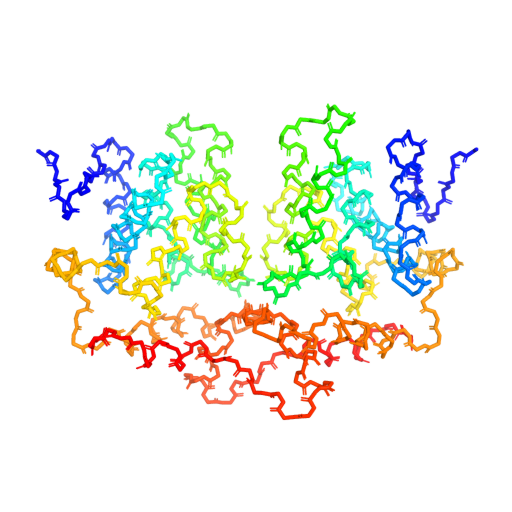12 141 TYR B CA 1
ATOM 2746 C C . TYR B 1 141 ? -5.367 -13.758 -20.125 1 98.12 141 TYR B C 1
ATOM 2748 O O . TYR B 1 141 ? -4.637 -14.68 -20.5 1 98.12 141 TYR B O 1
ATOM 2756 N N . ALA B 1 142 ? -5.863 -12.875 -20.922 1 97.62 142 ALA B N 1
ATOM 2757 C CA . ALA B 1 142 ? -5.816 -13.062 -22.359 1 97.62 142 ALA B CA 1
ATOM 2758 C C . ALA B 1 142 ? -4.426 -12.758 -22.906 1 97.62 142 ALA B C 1
ATOM 2760 O O . ALA B 1 142 ? -4.105 -13.109 -24.047 1 97.62 142 ALA B O 1
ATOM 2761 N N . ALA B 1 143 ? -3.631 -12.094 -22.125 1 98.06 143 ALA B N 1
ATOM 2762 C CA . ALA B 1 143 ? -2.277 -11.758 -22.562 1 98.06 143 ALA B CA 1
ATOM 2763 C C . ALA B 1 143 ? -1.354 -12.969 -22.469 1 98.06 143 ALA B C 1
ATOM 2765 O O . ALA B 1 143 ? -0.258 -12.961 -23.031 1 98.06 143 ALA B O 1
ATOM 2766 N N . PHE B 1 144 ? -1.763 -14.008 -21.797 1 98.44 144 PHE B N 1
ATOM 2767 C CA . PHE B 1 144 ? -1.052 -15.281 -21.719 1 98.44 144 PHE B CA 1
ATOM 2768 C C . PHE B 1 144 ? -1.637 -16.297 -22.703 1 98.44 144 PHE B C 1
ATOM 2770 O O . PHE B 1 144 ? -2.854 -16.484 -22.75 1 98.44 144 PHE B O 1
ATOM 2777 N N . SER B 1 145 ? -0.803 -16.938 -23.484 1 98.25 145 SER B N 1
ATOM 2778 C CA . SER B 1 145 ? -1.305 -17.938 -24.422 1 98.25 145 SER B CA 1
ATOM 2779 C C . SER B 1 145 ? -1.881 -19.141 -23.688 1 98.25 145 SER B C 1
ATOM 2781 O O . SER B 1 145 ? -1.523 -19.406 -22.547 1 98.25 145 SER B O 1
ATOM 2783 N N . THR B 1 146 ? -2.775 -19.797 -24.344 1 97.88 146 THR B N 1
ATOM 2784 C CA . THR B 1 146 ? -3.33 -21.016 -23.797 1 97.88 146 THR B CA 1
ATOM 2785 C C . THR B 1 146 ? -2.219 -22 -23.453 1 97.88 146 THR B C 1
ATOM 2787 O O . THR B 1 146 ? -2.268 -22.656 -22.406 1 97.88 146 THR B O 1
ATOM 2790 N N . VAL B 1 147 ? -1.192 -22.109 -24.266 1 98.25 147 VAL B N 1
ATOM 2791 C CA . VAL B 1 147 ? -0.074 -23.016 -24.078 1 98.25 147 VAL B CA 1
ATOM 2792 C C . VAL B 1 147 ? 0.67 -22.656 -22.797 1 98.25 147 VAL B C 1
ATOM 2794 O O . VAL B 1 147 ? 1.019 -23.531 -22 1 98.25 147 VAL B O 1
ATOM 2797 N N . GLN B 1 148 ? 0.904 -21.375 -22.594 1 98.5 148 GLN B N 1
ATOM 2798 C CA . GLN B 1 148 ? 1.577 -20.906 -21.375 1 98.5 148 GLN B CA 1
ATOM 2799 C C . GLN B 1 148 ? 0.767 -21.25 -20.141 1 98.5 148 GLN B C 1
ATOM 2801 O O . GLN B 1 148 ? 1.305 -21.797 -19.172 1 98.5 148 GLN B O 1
ATOM 2806 N N . ARG B 1 149 ? -0.518 -20.875 -20.125 1 98.5 149 ARG B N 1
ATOM 2807 C CA . ARG B 1 149 ? -1.381 -21.125 -18.984 1 98.5 149 ARG B CA 1
ATOM 2808 C C . ARG B 1 149 ? -1.437 -22.609 -18.641 1 98.5 149 ARG B C 1
ATOM 2810 O O . ARG B 1 149 ? -1.309 -22.984 -17.469 1 98.5 149 ARG B O 1
ATOM 2817 N N . GLU B 1 150 ? -1.591 -23.484 -19.641 1 97.88 150 GLU B N 1
ATOM 2818 C CA . GLU B 1 150 ? -1.698 -24.922 -19.422 1 97.88 150 GLU B CA 1
ATOM 2819 C C . GLU B 1 150 ? -0.387 -25.5 -18.906 1 97.88 150 GLU B C 1
ATOM 2821 O O . GLU B 1 150 ? -0.392 -26.391 -18.047 1 97.88 150 GLU B O 1
ATOM 2826 N N . ALA B 1 151 ? 0.757 -25 -19.422 1 98.56 151 ALA B N 1
ATOM 2827 C CA . ALA B 1 151 ? 2.061 -25.469 -18.953 1 98.56 151 ALA B CA 1
ATOM 2828 C C . ALA B 1 151 ? 2.268 -25.156 -17.469 1 98.56 151 ALA B C 1
ATOM 2830 O O . ALA B 1 151 ? 2.746 -26 -16.719 1 98.56 151 ALA B O 1
ATOM 2831 N N . VAL B 1 152 ? 1.919 -23.922 -17.078 1 98.75 152 VAL B N 1
ATOM 2832 C CA . VAL B 1 152 ? 2.082 -23.5 -15.695 1 98.75 152 VAL B CA 1
ATOM 2833 C C . VAL B 1 152 ? 1.168 -24.312 -14.789 1 98.75 152 VAL B C 1
ATOM 2835 O O . VAL B 1 152 ? 1.613 -24.859 -13.773 1 98.75 152 VAL B O 1
ATOM 2838 N N . VAL B 1 153 ? -0.105 -24.516 -15.164 1 98.19 153 VAL B N 1
ATOM 2839 C CA . VAL B 1 153 ? -1.098 -25.188 -14.328 1 98.19 153 VAL B CA 1
ATOM 2840 C C . VAL B 1 153 ? -0.807 -26.688 -14.289 1 98.19 153 VAL B C 1
ATOM 2842 O O . VAL B 1 153 ? -1.055 -27.344 -13.273 1 98.19 153 VAL B O 1
ATOM 2845 N N . HIS B 1 154 ? -0.274 -27.219 -15.398 1 98 154 HIS B N 1
ATOM 2846 C CA . HIS B 1 154 ? 0.106 -28.625 -15.398 1 98 154 HIS B CA 1
ATOM 2847 C C . HIS B 1 154 ? 1.229 -28.891 -14.398 1 98 154 HIS B C 1
ATOM 2849 O O . HIS B 1 154 ? 1.198 -29.891 -13.68 1 98 154 HIS B O 1
ATOM 2855 N N . ALA B 1 155 ? 2.213 -28.016 -14.375 1 98.38 155 ALA B N 1
ATOM 2856 C CA . ALA B 1 155 ? 3.346 -28.172 -13.461 1 98.38 155 ALA B CA 1
ATOM 2857 C C . ALA B 1 155 ? 2.928 -27.906 -12.023 1 98.38 155 ALA B C 1
ATOM 2859 O O . ALA B 1 155 ? 3.416 -28.547 -11.094 1 98.38 155 ALA B O 1
ATOM 2860 N N . HIS B 1 156 ? 2.041 -26.906 -11.844 1 98.5 156 HIS B N 1
ATOM 2861 C CA . HIS B 1 156 ? 1.526 -26.516 -10.539 1 98.5 156 HIS B CA 1
ATOM 2862 C C . HIS B 1 156 ? 0.009 -26.375 -10.562 1 98.5 156 HIS B C 1
ATOM 2864 O O . HIS B 1 156 ? -0.508 -25.281 -10.797 1 98.5 156 HIS B O 1
ATOM 2870 N N . PRO B 1 157 ? -0.643 -27.453 -10.211 1 97.88 157 PRO B N 1
ATOM 2871 C CA . PRO B 1 157 ? -2.094 -27.516 -10.391 1 97.88 157 PRO B CA 1
ATOM 2872 C C . PRO B 1 157 ? -2.846 -26.531 -9.5 1 97.88 157 PRO B C 1
ATOM 2874 O O . PRO B 1 157 ? -2.459 -26.328 -8.344 1 97.88 157 PRO B O 1
ATOM 2877 N N . ARG B 1 158 ? -3.883 -25.906 -10 1 96.56 158 ARG B N 1
ATOM 2878 C CA . ARG B 1 158 ? -4.77 -25.031 -9.242 1 96.56 158 ARG B CA 1
ATOM 2879 C C . ARG B 1 158 ? -5.727 -25.844 -8.375 1 96.56 158 ARG B C 1
ATOM 2881 O O . ARG B 1 158 ? -6.098 -25.422 -7.277 1 96.56 158 ARG B O 1
ATOM 2888 N N . GLY B 1 159 ? -6.09 -27.094 -8.953 1 91.12 159 GLY B N 1
ATOM 2889 C CA . GLY B 1 159 ? -7.066 -27.922 -8.266 1 91.12 159 GLY B CA 1
ATOM 2890 C C . GLY B 1 159 ? -8.5 -27.578 -8.625 1 91.12 159 GLY B C 1
ATOM 2891 O O . GLY B 1 159 ? -8.758 -26.562 -9.273 1 91.12 159 GLY B O 1
ATOM 2892 N N . GLU B 1 160 ? -9.609 -28.406 -8.367 1 86.38 160 GLU B N 1
ATOM 2893 C CA . GLU B 1 160 ? -11 -28.266 -8.789 1 86.38 160 GLU B CA 1
ATOM 2894 C C . GLU B 1 160 ? -11.688 -27.125 -8.07 1 86.38 160 GLU B C 1
ATOM 2896 O O . GLU B 1 160 ? -12.617 -26.5 -8.602 1 86.38 160 GLU B O 1
ATOM 2901 N N . GLY B 1 161 ? -11.242 -26.5 -7.195 1 94.25 161 GLY B N 1
ATOM 2902 C CA . GLY B 1 161 ? -11.906 -25.438 -6.457 1 94.25 161 GLY B CA 1
ATOM 2903 C C . GLY B 1 161 ? -10.953 -24.375 -5.941 1 94.25 161 GLY B C 1
ATOM 2904 O O . GLY B 1 161 ? -11.109 -23.891 -4.82 1 94.25 161 GLY B O 1
ATOM 2905 N N . PHE B 1 162 ? -10.094 -24.062 -6.82 1 97.44 162 PHE B N 1
ATOM 2906 C CA . PHE B 1 162 ? -9.055 -23.141 -6.375 1 97.44 162 PHE B CA 1
ATOM 2907 C C . PHE B 1 162 ? -9.656 -21.828 -5.887 1 97.44 162 PHE B C 1
ATOM 2909 O O . PHE B 1 162 ? -9.266 -21.312 -4.844 1 97.44 162 PHE B O 1
ATOM 2916 N N . LYS B 1 163 ? -10.656 -21.297 -6.641 1 98 163 LYS B N 1
ATOM 2917 C CA . LYS B 1 163 ? -11.219 -20 -6.316 1 98 163 LYS B CA 1
ATOM 2918 C C . LYS B 1 163 ? -11.766 -19.969 -4.891 1 98 163 LYS B C 1
ATOM 2920 O O . LYS B 1 163 ? -11.398 -19.109 -4.094 1 98 163 LYS B O 1
ATOM 2925 N N . GLU B 1 164 ? -12.508 -20.938 -4.527 1 97.75 164 GLU B N 1
ATOM 2926 C CA . GLU B 1 164 ? -13.078 -20.984 -3.186 1 97.75 164 GLU B CA 1
ATOM 2927 C C . GLU B 1 164 ? -12.031 -21.375 -2.146 1 97.75 164 GLU B C 1
ATOM 2929 O O . GLU B 1 164 ? -12.055 -20.875 -1.018 1 97.75 164 GLU B O 1
ATOM 2934 N N . CYS B 1 165 ? -11.125 -22.266 -2.529 1 97.94 165 CYS B N 1
ATOM 2935 C CA . CYS B 1 165 ? -10.102 -22.734 -1.6 1 97.94 165 CYS B CA 1
ATOM 2936 C C . CYS B 1 165 ? -9.156 -21.609 -1.214 1 97.94 165 CYS B C 1
ATOM 2938 O O . CYS B 1 165 ? -8.766 -21.484 -0.051 1 97.94 165 CYS B O 1
ATOM 2940 N N . ILE B 1 166 ? -8.812 -20.766 -2.176 1 98.31 166 ILE B N 1
ATOM 2941 C CA . ILE B 1 166 ? -7.875 -19.672 -1.881 1 98.31 166 ILE B CA 1
ATOM 2942 C C . ILE B 1 166 ? -8.57 -18.625 -1.029 1 98.31 166 ILE B C 1
ATOM 2944 O O . ILE B 1 166 ? -7.949 -18.016 -0.145 1 98.31 166 ILE B O 1
ATOM 2948 N N . ILE B 1 167 ? -9.875 -18.328 -1.299 1 98.31 167 ILE B N 1
ATOM 2949 C CA . ILE B 1 167 ? -10.656 -17.406 -0.477 1 98.31 167 ILE B CA 1
ATOM 2950 C C . ILE B 1 167 ? -10.703 -17.906 0.962 1 98.31 167 ILE B C 1
ATOM 2952 O O . ILE B 1 167 ? -10.484 -17.141 1.905 1 98.31 167 ILE B O 1
ATOM 2956 N N . CYS B 1 168 ? -10.859 -19.219 1.125 1 97.88 168 CYS B N 1
ATOM 2957 C CA . CYS B 1 168 ? -10.898 -19.828 2.447 1 97.88 168 CYS B CA 1
ATOM 2958 C C . CYS B 1 168 ? -9.539 -19.734 3.129 1 97.88 168 CYS B C 1
ATOM 2960 O O . CYS B 1 168 ? -9.453 -19.484 4.332 1 97.88 168 CYS B O 1
ATOM 2962 N N . ALA B 1 169 ? -8.5 -19.953 2.371 1 98 169 ALA B N 1
ATOM 2963 C CA . ALA B 1 169 ? -7.148 -19.859 2.918 1 98 169 ALA B CA 1
ATOM 2964 C C . ALA B 1 169 ? -6.855 -18.453 3.418 1 98 169 ALA B C 1
ATOM 2966 O O . ALA B 1 169 ? -6.254 -18.266 4.48 1 98 169 ALA B O 1
ATOM 2967 N N . PHE B 1 170 ? -7.293 -17.453 2.627 1 98.5 170 PHE B N 1
ATOM 2968 C CA . PHE B 1 170 ? -7.156 -16.062 3.078 1 98.5 170 PHE B CA 1
ATOM 2969 C C . PHE B 1 170 ? -7.898 -15.852 4.391 1 98.5 170 PHE B C 1
ATOM 2971 O O . PHE B 1 170 ? -7.328 -15.336 5.355 1 98.5 170 PHE B O 1
ATOM 2978 N N . ALA B 1 171 ? -9.133 -16.25 4.434 1 98.5 171 ALA B N 1
ATOM 2979 C CA . ALA B 1 171 ? -9.977 -16.047 5.605 1 98.5 171 ALA B CA 1
ATOM 2980 C C . ALA B 1 171 ? -9.375 -16.703 6.84 1 98.5 171 ALA B C 1
ATOM 2982 O O . ALA B 1 171 ? -9.352 -16.109 7.926 1 98.5 171 ALA B O 1
ATOM 2983 N N . ASP B 1 172 ? -8.859 -17.891 6.637 1 97.94 172 ASP B N 1
ATOM 2984 C CA . ASP B 1 172 ? -8.273 -18.641 7.742 1 97.94 172 ASP B CA 1
ATOM 2985 C C . ASP B 1 172 ? -7.066 -17.906 8.328 1 97.94 172 ASP B C 1
ATOM 2987 O O . ASP B 1 172 ? -6.844 -17.938 9.539 1 97.94 172 ASP B O 1
ATOM 2991 N N . GLY B 1 173 ? -6.316 -17.25 7.508 1 98.12 173 GLY B N 1
ATOM 2992 C CA . GLY B 1 173 ? -5.133 -16.547 7.961 1 98.12 173 GLY B CA 1
ATOM 2993 C C . GLY B 1 173 ? -5.449 -15.195 8.578 1 98.12 173 GLY B C 1
ATOM 2994 O O . GLY B 1 173 ? -4.578 -14.562 9.172 1 98.12 173 GLY B O 1
ATOM 2995 N N . LEU B 1 174 ? -6.734 -14.758 8.492 1 98.06 174 LEU B N 1
ATOM 2996 C CA . LEU B 1 174 ? -7.047 -13.375 8.836 1 98.06 174 LEU B CA 1
ATOM 2997 C C . LEU B 1 174 ? -8.07 -13.32 9.969 1 98.06 174 LEU B C 1
ATOM 2999 O O . LEU B 1 174 ? -8.219 -12.289 10.625 1 98.06 174 LEU B O 1
ATOM 3003 N N . ARG B 1 175 ? -8.75 -14.367 10.258 1 96.69 175 ARG B N 1
ATOM 3004 C CA . ARG B 1 175 ? -9.906 -14.383 11.148 1 96.69 175 ARG B CA 1
ATOM 3005 C C . ARG B 1 175 ? -9.523 -13.93 12.555 1 96.69 175 ARG B C 1
ATOM 3007 O O . ARG B 1 175 ? -10.328 -13.305 13.25 1 96.69 175 ARG B O 1
ATOM 3014 N N . HIS B 1 176 ? -8.328 -14.25 13 1 97.31 176 HIS B N 1
ATOM 3015 C CA . HIS B 1 176 ? -7.934 -13.93 14.359 1 97.31 176 HIS B CA 1
ATOM 3016 C C . HIS B 1 176 ? -7.414 -12.5 14.469 1 97.31 176 HIS B C 1
ATOM 3018 O O . HIS B 1 176 ? -7.133 -12.016 15.562 1 97.31 176 HIS B O 1
ATOM 3024 N N . ARG B 1 177 ? -7.258 -11.812 13.328 1 97.75 177 ARG B N 1
ATOM 3025 C CA . ARG B 1 177 ? -6.762 -10.445 13.305 1 97.75 177 ARG B CA 1
ATOM 3026 C C . ARG B 1 177 ? -7.535 -9.602 12.297 1 97.75 177 ARG B C 1
ATOM 3028 O O . ARG B 1 177 ? -6.941 -8.992 11.398 1 97.75 177 ARG B O 1
ATOM 3035 N N . PRO B 1 178 ? -8.844 -9.5 12.438 1 97.62 178 PRO B N 1
ATOM 3036 C CA . PRO B 1 178 ? -9.68 -8.883 11.406 1 97.62 178 PRO B CA 1
ATOM 3037 C C . PRO B 1 178 ? -9.375 -7.398 11.211 1 97.62 178 PRO B C 1
ATOM 3039 O O . PRO B 1 178 ? -9.578 -6.863 10.117 1 97.62 178 PRO B O 1
ATOM 3042 N N . GLN B 1 179 ? -8.836 -6.707 12.219 1 96.44 179 GLN B N 1
ATOM 3043 C CA . GLN B 1 179 ? -8.562 -5.273 12.148 1 96.44 179 GLN B CA 1
ATOM 3044 C C . GLN B 1 179 ? -7.453 -4.977 11.148 1 96.44 179 GLN B C 1
ATOM 3046 O O . GLN B 1 179 ? -7.332 -3.852 10.656 1 96.44 179 GLN B O 1
ATOM 3051 N N . THR B 1 180 ? -6.66 -5.992 10.742 1 98 180 THR B N 1
ATOM 3052 C CA . THR B 1 180 ? -5.523 -5.797 9.852 1 98 180 THR B CA 1
ATOM 3053 C C . THR B 1 180 ? -5.98 -5.699 8.406 1 98 180 THR B C 1
ATOM 3055 O O . THR B 1 180 ? -5.188 -5.379 7.516 1 98 180 THR B O 1
ATOM 3058 N N . THR B 1 181 ? -7.285 -5.938 8.148 1 97.94 181 THR B N 1
ATOM 3059 C CA . THR B 1 181 ? -7.789 -5.875 6.781 1 97.94 181 THR B CA 1
ATOM 3060 C C . THR B 1 181 ? -8.281 -4.469 6.449 1 97.94 181 THR B C 1
ATOM 3062 O O . THR B 1 181 ? -8.617 -4.176 5.301 1 97.94 181 THR B O 1
ATOM 3065 N N . PHE B 1 182 ? -8.258 -3.553 7.477 1 97.5 182 PHE B N 1
ATOM 3066 C CA . PHE B 1 182 ? -8.742 -2.193 7.277 1 97.5 182 PHE B CA 1
ATOM 3067 C C . PHE B 1 182 ? -8.016 -1.527 6.109 1 97.5 182 PHE B C 1
ATOM 3069 O O . PHE B 1 182 ? -6.789 -1.427 6.109 1 97.5 182 PHE B O 1
ATOM 3076 N N . GLY B 1 183 ? -8.766 -1.147 5.125 1 95.56 183 GLY B N 1
ATOM 3077 C CA . GLY B 1 183 ? -8.242 -0.334 4.035 1 95.56 183 GLY B CA 1
ATOM 3078 C C . GLY B 1 183 ? -7.582 -1.151 2.941 1 95.56 183 GLY B C 1
ATOM 3079 O O . GLY B 1 183 ? -6.766 -0.632 2.18 1 95.56 183 GLY B O 1
ATOM 3080 N N . ASN B 1 184 ? -7.781 -2.453 2.908 1 96.62 184 ASN B N 1
ATOM 3081 C CA . ASN B 1 184 ? -7.227 -3.258 1.824 1 96.62 184 ASN B CA 1
ATOM 3082 C C . ASN B 1 184 ? -8.234 -4.289 1.319 1 96.62 184 ASN B C 1
ATOM 3084 O O . ASN B 1 184 ? -9.352 -4.379 1.839 1 96.62 184 ASN B O 1
ATOM 3088 N N . VAL B 1 185 ? -7.883 -5.055 0.307 1 97.62 185 VAL B N 1
ATOM 3089 C CA . VAL B 1 185 ? -8.805 -5.902 -0.441 1 97.62 185 VAL B CA 1
ATOM 3090 C C . VAL B 1 185 ? -9.258 -7.07 0.433 1 97.62 185 VAL B C 1
ATOM 3092 O O . VAL B 1 185 ? -10.297 -7.68 0.176 1 97.62 185 VAL B O 1
ATOM 3095 N N . LYS B 1 186 ? -8.578 -7.352 1.48 1 98.44 186 LYS B N 1
ATOM 3096 C CA . LYS B 1 186 ? -8.875 -8.539 2.283 1 98.44 186 LYS B CA 1
ATOM 3097 C C . LYS B 1 186 ? -10.07 -8.289 3.199 1 98.44 186 LYS B C 1
ATOM 3099 O O . LYS B 1 186 ? -10.641 -9.234 3.75 1 98.44 186 LYS B O 1
ATOM 3104 N N . THR B 1 187 ? -10.477 -6.992 3.305 1 97.88 187 THR B N 1
ATOM 3105 C CA . THR B 1 187 ? -11.742 -6.715 3.971 1 97.88 187 THR B CA 1
ATOM 3106 C C . THR B 1 187 ? -12.883 -7.484 3.309 1 97.88 187 THR B C 1
ATOM 3108 O O . THR B 1 187 ? -13.742 -8.039 3.994 1 97.88 187 THR B O 1
ATOM 3111 N N . ASP B 1 188 ? -12.867 -7.566 1.985 1 98.06 188 ASP B N 1
ATOM 3112 C CA . ASP B 1 188 ? -13.906 -8.258 1.229 1 98.06 188 ASP B CA 1
ATOM 3113 C C . ASP B 1 188 ? -13.938 -9.75 1.566 1 98.06 188 ASP B C 1
ATOM 3115 O O . ASP B 1 188 ? -15 -10.367 1.58 1 98.06 188 ASP B O 1
ATOM 3119 N N . VAL B 1 189 ? -12.758 -10.32 1.847 1 98.62 189 VAL B N 1
ATOM 3120 C CA . VAL B 1 189 ? -12.641 -11.742 2.164 1 98.62 189 VAL B CA 1
ATOM 3121 C C . VAL B 1 189 ? -13.344 -12.031 3.488 1 98.62 189 VAL B C 1
ATOM 3123 O O . VAL B 1 189 ? -14.133 -12.969 3.586 1 98.62 189 VAL B O 1
ATOM 3126 N N . LEU B 1 190 ? -13.078 -11.18 4.477 1 98.44 190 LEU B N 1
ATOM 3127 C CA . LEU B 1 190 ? -13.68 -11.414 5.785 1 98.44 190 LEU B CA 1
ATOM 3128 C C . LEU B 1 190 ? -15.172 -11.125 5.762 1 98.44 190 LEU B C 1
ATOM 3130 O O . LEU B 1 190 ? -15.961 -11.805 6.426 1 98.44 190 LEU B O 1
ATOM 3134 N N . VAL B 1 191 ? -15.602 -10.07 5.012 1 97.88 191 VAL B N 1
ATOM 3135 C CA . VAL B 1 191 ? -17.031 -9.797 4.875 1 97.88 191 VAL B CA 1
ATOM 3136 C C . VAL B 1 191 ? -17.734 -11.023 4.281 1 97.88 191 VAL B C 1
ATOM 3138 O O . VAL B 1 191 ? -18.844 -11.367 4.699 1 97.88 191 VAL B O 1
ATOM 3141 N N . ASP B 1 192 ? -17.094 -11.711 3.387 1 98.12 192 ASP B N 1
ATOM 3142 C CA . ASP B 1 192 ? -17.672 -12.859 2.697 1 98.12 192 ASP B CA 1
ATOM 3143 C C . ASP B 1 192 ? -17.688 -14.086 3.602 1 98.12 192 ASP B C 1
ATOM 3145 O O . ASP B 1 192 ? -18.672 -14.828 3.637 1 98.12 192 ASP B O 1
ATOM 3149 N N . GLN B 1 193 ? -16.625 -14.297 4.371 1 98 193 GLN B N 1
ATOM 3150 C CA . GLN B 1 193 ? -16.391 -15.586 5.016 1 98 193 GLN B CA 1
ATOM 3151 C C . GLN B 1 193 ? -16.797 -15.547 6.488 1 98 193 GLN B C 1
ATOM 3153 O O . GLN B 1 193 ? -16.938 -16.594 7.129 1 98 193 GLN B O 1
ATOM 3158 N N . GLU B 1 194 ? -16.891 -14.406 7.059 1 96.25 194 GLU B N 1
ATOM 3159 C CA . GLU B 1 194 ? -17.203 -14.25 8.477 1 96.25 194 GLU B CA 1
ATOM 3160 C C . GLU B 1 194 ? -18.516 -13.484 8.672 1 96.25 194 GLU B C 1
ATOM 3162 O O . GLU B 1 194 ? -18.5 -12.266 8.844 1 96.25 194 GLU B O 1
ATOM 3167 N N . PRO B 1 195 ? -19.562 -14.359 8.93 1 90.25 195 PRO B N 1
ATOM 3168 C CA . PRO B 1 195 ? -20.844 -13.688 9.18 1 90.25 195 PRO B CA 1
ATOM 3169 C C . PRO B 1 195 ? -20.797 -12.758 10.391 1 90.25 195 PRO B C 1
ATOM 3171 O O . PRO B 1 195 ? -20.25 -13.133 11.438 1 90.25 195 PRO B O 1
ATOM 3174 N N . GLY B 1 196 ? -21.062 -11.562 10.344 1 93.62 196 GLY B N 1
ATOM 3175 C CA . GLY B 1 196 ? -21.094 -10.633 11.461 1 93.62 196 GLY B CA 1
ATOM 3176 C C . GLY B 1 196 ? -19.938 -9.648 11.445 1 93.62 196 GLY B C 1
ATOM 3177 O O . GLY B 1 196 ? -19.922 -8.703 12.234 1 93.62 196 GLY B O 1
ATOM 3178 N N . PHE B 1 197 ? -18.922 -10.062 10.648 1 97.06 197 PHE B N 1
ATOM 3179 C CA . PHE B 1 197 ? -17.797 -9.141 10.547 1 97.06 197 PHE B CA 1
ATOM 3180 C C . PHE B 1 197 ? -18.266 -7.785 10.016 1 97.06 197 PHE B C 1
ATOM 3182 O O . PHE B 1 197 ? -18.906 -7.711 8.969 1 97.06 197 PHE B O 1
ATOM 3189 N N . LYS B 1 198 ? -18 -6.691 10.789 1 95.62 198 LYS B N 1
ATOM 3190 C CA . LYS B 1 198 ? -18.25 -5.316 10.359 1 95.62 198 LYS B CA 1
ATOM 3191 C C . LYS B 1 198 ? -16.922 -4.574 10.133 1 95.62 198 LYS B C 1
ATOM 3193 O O . LYS B 1 198 ? -16.219 -4.254 11.086 1 95.62 198 LYS B O 1
ATOM 3198 N N . PRO B 1 199 ? -16.703 -4.316 8.891 1 96.12 199 PRO B N 1
ATOM 3199 C CA . PRO B 1 199 ? -15.438 -3.627 8.609 1 96.12 199 PRO B CA 1
ATOM 3200 C C . PRO B 1 199 ? -15.367 -2.246 9.258 1 96.12 199 PRO B C 1
ATOM 3202 O O . PRO B 1 199 ? -16.391 -1.582 9.422 1 96.12 199 PRO B O 1
ATOM 3205 N N . MET B 1 200 ? -14.141 -1.82 9.633 1 95.94 200 MET B N 1
ATOM 3206 C CA . MET B 1 200 ? -13.914 -0.418 9.969 1 95.94 200 MET B CA 1
ATOM 3207 C C . MET B 1 200 ? -14.172 0.479 8.766 1 95.94 200 MET B C 1
ATOM 3209 O O . MET B 1 200 ? -14.039 0.042 7.621 1 95.94 200 MET B O 1
ATOM 3213 N N . ASN B 1 201 ? -14.625 1.667 9.047 1 97.38 201 ASN B N 1
ATOM 3214 C CA . ASN B 1 201 ? -14.984 2.617 8 1 97.38 201 ASN B CA 1
ATOM 3215 C C . ASN B 1 201 ? -14.18 3.91 8.117 1 97.38 201 ASN B C 1
ATOM 3217 O O . ASN B 1 201 ? -14.266 4.605 9.133 1 97.38 201 ASN B O 1
ATOM 3221 N N . PHE B 1 202 ? -13.43 4.199 7.117 1 98.56 202 PHE B N 1
ATOM 3222 C CA . PHE B 1 202 ? -12.5 5.324 7.09 1 98.56 202 PHE B CA 1
ATOM 3223 C C . PHE B 1 202 ? -13.227 6.633 7.383 1 98.56 202 PHE B C 1
ATOM 3225 O O . PHE B 1 202 ? -12.75 7.453 8.172 1 98.56 202 PHE B O 1
ATOM 3232 N N . VAL B 1 203 ? -14.383 6.895 6.793 1 98.5 203 VAL B N 1
ATOM 3233 C CA . VAL B 1 203 ? -15.164 8.117 6.957 1 98.5 203 VAL B CA 1
ATOM 3234 C C . VAL B 1 203 ? -15.695 8.203 8.391 1 98.5 203 VAL B C 1
ATOM 3236 O O . VAL B 1 203 ? -15.648 9.266 9.008 1 98.5 203 VAL B O 1
ATOM 3239 N N . GLU B 1 204 ? -16.141 7.102 8.883 1 98.12 204 GLU B N 1
ATOM 3240 C CA . GLU B 1 204 ? -16.609 7.074 10.266 1 98.12 204 GLU B CA 1
ATOM 3241 C C . GLU B 1 204 ? -15.484 7.375 11.25 1 98.12 204 GLU B C 1
ATOM 3243 O O . GLU B 1 204 ? -15.695 8.062 12.25 1 98.12 204 GLU B O 1
ATOM 3248 N N . VAL B 1 205 ? -14.297 6.855 10.961 1 98 205 VAL B N 1
ATOM 3249 C CA . VAL B 1 205 ? -13.148 7.121 11.82 1 98 205 VAL B CA 1
ATOM 3250 C C . VAL B 1 205 ? -12.852 8.617 11.836 1 98 205 VAL B C 1
ATOM 3252 O O . VAL B 1 205 ? -12.555 9.188 12.891 1 98 205 VAL B O 1
ATOM 3255 N N . ILE B 1 206 ? -12.875 9.234 10.68 1 98.31 206 ILE B N 1
ATOM 3256 C CA . ILE B 1 206 ? -12.641 10.672 10.594 1 98.31 206 ILE B CA 1
ATOM 3257 C C . ILE B 1 206 ? -13.68 11.414 11.43 1 98.31 206 ILE B C 1
ATOM 3259 O O . ILE B 1 206 ? -13.328 12.25 12.273 1 98.31 206 ILE B O 1
ATOM 3263 N N . ARG B 1 207 ? -14.93 11.117 11.227 1 98.06 207 ARG B N 1
ATOM 3264 C CA . ARG B 1 207 ? -16.031 11.836 11.859 1 98.06 207 ARG B CA 1
ATOM 3265 C C . ARG B 1 207 ? -16.016 11.625 13.375 1 98.06 207 ARG B C 1
ATOM 3267 O O . ARG B 1 207 ? -16.422 12.516 14.133 1 98.06 207 ARG B O 1
ATOM 3274 N N . GLN B 1 208 ? -15.5 10.523 13.812 1 97.56 208 GLN B N 1
ATOM 3275 C CA . GLN B 1 208 ? -15.523 10.203 15.234 1 97.56 208 GLN B CA 1
ATOM 3276 C C . GLN B 1 208 ? -14.164 10.484 15.875 1 97.56 208 GLN B C 1
ATOM 3278 O O . GLN B 1 208 ? -13.938 10.133 17.031 1 97.56 208 GLN B O 1
ATOM 3283 N N . SER B 1 209 ? -13.258 11.039 15.094 1 97.38 209 SER B N 1
ATOM 3284 C CA . SER B 1 209 ? -11.938 11.328 15.633 1 97.38 209 SER B CA 1
ATOM 3285 C C . SER B 1 209 ? -12.023 12.297 16.812 1 97.38 209 SER B C 1
ATOM 3287 O O . SER B 1 209 ? -13.031 12.992 16.984 1 97.38 209 SER B O 1
ATOM 3289 N N . PRO B 1 210 ? -11 12.391 17.641 1 96.88 210 PRO B N 1
ATOM 3290 C CA . PRO B 1 210 ? -11.039 13.266 18.812 1 96.88 210 PRO B CA 1
ATOM 3291 C C . PRO B 1 210 ? -10.875 14.742 18.453 1 96.88 210 PRO B C 1
ATOM 3293 O O . PRO B 1 210 ? -11 15.609 19.312 1 96.88 210 PRO B O 1
ATOM 3296 N N . TRP B 1 211 ? -10.625 15.031 17.203 1 96.38 211 TRP B N 1
ATOM 3297 C CA . TRP B 1 211 ? -10.562 16.422 16.766 1 96.38 211 TRP B CA 1
ATOM 3298 C C . TRP B 1 211 ? -11.938 17.078 16.812 1 96.38 211 TRP B C 1
ATOM 3300 O O . TRP B 1 211 ? -12.945 16.438 16.5 1 96.38 211 TRP B O 1
ATOM 3310 N N . SER B 1 212 ? -12.016 18.344 17.203 1 90.81 212 SER B N 1
ATOM 3311 C CA . SER B 1 212 ? -13.281 19.062 17.234 1 90.81 212 SER B CA 1
ATOM 3312 C C . SER B 1 212 ? -13.789 19.344 15.82 1 90.81 212 SER B C 1
ATOM 3314 O O 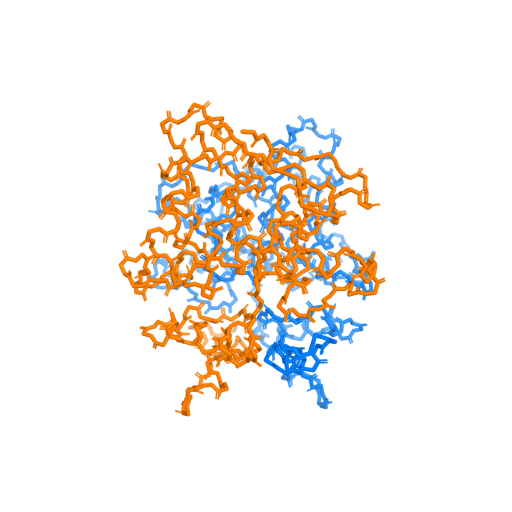. SER B 1 212 ? -15 19.422 15.594 1 90.81 212 SER B O 1
ATOM 3316 N N . ALA B 1 213 ? -12.914 19.641 15.008 1 83.88 213 ALA B N 1
ATOM 3317 C CA . ALA B 1 213 ? -13.234 19.891 13.602 1 83.88 213 ALA B CA 1
ATOM 3318 C C . ALA B 1 213 ? -12.305 19.094 12.688 1 83.88 213 ALA B C 1
ATOM 3320 O O . ALA B 1 213 ? -11.195 18.734 13.078 1 83.88 213 ALA B O 1
#

Sequence (426 aa):
MSTTIAGIKIPDSALARATTEYIRDIESDLLYHHSRRVFLFGALSGERKQLAYNPELLYVGAMFHDLGLVEGHRSDNERFEVDGANAAAAFLKPYGLSDDDIEQVWLSIALHTTPGVPQHLRPTVALVTAGVEMDVLGMDYAAFSTVQREAVVHAHPRGEGFKECIICAFADGLRHRPQTTFGNVKTDVLVDQEPGFKPMNFVEVIRQSPWSAMSTTIAGIKIPDSALARATTEYIRDIESDLLYHHSRRVFLFGALSGERKQLAYNPELLYVGAMFHDLGLVEGHRSDNERFEVDGANAAAAFLKPYGLSDDDIEQVWLSIALHTTPGVPQHLRPTVALVTAGVEMDVLGMDYAAFSTVQREAVVHAHPRGEGFKECIICAFADGLRHRPQTTFGNVKTDVLVDQEPGFKPMNFVEVIRQSPWSA